Protein AF-A0A522VX39-F1 (afdb_monomer)

Structure (mmCIF, N/CA/C/O backbone):
data_AF-A0A522VX39-F1
#
_entry.id   AF-A0A522VX39-F1
#
loop_
_atom_site.group_PDB
_atom_site.id
_atom_site.type_symbol
_atom_site.label_atom_id
_atom_site.label_alt_id
_atom_site.label_comp_id
_atom_site.label_asym_id
_atom_site.label_entity_id
_atom_site.label_seq_id
_atom_site.pdbx_PDB_ins_code
_atom_site.Cartn_x
_atom_site.Cartn_y
_atom_site.Cartn_z
_atom_site.occupancy
_atom_site.B_iso_or_equiv
_atom_site.auth_seq_id
_atom_site.auth_comp_id
_atom_site.auth_asym_id
_atom_site.auth_atom_id
_atom_site.pdbx_PDB_model_num
ATOM 1 N N . MET A 1 1 ? -16.004 2.708 5.811 1.00 92.12 1 MET A N 1
ATOM 2 C CA . MET A 1 1 ? -15.522 2.449 7.196 1.00 92.12 1 MET A CA 1
ATOM 3 C C . MET A 1 1 ? -16.543 1.817 8.137 1.00 92.12 1 MET A C 1
ATOM 5 O O . MET A 1 1 ? -16.134 1.176 9.100 1.00 92.12 1 MET A O 1
ATOM 9 N N . ARG A 1 2 ? -17.853 1.958 7.889 1.00 90.56 2 ARG A N 1
ATOM 10 C CA . ARG A 1 2 ? -18.913 1.455 8.779 1.00 90.56 2 ARG A CA 1
ATOM 11 C C . ARG A 1 2 ? -18.766 -0.017 9.175 1.00 90.56 2 ARG A C 1
ATOM 13 O O . ARG A 1 2 ? -18.920 -0.336 10.346 1.00 90.56 2 ARG A O 1
ATOM 20 N N . GLU A 1 3 ? -18.444 -0.891 8.226 1.00 92.38 3 GLU A N 1
ATOM 21 C CA . GLU A 1 3 ? -18.302 -2.332 8.478 1.00 92.38 3 GLU A CA 1
ATOM 22 C C . GLU A 1 3 ? -17.108 -2.664 9.374 1.00 92.38 3 GLU A C 1
ATOM 24 O O . GLU A 1 3 ? -17.249 -3.456 10.303 1.00 92.38 3 GLU A O 1
ATOM 29 N N . VAL A 1 4 ? -15.968 -2.002 9.150 1.00 96.56 4 VAL A N 1
ATOM 30 C CA . VAL A 1 4 ? -14.755 -2.131 9.974 1.00 96.56 4 VAL A CA 1
ATOM 31 C C . VAL A 1 4 ? -15.039 -1.687 11.409 1.00 96.56 4 VAL A C 1
ATOM 33 O O . VAL A 1 4 ? -14.725 -2.402 12.354 1.00 96.56 4 VAL A O 1
ATOM 36 N N . LEU A 1 5 ? -15.705 -0.541 11.583 1.00 96.62 5 LEU A N 1
ATOM 37 C CA . LEU A 1 5 ? -16.093 -0.034 12.902 1.00 96.62 5 LEU A CA 1
ATOM 38 C C . LEU A 1 5 ? -17.112 -0.946 13.591 1.00 96.62 5 LEU A C 1
ATOM 40 O O . LEU A 1 5 ? -16.985 -1.238 14.777 1.00 96.62 5 LEU A O 1
ATOM 44 N N . ALA A 1 6 ? -18.106 -1.439 12.852 1.00 95.31 6 ALA A N 1
ATOM 45 C CA . ALA A 1 6 ? -19.067 -2.393 13.386 1.00 95.31 6 ALA A CA 1
ATOM 46 C C . ALA A 1 6 ? -18.379 -3.700 13.812 1.00 95.31 6 ALA A C 1
ATOM 48 O O . ALA A 1 6 ? -18.729 -4.254 14.848 1.00 95.31 6 ALA A O 1
ATOM 49 N N . ALA A 1 7 ? -17.394 -4.184 13.050 1.00 96.88 7 ALA A N 1
ATOM 50 C CA . ALA A 1 7 ? -16.597 -5.348 13.422 1.00 96.88 7 ALA A CA 1
ATOM 51 C C . ALA A 1 7 ? -15.768 -5.094 14.683 1.00 96.88 7 ALA A C 1
ATOM 53 O O . ALA A 1 7 ? -15.836 -5.906 15.598 1.00 96.88 7 ALA A O 1
ATOM 54 N N . LEU A 1 8 ? -15.081 -3.950 14.779 1.00 97.88 8 LEU A N 1
ATOM 55 C CA . LEU A 1 8 ? -14.343 -3.545 15.978 1.00 97.88 8 LEU A CA 1
ATOM 56 C C . LEU A 1 8 ? -15.218 -3.634 17.237 1.00 97.88 8 LEU A C 1
ATOM 58 O O . LEU A 1 8 ? -14.839 -4.304 18.195 1.00 97.88 8 LEU A O 1
ATOM 62 N N . PHE A 1 9 ? -16.401 -3.010 17.227 1.00 97.25 9 PHE A N 1
ATOM 63 C CA . PHE A 1 9 ? -17.292 -3.035 18.391 1.00 97.25 9 PHE A CA 1
ATOM 64 C C . PHE A 1 9 ? -17.878 -4.425 18.663 1.00 97.25 9 PHE A C 1
ATOM 66 O O . PHE A 1 9 ? -17.927 -4.837 19.818 1.00 97.25 9 PHE A O 1
ATOM 73 N N . ARG A 1 10 ? -18.232 -5.204 17.630 1.00 96.94 10 ARG A N 1
ATOM 74 C CA . ARG A 1 10 ? -18.654 -6.605 17.823 1.00 96.94 10 ARG A CA 1
ATOM 75 C C . ARG A 1 10 ? -17.551 -7.459 18.448 1.00 96.94 10 ARG A C 1
ATOM 77 O O . ARG A 1 10 ? -17.833 -8.285 19.312 1.00 96.94 10 ARG A O 1
ATOM 84 N N . HIS A 1 11 ? -16.301 -7.293 18.022 1.00 97.81 11 HIS A N 1
ATOM 85 C CA . HIS A 1 11 ? -15.163 -8.019 18.592 1.00 97.81 11 HIS A CA 1
ATOM 86 C C . HIS A 1 11 ? -14.886 -7.574 20.030 1.00 97.81 11 HIS A C 1
ATOM 88 O O . HIS A 1 11 ? -14.598 -8.421 20.868 1.00 97.81 11 HIS A O 1
ATOM 94 N N . ALA A 1 12 ? -15.066 -6.289 20.345 1.00 97.31 12 ALA A N 1
ATOM 95 C CA . ALA A 1 12 ? -14.986 -5.780 21.714 1.00 97.31 12 ALA A CA 1
ATOM 96 C C . ALA A 1 12 ? -16.068 -6.368 22.635 1.00 97.31 12 ALA A C 1
ATOM 98 O O . ALA A 1 12 ? -15.809 -6.587 23.812 1.00 97.31 12 ALA A O 1
ATOM 99 N N . GLU A 1 13 ? -17.260 -6.666 22.115 1.00 96.62 13 GLU A N 1
ATOM 100 C CA . GLU A 1 13 ? -18.337 -7.309 22.881 1.00 96.62 13 GLU A CA 1
ATOM 101 C C . GLU A 1 13 ? -18.144 -8.828 23.016 1.00 96.62 13 GLU A C 1
ATOM 103 O O . GLU A 1 13 ? -18.369 -9.396 24.081 1.00 96.62 13 GLU A O 1
ATOM 108 N N . THR A 1 14 ? -17.728 -9.502 21.941 1.00 97.56 14 THR A N 1
ATOM 109 C CA . THR A 1 14 ? -17.695 -10.977 21.873 1.00 97.56 14 THR A CA 1
ATOM 110 C C . THR A 1 14 ? -16.359 -11.589 22.289 1.00 97.56 14 THR A C 1
ATOM 112 O O . THR A 1 14 ? -16.322 -12.728 22.752 1.00 97.56 14 THR A O 1
ATOM 115 N N . ARG A 1 15 ? -15.253 -10.856 22.119 1.00 97.06 15 ARG A N 1
ATOM 116 C CA . ARG A 1 15 ? -13.879 -11.277 22.436 1.00 97.06 15 ARG A CA 1
ATOM 117 C C . ARG A 1 15 ? -13.080 -10.109 23.048 1.00 97.06 15 ARG A C 1
ATOM 119 O O . ARG A 1 15 ? -12.005 -9.787 22.545 1.00 97.06 15 ARG A O 1
ATOM 126 N N . PRO A 1 16 ? -13.570 -9.480 24.136 1.00 97.50 16 PRO A N 1
ATOM 127 C CA . PRO A 1 16 ? -13.021 -8.232 24.679 1.00 97.50 16 PRO A CA 1
ATOM 128 C C . PRO A 1 16 ? -11.518 -8.283 24.962 1.00 97.50 16 PRO A C 1
ATOM 130 O O . PRO A 1 16 ? -10.822 -7.323 24.657 1.00 97.50 16 PRO A O 1
ATOM 133 N N . ALA A 1 17 ? -11.038 -9.411 25.500 1.00 98.19 17 ALA A N 1
ATOM 134 C CA . ALA A 1 17 ? -9.654 -9.618 25.925 1.00 98.19 17 ALA A CA 1
ATOM 135 C C . ALA A 1 17 ? -8.730 -10.185 24.828 1.00 98.19 17 ALA A C 1
ATOM 137 O O . ALA A 1 17 ? -7.561 -10.463 25.093 1.00 98.19 17 ALA A O 1
ATOM 138 N N . ALA A 1 18 ? -9.234 -10.414 23.609 1.00 98.19 18 ALA A N 1
ATOM 139 C CA . ALA A 1 18 ? -8.374 -10.817 22.500 1.00 98.19 18 ALA A CA 1
ATOM 140 C C . ALA A 1 18 ? -7.517 -9.625 22.053 1.00 98.19 18 ALA A C 1
ATOM 142 O O . ALA A 1 18 ? -8.028 -8.513 21.919 1.00 98.19 18 ALA A O 1
ATOM 143 N N . GLU A 1 19 ? -6.225 -9.857 21.813 1.00 98.31 19 GLU A N 1
ATOM 144 C CA . GLU A 1 19 ? -5.310 -8.819 21.330 1.00 98.31 19 GLU A CA 1
ATOM 145 C C . GLU A 1 19 ? -5.806 -8.249 19.994 1.00 98.31 19 GLU A C 1
ATOM 147 O O . GLU A 1 19 ? -6.011 -8.997 19.038 1.00 98.31 19 GLU A O 1
ATOM 152 N N . ALA A 1 20 ? -5.976 -6.927 19.928 1.00 98.69 20 ALA A N 1
ATOM 153 C CA . ALA A 1 20 ? -6.382 -6.231 18.712 1.00 98.69 20 ALA A CA 1
ATOM 154 C C . ALA A 1 20 ? -5.187 -5.552 18.048 1.00 98.69 20 ALA A C 1
ATOM 156 O O . ALA A 1 20 ? -4.965 -5.705 16.849 1.00 98.69 20 ALA A O 1
ATOM 157 N N . ILE A 1 21 ? -4.403 -4.803 18.825 1.00 98.69 21 ILE A N 1
ATOM 158 C CA . ILE A 1 21 ? -3.265 -4.054 18.301 1.00 98.69 21 ILE A CA 1
ATOM 159 C C . ILE A 1 21 ? -2.144 -3.938 19.331 1.00 98.69 21 ILE A C 1
ATOM 161 O O . ILE A 1 21 ? -2.387 -3.705 20.514 1.00 98.69 21 ILE A O 1
ATOM 165 N N . SER A 1 22 ? -0.901 -4.057 18.880 1.00 97.44 22 SER A N 1
ATOM 166 C CA . SER A 1 22 ? 0.281 -3.789 19.687 1.00 97.44 22 SER A CA 1
ATOM 167 C C . SER A 1 22 ? 1.337 -2.997 18.927 1.00 97.44 22 SER A C 1
ATOM 169 O O . SER A 1 22 ? 1.375 -2.996 17.701 1.00 97.44 22 SER A O 1
ATOM 171 N N . ALA A 1 23 ? 2.188 -2.295 19.664 1.00 95.00 23 ALA A N 1
ATOM 172 C CA . ALA A 1 23 ? 3.308 -1.523 19.136 1.00 95.00 23 ALA A CA 1
ATOM 173 C C . ALA A 1 23 ? 4.455 -1.513 20.152 1.00 95.00 23 ALA A C 1
ATOM 175 O O . ALA A 1 23 ? 4.237 -1.775 21.337 1.00 95.00 23 ALA A O 1
ATOM 176 N N . VAL A 1 24 ? 5.665 -1.175 19.712 1.00 88.56 24 VAL A N 1
ATOM 177 C CA . VAL A 1 24 ? 6.774 -0.858 20.621 1.00 88.56 24 VAL A CA 1
ATOM 178 C C . VAL A 1 24 ? 6.806 0.653 20.848 1.00 88.56 24 VAL A C 1
ATOM 180 O O . VAL A 1 24 ? 6.953 1.421 19.902 1.00 88.56 24 VAL A O 1
ATOM 183 N N . GLN A 1 25 ? 6.669 1.078 22.103 1.00 84.31 25 GLN A N 1
ATOM 184 C CA . GLN A 1 25 ? 6.746 2.473 22.533 1.00 84.31 25 GLN A CA 1
ATOM 185 C C . GLN A 1 25 ? 7.748 2.580 23.685 1.00 84.31 25 GLN A C 1
ATOM 187 O O . GLN A 1 25 ? 7.646 1.846 24.668 1.00 84.31 25 GLN A O 1
ATOM 192 N N . ASP A 1 26 ? 8.751 3.450 23.542 1.00 82.81 26 ASP A N 1
ATOM 193 C CA . ASP A 1 26 ? 9.830 3.649 24.524 1.00 82.81 26 ASP A CA 1
ATOM 194 C C . ASP A 1 26 ? 10.507 2.334 24.966 1.00 82.81 26 ASP A C 1
ATOM 196 O O . ASP A 1 26 ? 10.763 2.091 26.147 1.00 82.81 26 ASP A O 1
ATOM 200 N N . GLY A 1 27 ? 10.748 1.438 24.001 1.00 81.94 27 GLY A N 1
ATOM 201 C CA . GLY A 1 27 ? 11.369 0.128 24.228 1.00 81.94 27 GLY A CA 1
ATOM 202 C C . GLY A 1 27 ? 10.468 -0.903 24.918 1.00 81.94 27 GLY A C 1
ATOM 203 O O . GLY A 1 27 ? 10.947 -1.967 25.308 1.00 81.94 27 GLY A O 1
ATOM 204 N N . ARG A 1 28 ? 9.171 -0.618 25.090 1.00 87.25 28 ARG A N 1
ATOM 205 C CA . ARG A 1 28 ? 8.197 -1.533 25.697 1.00 87.25 28 ARG A CA 1
ATOM 206 C C . ARG A 1 28 ? 7.076 -1.869 24.728 1.00 87.25 28 ARG A C 1
ATOM 208 O O . ARG A 1 28 ? 6.574 -1.004 24.018 1.00 87.25 28 ARG A O 1
ATOM 215 N N . ARG A 1 29 ? 6.637 -3.128 24.738 1.00 90.62 29 ARG A N 1
ATOM 216 C CA . ARG A 1 29 ? 5.447 -3.547 23.994 1.00 90.62 29 ARG A CA 1
ATOM 217 C C . ARG A 1 29 ? 4.198 -3.022 24.702 1.00 90.62 29 ARG A C 1
ATOM 219 O O . ARG A 1 29 ? 3.911 -3.415 25.830 1.00 90.62 29 ARG A O 1
ATOM 226 N N . VAL A 1 30 ? 3.460 -2.154 24.023 1.00 95.06 30 VAL A N 1
ATOM 227 C CA . VAL A 1 30 ? 2.131 -1.688 24.420 1.00 95.06 30 VAL A CA 1
ATOM 228 C C . VAL A 1 30 ? 1.107 -2.502 23.646 1.00 95.06 30 VAL A C 1
ATOM 230 O O . VAL A 1 30 ? 1.247 -2.680 22.437 1.00 95.06 30 VAL A O 1
ATOM 233 N N . VAL A 1 31 ? 0.095 -3.016 24.340 1.00 97.19 31 VAL A N 1
ATOM 234 C CA . VAL A 1 31 ? -0.947 -3.872 23.764 1.00 97.19 31 VAL A CA 1
ATOM 235 C C . VAL A 1 31 ? -2.308 -3.310 24.146 1.00 97.19 31 VAL A C 1
ATOM 237 O O . VAL A 1 31 ? -2.539 -3.013 25.317 1.00 97.19 31 VAL A O 1
ATOM 240 N N . LEU A 1 32 ? -3.202 -3.193 23.168 1.00 98.31 32 LEU A N 1
ATOM 241 C CA . LEU A 1 32 ? -4.632 -3.032 23.389 1.00 98.31 32 LEU A CA 1
ATOM 242 C C . LEU A 1 32 ? -5.354 -4.283 22.892 1.00 98.31 32 LEU A C 1
ATOM 244 O O . LEU A 1 32 ? -5.168 -4.732 21.756 1.00 98.31 32 LEU A O 1
ATOM 248 N N . ASP A 1 33 ? -6.200 -4.830 23.752 1.00 98.56 33 ASP A N 1
ATOM 249 C CA . ASP A 1 33 ? -7.214 -5.796 23.357 1.00 98.56 33 ASP A CA 1
ATOM 250 C C . ASP A 1 33 ? -8.369 -5.095 22.614 1.00 98.56 33 ASP A C 1
ATOM 252 O O . ASP A 1 33 ? -8.376 -3.870 22.434 1.00 98.56 33 ASP A O 1
ATOM 256 N N . TYR A 1 34 ? -9.341 -5.860 22.121 1.00 98.44 34 TYR A N 1
ATOM 257 C CA . TYR A 1 34 ? -10.470 -5.287 21.384 1.00 98.44 34 TYR A CA 1
ATOM 258 C C . TYR A 1 34 ? -11.306 -4.324 22.231 1.00 98.44 34 TYR A C 1
ATOM 260 O O . TYR A 1 34 ? -11.745 -3.293 21.713 1.00 98.44 34 TYR A O 1
ATOM 268 N N . ALA A 1 35 ? -11.490 -4.610 23.524 1.00 97.50 35 ALA A N 1
ATOM 269 C CA . ALA A 1 35 ? -12.164 -3.697 24.442 1.00 97.50 35 ALA A CA 1
ATOM 270 C C . ALA A 1 35 ? -11.395 -2.372 24.590 1.00 97.50 35 ALA A C 1
ATOM 272 O O . ALA A 1 35 ? -11.983 -1.294 24.472 1.00 97.50 35 ALA A O 1
ATOM 273 N N . GLY A 1 36 ? -10.077 -2.440 24.776 1.00 97.50 36 GLY A N 1
ATOM 274 C CA . GLY A 1 36 ? -9.185 -1.296 24.906 1.00 97.50 36 GLY A CA 1
ATOM 275 C C . GLY A 1 36 ? -9.105 -0.455 23.635 1.00 97.50 36 GLY A C 1
ATOM 276 O O . GLY A 1 36 ? -9.193 0.771 23.710 1.00 97.50 36 GLY A O 1
ATOM 277 N N . LEU A 1 37 ? -9.009 -1.084 22.459 1.00 98.00 37 LEU A N 1
ATOM 278 C CA . LEU A 1 37 ? -9.009 -0.368 21.182 1.00 98.00 37 LEU A CA 1
ATOM 279 C C . LEU A 1 37 ? -10.354 0.329 20.934 1.00 98.00 37 LEU A C 1
ATOM 281 O O . LEU A 1 37 ? -10.373 1.511 20.592 1.00 98.00 37 LEU A O 1
ATOM 285 N N . ALA A 1 38 ? -11.479 -0.354 21.160 1.00 97.69 38 ALA A N 1
ATOM 286 C CA . ALA A 1 38 ? -12.810 0.238 21.012 1.00 97.69 38 ALA A CA 1
ATOM 287 C C . ALA A 1 38 ? -13.046 1.405 21.989 1.00 97.69 38 ALA A C 1
ATOM 289 O O . ALA A 1 38 ? -13.623 2.431 21.607 1.00 97.69 38 ALA A O 1
ATOM 290 N N . ALA A 1 39 ? -12.560 1.289 23.229 1.00 96.94 39 ALA A N 1
ATOM 291 C CA . ALA A 1 39 ? -12.601 2.365 24.216 1.00 96.94 39 ALA A CA 1
ATOM 292 C C . ALA A 1 39 ? -11.726 3.556 23.796 1.00 96.94 39 ALA A C 1
ATOM 294 O O . ALA A 1 39 ? -12.188 4.697 23.840 1.00 96.94 39 ALA A O 1
ATOM 295 N N . ARG A 1 40 ? -10.497 3.310 23.316 1.00 97.50 40 ARG A N 1
ATOM 296 C CA . ARG A 1 40 ? -9.587 4.357 22.818 1.00 97.50 40 ARG A CA 1
ATOM 297 C C . ARG A 1 40 ? -10.199 5.116 21.642 1.00 97.50 40 ARG A C 1
ATOM 299 O O . ARG A 1 40 ? -10.209 6.342 21.648 1.00 97.50 40 ARG A O 1
ATOM 306 N N . VAL A 1 41 ? -10.771 4.392 20.683 1.00 98.19 41 VAL A N 1
ATOM 307 C CA . VAL A 1 41 ? -11.478 4.956 19.525 1.00 98.19 41 VAL A CA 1
ATOM 308 C C . VAL A 1 41 ? -12.684 5.798 19.964 1.00 98.19 41 VAL A C 1
ATOM 310 O O . VAL A 1 41 ? -12.850 6.927 19.506 1.00 98.19 41 VAL A O 1
ATOM 313 N N . SER A 1 42 ? -13.504 5.298 20.892 1.00 97.69 42 SER A N 1
ATOM 314 C CA . SER A 1 42 ? -14.677 6.030 21.401 1.00 97.69 42 SER A CA 1
ATOM 315 C C . SER A 1 42 ? -14.285 7.289 22.176 1.00 97.69 42 SER A C 1
ATOM 317 O O . SER A 1 42 ? -14.933 8.330 22.054 1.00 97.69 42 SER A O 1
ATOM 319 N N . SER A 1 43 ? -13.197 7.208 22.938 1.00 97.12 43 SER A N 1
ATOM 320 C CA . SER A 1 43 ? -12.623 8.333 23.664 1.00 97.12 43 SER A CA 1
ATOM 321 C C . SER A 1 43 ? -12.086 9.404 22.725 1.00 97.12 43 SER A C 1
ATOM 323 O O . SER A 1 43 ? -12.369 10.583 22.924 1.00 97.12 43 SER A O 1
ATOM 325 N N . PHE A 1 44 ? -11.325 9.012 21.705 1.00 98.00 44 PHE A N 1
ATOM 326 C CA . PHE A 1 44 ? -10.826 9.957 20.715 1.00 98.00 44 PHE A CA 1
ATOM 327 C C . PHE A 1 44 ? -11.987 10.606 19.971 1.00 98.00 44 PHE A C 1
ATOM 329 O O . PHE A 1 44 ? -11.995 11.826 19.832 1.00 98.00 44 PHE A O 1
ATOM 336 N N . ALA A 1 45 ? -13.020 9.841 19.609 1.00 97.75 45 ALA A N 1
ATOM 337 C CA . ALA A 1 45 ? -14.220 10.389 18.985 1.00 97.75 45 ALA A CA 1
ATOM 338 C C . ALA A 1 45 ? -14.909 11.433 19.880 1.00 97.75 45 ALA A C 1
ATOM 340 O O . ALA A 1 45 ? -15.312 12.474 19.379 1.00 97.75 45 ALA A O 1
ATOM 341 N N . ALA A 1 46 ? -14.988 11.209 21.197 1.00 96.62 46 ALA A N 1
ATOM 342 C CA . ALA A 1 46 ? -15.514 12.206 22.132 1.00 96.62 46 ALA A CA 1
ATOM 343 C C . ALA A 1 46 ? -14.657 13.488 22.164 1.00 96.62 46 ALA A C 1
ATOM 345 O O . ALA A 1 46 ? -15.195 14.589 22.114 1.00 96.62 46 ALA A O 1
ATOM 346 N N . SER A 1 47 ? -13.325 13.360 22.180 1.00 97.00 47 SER A N 1
ATOM 347 C CA . SER A 1 47 ? -12.422 14.524 22.154 1.00 97.00 47 SER A CA 1
ATOM 348 C C . SER A 1 47 ? -12.426 15.283 20.819 1.00 97.00 47 SER A C 1
ATOM 350 O O . SER A 1 47 ? -12.070 16.457 20.772 1.00 97.00 47 SER A O 1
ATOM 352 N N . LEU A 1 48 ? -12.839 14.619 19.735 1.00 97.00 48 LEU A N 1
ATOM 353 C CA . LEU A 1 48 ? -12.825 15.139 18.369 1.00 97.00 48 LEU A CA 1
ATOM 354 C C . LEU A 1 48 ? -14.221 15.532 17.854 1.00 97.00 48 LEU A C 1
ATOM 356 O O . LEU A 1 48 ? -14.361 15.809 16.666 1.00 97.00 48 LEU A O 1
ATOM 360 N N . GLU A 1 49 ? -15.258 15.592 18.698 1.00 94.56 49 GLU A N 1
ATOM 361 C CA . GLU A 1 49 ? -16.625 15.944 18.264 1.00 94.56 49 GLU A CA 1
ATOM 362 C C . GLU A 1 49 ? -16.676 17.274 17.494 1.00 94.56 49 GLU A C 1
ATOM 364 O O . GLU A 1 49 ? -17.342 17.371 16.460 1.00 94.56 49 GLU A O 1
ATOM 369 N N . GLY A 1 50 ? -15.907 18.267 17.954 1.00 94.25 50 GLY A N 1
ATOM 370 C CA . GLY A 1 50 ? -15.774 19.583 17.323 1.00 94.25 50 GLY A CA 1
ATOM 371 C C . GLY A 1 50 ? -14.846 19.637 16.104 1.00 94.25 50 GLY A C 1
ATOM 372 O O . GLY A 1 50 ? -14.667 20.716 15.544 1.00 94.25 50 GLY A O 1
ATOM 373 N N . ALA A 1 51 ? -14.238 18.520 15.689 1.00 96.44 51 ALA A N 1
ATOM 374 C CA . ALA A 1 51 ? -13.385 18.492 14.506 1.00 96.44 51 ALA A CA 1
ATOM 375 C C . ALA A 1 51 ? -14.195 18.836 13.236 1.00 96.44 51 ALA A C 1
ATOM 377 O O . ALA A 1 51 ? -15.350 18.408 13.113 1.00 96.44 51 ALA A O 1
ATOM 378 N N . PRO A 1 52 ? -13.610 19.584 12.284 1.00 97.25 52 PRO A N 1
ATOM 379 C CA . PRO A 1 52 ? -14.297 19.991 11.062 1.00 97.25 52 PRO A CA 1
ATOM 380 C C . PRO A 1 52 ? -14.610 18.801 10.145 1.00 97.25 52 PRO A C 1
ATOM 382 O O . PRO A 1 52 ? -14.159 17.675 10.360 1.00 97.25 52 PRO A O 1
ATOM 385 N N . ALA A 1 53 ? -15.403 19.048 9.099 1.00 95.88 53 ALA A N 1
ATOM 386 C CA . ALA A 1 53 ? -15.849 18.000 8.182 1.00 95.88 53 ALA A CA 1
ATOM 387 C C . ALA A 1 53 ? -14.683 17.329 7.438 1.00 95.88 53 ALA A C 1
ATOM 389 O O . ALA A 1 53 ? -14.730 16.119 7.222 1.00 95.88 53 ALA A O 1
ATOM 390 N N . ARG A 1 54 ? -13.645 18.099 7.080 1.00 97.56 54 ARG A N 1
ATOM 391 C CA . ARG A 1 54 ? -12.395 17.617 6.479 1.00 97.56 54 ARG A CA 1
ATOM 392 C C . ARG A 1 54 ? -11.211 17.942 7.378 1.00 97.56 54 ARG A C 1
ATOM 394 O O . ARG A 1 54 ? -10.947 19.108 7.672 1.00 97.56 54 ARG A O 1
ATOM 401 N N . VAL A 1 55 ? -10.470 16.912 7.764 1.00 98.25 55 VAL A N 1
ATOM 402 C CA . VAL A 1 55 ? -9.294 17.034 8.630 1.00 98.25 55 VAL A CA 1
ATOM 403 C C . VAL A 1 55 ? -8.094 16.333 8.024 1.00 98.25 55 VAL A C 1
ATOM 405 O O . VAL A 1 55 ? -8.214 15.260 7.430 1.00 98.25 55 VAL A O 1
ATOM 408 N N . GLY A 1 56 ? -6.921 16.930 8.203 1.00 97.81 56 GLY A N 1
ATOM 409 C CA . GLY A 1 56 ? -5.672 16.240 7.930 1.00 97.81 56 GLY A CA 1
ATOM 410 C C . GLY A 1 56 ? -5.270 15.384 9.127 1.00 97.81 56 GLY A C 1
ATOM 411 O O . GLY A 1 56 ? -5.433 15.795 10.275 1.00 97.81 56 GLY A O 1
ATOM 412 N N . LEU A 1 57 ? -4.745 14.194 8.864 1.00 97.12 57 LEU A N 1
ATOM 413 C CA . LEU A 1 57 ? -4.209 13.297 9.880 1.00 97.12 57 LEU A CA 1
ATOM 414 C C . LEU A 1 57 ? -2.686 13.282 9.756 1.00 97.12 57 LEU A C 1
ATOM 416 O O . LEU A 1 57 ? -2.144 12.736 8.796 1.00 97.12 57 LEU A O 1
ATOM 420 N N . TYR A 1 58 ? -2.013 13.909 10.719 1.00 95.38 58 TYR A N 1
ATOM 421 C CA . TYR A 1 58 ? -0.560 14.056 10.763 1.00 95.38 58 TYR A CA 1
ATOM 422 C C . TYR A 1 58 ? -0.042 13.625 12.136 1.00 95.38 58 TYR A C 1
ATOM 424 O O . TYR A 1 58 ? 0.381 14.431 12.969 1.00 95.38 58 TYR A O 1
ATOM 432 N N . LEU A 1 59 ? -0.155 12.324 12.391 1.00 93.56 59 LEU A N 1
ATOM 433 C CA . LEU A 1 59 ? 0.253 11.674 13.632 1.00 93.56 59 LEU A CA 1
ATOM 434 C C . LEU A 1 59 ? 1.466 10.769 13.395 1.00 93.56 59 LEU A C 1
ATOM 436 O O . LEU A 1 59 ? 1.584 10.190 12.312 1.00 93.56 59 LEU A O 1
ATOM 440 N N . PRO A 1 60 ? 2.337 10.592 14.407 1.00 90.12 60 PRO A N 1
ATOM 441 C CA . PRO A 1 60 ? 3.350 9.550 14.366 1.00 90.12 60 PRO A CA 1
ATOM 442 C C . PRO A 1 60 ? 2.700 8.184 14.166 1.00 90.12 60 PRO A C 1
ATOM 444 O O . PRO A 1 60 ? 1.580 7.929 14.619 1.00 90.12 60 PRO A O 1
ATOM 447 N N . ARG A 1 61 ? 3.431 7.275 13.528 1.00 90.19 61 ARG A N 1
ATOM 448 C CA . ARG A 1 61 ? 2.987 5.893 13.382 1.00 90.19 61 ARG A CA 1
ATOM 449 C C . ARG A 1 61 ? 2.848 5.248 14.765 1.00 90.19 61 ARG A C 1
ATOM 451 O O . ARG A 1 61 ? 3.778 5.277 15.566 1.00 90.19 61 ARG A O 1
ATOM 458 N N . GLY A 1 62 ? 1.685 4.672 15.047 1.00 93.06 62 GLY A N 1
ATOM 459 C CA . GLY A 1 62 ? 1.391 4.064 16.341 1.00 93.06 62 GLY A CA 1
ATOM 460 C C . GLY A 1 62 ? -0.098 3.811 16.546 1.00 93.06 62 GLY A C 1
ATOM 461 O O . GLY A 1 62 ? -0.921 4.109 15.679 1.00 93.06 62 GLY A O 1
ATOM 462 N N . ILE A 1 63 ? -0.441 3.275 17.718 1.00 96.12 63 ILE A N 1
ATOM 463 C CA . ILE A 1 63 ? -1.824 2.937 18.092 1.00 96.12 63 ILE A CA 1
ATOM 464 C C . ILE A 1 63 ? -2.732 4.173 18.020 1.00 96.12 63 ILE A C 1
ATOM 466 O O . ILE A 1 63 ? -3.863 4.079 17.549 1.00 96.12 63 ILE A O 1
ATOM 470 N N . ASP A 1 64 ? -2.224 5.340 18.420 1.00 95.50 64 ASP A N 1
ATOM 471 C CA . ASP A 1 64 ? -2.997 6.583 18.420 1.00 95.50 64 ASP A CA 1
ATOM 472 C C . ASP A 1 64 ? -3.332 7.092 17.017 1.00 95.50 64 ASP A C 1
ATOM 474 O O . ASP A 1 64 ? -4.407 7.659 16.833 1.00 95.50 64 ASP A O 1
ATOM 478 N N . PHE A 1 65 ? -2.491 6.831 16.009 1.00 96.00 65 PHE A N 1
ATOM 479 C CA . PHE A 1 65 ? -2.860 7.103 14.618 1.00 96.00 65 PHE A CA 1
ATOM 480 C C . PHE A 1 65 ? -4.087 6.281 14.225 1.00 96.00 65 PHE A C 1
ATOM 482 O O . PHE A 1 65 ? -5.069 6.830 13.727 1.00 96.00 65 PHE A O 1
ATOM 489 N N . VAL A 1 66 ? -4.043 4.966 14.475 1.00 97.75 66 VAL A N 1
ATOM 490 C CA . VAL A 1 66 ? -5.130 4.040 14.120 1.00 97.75 66 VAL A CA 1
ATOM 491 C C . VAL A 1 66 ? -6.407 4.409 14.873 1.00 97.75 66 VAL A C 1
ATOM 493 O O . VAL A 1 66 ? -7.485 4.469 14.285 1.00 97.75 66 VAL A O 1
ATOM 496 N N . ALA A 1 67 ? -6.293 4.723 16.165 1.00 97.94 67 ALA A N 1
ATOM 497 C CA . ALA A 1 67 ? -7.432 5.135 16.968 1.00 97.94 67 ALA A CA 1
ATOM 498 C C . ALA A 1 67 ? -8.044 6.458 16.483 1.00 97.94 67 ALA A C 1
ATOM 500 O O . ALA A 1 67 ? -9.268 6.573 16.437 1.00 97.94 67 ALA A O 1
ATOM 501 N N . ALA A 1 68 ? -7.221 7.441 16.100 1.00 98.12 68 ALA A N 1
ATOM 502 C CA . ALA A 1 68 ? -7.691 8.733 15.603 1.00 98.12 68 ALA A CA 1
ATOM 503 C C . ALA A 1 68 ? -8.372 8.608 14.235 1.00 98.12 68 ALA A C 1
ATOM 505 O O . ALA A 1 68 ? -9.448 9.168 14.042 1.00 98.12 68 ALA A O 1
ATOM 506 N N . ASP A 1 69 ? -7.802 7.829 13.316 1.00 97.94 69 ASP A N 1
ATOM 507 C CA . ASP A 1 69 ? -8.403 7.544 12.009 1.00 97.94 69 ASP A CA 1
ATOM 508 C C . ASP A 1 69 ? -9.795 6.896 12.150 1.00 97.94 69 ASP A C 1
ATOM 510 O O . ASP A 1 69 ? -10.782 7.375 11.585 1.00 97.94 69 ASP A O 1
ATOM 514 N N . LEU A 1 70 ? -9.915 5.865 12.994 1.00 98.00 70 LEU A N 1
ATOM 515 C CA . LEU A 1 70 ? -11.194 5.204 13.271 1.00 98.00 70 LEU A CA 1
ATOM 516 C C . LEU A 1 70 ? -12.182 6.120 14.012 1.00 98.00 70 LEU A C 1
ATOM 518 O O . LEU A 1 70 ? -13.379 6.087 13.726 1.00 98.00 70 LEU A O 1
ATOM 522 N N . ALA A 1 71 ? -11.705 6.958 14.934 1.00 98.19 71 ALA A N 1
ATOM 523 C CA . ALA A 1 71 ? -12.529 7.933 15.647 1.00 98.19 71 ALA A CA 1
ATOM 524 C C . ALA A 1 71 ? -13.120 8.996 14.708 1.00 98.19 71 ALA A C 1
ATOM 526 O O . ALA A 1 71 ? -14.305 9.313 14.791 1.00 98.19 71 ALA A O 1
ATOM 527 N N . LEU A 1 72 ? -12.323 9.516 13.776 1.00 98.12 72 LEU A N 1
ATOM 528 C CA . LEU A 1 72 ? -12.788 10.454 12.754 1.00 98.12 72 LEU A CA 1
ATOM 529 C C . LEU A 1 72 ? -13.809 9.800 11.820 1.00 98.12 72 LEU A C 1
ATOM 531 O O . LEU A 1 72 ? -14.831 10.410 11.498 1.00 98.12 72 LEU A O 1
ATOM 535 N N . ALA A 1 73 ? -13.585 8.537 11.448 1.00 96.62 73 ALA A N 1
ATOM 536 C CA . ALA A 1 73 ? -14.553 7.764 10.682 1.00 96.62 73 ALA A CA 1
ATOM 537 C C . ALA A 1 73 ? -15.864 7.532 11.459 1.00 96.62 73 ALA A C 1
ATOM 539 O O . ALA A 1 73 ? -16.942 7.622 10.869 1.00 96.62 73 ALA A O 1
ATOM 540 N N . LEU A 1 74 ? -15.810 7.306 12.780 1.00 96.94 74 LEU A N 1
ATOM 541 C CA . LEU A 1 74 ? -17.015 7.229 13.618 1.00 96.94 74 LEU A CA 1
ATOM 542 C C . LEU A 1 74 ? -17.830 8.515 13.584 1.00 96.94 74 LEU A C 1
ATOM 544 O O . LEU A 1 74 ? -19.056 8.453 13.559 1.00 96.94 74 LEU A O 1
ATOM 548 N N . LEU A 1 75 ? -17.151 9.658 13.563 1.00 97.00 75 LEU A N 1
ATOM 549 C CA . LEU A 1 75 ? -17.765 10.981 13.508 1.00 97.00 75 LEU A CA 1
ATOM 550 C C . LEU A 1 75 ? -18.225 11.385 12.096 1.00 97.00 75 LEU A C 1
ATOM 552 O O . LEU A 1 75 ? -18.766 12.477 11.931 1.00 97.00 75 LEU A O 1
ATOM 556 N N . GLY A 1 76 ? -18.022 10.538 11.081 1.00 96.94 76 GLY A N 1
ATOM 557 C CA . GLY A 1 76 ? -18.393 10.847 9.698 1.00 96.94 76 GLY A CA 1
ATOM 558 C C . GLY A 1 76 ? -17.490 11.893 9.039 1.00 96.94 76 GLY A C 1
ATOM 559 O O . GLY A 1 76 ? -17.932 12.601 8.138 1.00 96.94 76 GLY A O 1
ATOM 560 N N . ARG A 1 77 ? -16.241 12.047 9.501 1.00 97.81 77 ARG A N 1
ATOM 561 C CA . ARG A 1 77 ? -15.299 13.023 8.934 1.00 97.81 77 ARG A CA 1
ATOM 562 C C . ARG A 1 77 ? -14.598 12.470 7.698 1.00 97.81 77 ARG A C 1
ATOM 564 O O . ARG A 1 77 ? -14.384 11.265 7.558 1.00 97.81 77 ARG A O 1
ATOM 571 N N . TRP A 1 78 ? -14.216 13.383 6.815 1.00 98.06 78 TRP A N 1
ATOM 572 C CA . TRP A 1 78 ? -13.320 13.116 5.704 1.00 98.06 78 TRP A CA 1
ATOM 573 C C . TRP A 1 78 ? -11.875 13.277 6.163 1.00 98.06 78 TRP A C 1
ATOM 575 O O . TRP A 1 78 ? -11.474 14.346 6.626 1.00 98.06 78 TRP A O 1
ATOM 585 N N . VAL A 1 79 ? -11.103 12.203 6.034 1.00 98.19 79 VAL A N 1
ATOM 586 C CA . VAL A 1 79 ? -9.721 12.134 6.505 1.00 98.19 79 VAL A CA 1
ATOM 587 C C . VAL A 1 79 ? -8.762 12.289 5.333 1.00 98.19 79 VAL A C 1
ATOM 589 O O . VAL A 1 79 ? -8.900 11.626 4.301 1.00 98.19 79 VAL A O 1
ATOM 592 N N . VAL A 1 80 ? -7.762 13.148 5.507 1.00 97.88 80 VAL A N 1
ATOM 593 C CA . VAL A 1 80 ? -6.645 13.322 4.575 1.00 97.88 80 VAL A CA 1
ATOM 594 C C . VAL A 1 80 ? -5.366 12.893 5.292 1.00 97.88 80 VAL A C 1
ATOM 596 O O . VAL A 1 80 ? -4.822 13.672 6.071 1.00 97.88 80 VAL A O 1
ATOM 599 N N . PRO A 1 81 ? -4.883 11.653 5.109 1.00 95.62 81 PRO A N 1
ATOM 600 C CA . PRO A 1 81 ? -3.613 11.231 5.688 1.00 95.62 81 PRO A CA 1
ATOM 601 C C . PRO A 1 81 ? -2.460 12.027 5.070 1.00 95.62 81 PRO A C 1
ATOM 603 O O . PRO A 1 81 ? -2.328 12.065 3.845 1.00 95.62 81 PRO A O 1
ATOM 606 N N . LEU A 1 82 ? -1.627 12.659 5.899 1.00 92.50 82 LEU A N 1
ATOM 607 C CA . LEU A 1 82 ? -0.438 13.377 5.439 1.00 92.50 82 LEU A CA 1
ATOM 608 C C . LEU A 1 82 ? 0.777 12.430 5.482 1.00 92.50 82 LEU A C 1
ATOM 610 O O . LEU A 1 82 ? 1.180 12.022 6.571 1.00 92.50 82 LEU A O 1
ATOM 614 N N . PRO A 1 83 ? 1.359 12.060 4.327 1.00 84.06 83 PRO A N 1
ATOM 615 C CA . PRO A 1 83 ? 2.516 11.168 4.267 1.00 84.06 83 PRO A CA 1
ATOM 616 C C . PRO A 1 83 ? 3.803 11.856 4.733 1.00 84.06 83 PRO A C 1
ATOM 618 O O . PRO A 1 83 ? 4.225 12.856 4.162 1.00 84.06 83 PRO A O 1
ATOM 621 N N . ASP A 1 84 ? 4.483 11.273 5.713 1.00 78.69 84 ASP A N 1
ATOM 622 C CA . ASP A 1 84 ? 5.771 11.754 6.237 1.00 78.69 84 ASP A CA 1
ATOM 623 C C . ASP A 1 84 ? 6.930 11.674 5.224 1.00 78.69 84 ASP A C 1
ATOM 625 O O . ASP A 1 84 ? 7.917 12.394 5.347 1.00 78.69 84 ASP A O 1
ATOM 629 N N . PHE A 1 85 ? 6.794 10.848 4.186 1.00 78.00 85 PHE A N 1
ATOM 630 C CA . PHE A 1 85 ? 7.747 10.731 3.079 1.00 78.00 85 PHE A CA 1
ATOM 631 C C . PHE A 1 85 ? 7.568 11.793 1.978 1.00 78.00 85 PHE A C 1
ATOM 633 O O . PHE A 1 85 ? 8.318 11.796 0.999 1.00 78.00 85 PHE A O 1
ATOM 640 N N . PHE A 1 86 ? 6.576 12.684 2.084 1.00 79.81 86 PHE A N 1
ATOM 641 C CA . PHE A 1 86 ? 6.443 13.823 1.172 1.00 79.81 86 PHE A CA 1
ATOM 642 C C . PHE A 1 86 ? 7.287 15.007 1.634 1.00 79.81 86 PHE A C 1
ATOM 644 O O . PHE A 1 86 ? 7.471 15.249 2.823 1.00 79.81 86 PHE A O 1
ATOM 651 N N . SER A 1 87 ? 7.781 15.787 0.669 1.00 79.56 87 SER A N 1
ATOM 652 C CA . SER A 1 87 ? 8.479 17.031 0.986 1.00 79.56 87 SER A CA 1
ATOM 653 C C . SER A 1 87 ? 7.527 18.044 1.619 1.00 79.56 87 SER A C 1
ATOM 655 O O . SER A 1 87 ? 6.319 18.030 1.369 1.00 79.56 87 SER A O 1
ATOM 657 N N . GLU A 1 88 ? 8.074 18.997 2.371 1.00 83.19 88 GLU A N 1
ATOM 658 C CA . GLU A 1 88 ? 7.289 20.079 2.969 1.00 83.19 88 GLU A CA 1
ATOM 659 C C . GLU A 1 88 ? 6.433 20.821 1.926 1.00 83.19 88 GLU A C 1
ATOM 661 O O . GLU A 1 88 ? 5.258 21.102 2.158 1.00 83.19 88 GLU A O 1
ATOM 666 N N . GLY A 1 89 ? 6.982 21.075 0.732 1.00 82.06 89 GLY A N 1
ATOM 667 C CA . GLY A 1 89 ? 6.241 21.704 -0.364 1.00 82.06 89 GLY A CA 1
ATOM 668 C C . GLY A 1 89 ? 5.057 20.863 -0.855 1.00 82.06 89 GLY A C 1
ATOM 669 O O . GLY A 1 89 ? 3.993 21.410 -1.143 1.00 82.06 89 GLY A O 1
ATOM 670 N N . GLN A 1 90 ? 5.208 19.536 -0.913 1.00 84.25 90 GLN A N 1
ATOM 671 C CA . GLN A 1 90 ? 4.112 18.626 -1.259 1.00 84.25 90 GLN A CA 1
ATOM 672 C C . GLN A 1 90 ? 3.053 18.575 -0.156 1.00 84.25 90 GLN A C 1
ATOM 674 O O . GLN A 1 90 ? 1.865 18.602 -0.463 1.00 84.25 90 GLN A O 1
ATOM 679 N N . LEU A 1 91 ? 3.460 18.554 1.114 1.00 88.19 91 LEU A N 1
ATOM 680 C CA . LEU A 1 91 ? 2.535 18.569 2.247 1.00 88.19 91 LEU A CA 1
ATOM 681 C C . LEU A 1 91 ? 1.745 19.882 2.327 1.00 88.19 91 LEU A C 1
ATOM 683 O O . LEU A 1 91 ? 0.534 19.850 2.527 1.00 88.19 91 LEU A O 1
ATOM 687 N N . ARG A 1 92 ? 2.388 21.033 2.088 1.00 88.62 92 ARG A N 1
ATOM 688 C CA . ARG A 1 92 ? 1.696 22.331 1.987 1.00 88.62 92 ARG A CA 1
ATOM 689 C C . ARG A 1 92 ? 0.709 22.361 0.820 1.00 88.62 92 ARG A C 1
ATOM 691 O O . ARG A 1 92 ? -0.394 22.876 0.976 1.00 88.62 92 ARG A O 1
ATOM 698 N N . HIS A 1 93 ? 1.079 21.785 -0.329 1.00 88.31 93 HIS A N 1
ATOM 699 C CA . HIS A 1 93 ? 0.160 21.620 -1.462 1.00 88.31 93 HIS A CA 1
ATOM 700 C C . HIS A 1 93 ? -1.060 20.780 -1.071 1.00 88.31 93 HIS A C 1
ATOM 702 O O . HIS A 1 93 ? -2.176 21.210 -1.328 1.00 88.31 93 HIS A O 1
ATOM 708 N N . ILE A 1 94 ? -0.868 19.640 -0.399 1.00 91.94 94 ILE A N 1
ATOM 709 C CA . ILE A 1 94 ? -1.974 18.803 0.096 1.00 91.94 94 ILE A CA 1
ATOM 710 C C . ILE A 1 94 ? -2.870 19.589 1.048 1.00 91.94 94 ILE A C 1
ATOM 712 O O . ILE A 1 94 ? -4.086 19.584 0.874 1.00 91.94 94 ILE A O 1
ATOM 716 N N . ALA A 1 95 ? -2.291 20.266 2.040 1.00 92.81 95 ALA A N 1
ATOM 717 C CA . ALA A 1 95 ? -3.053 21.027 3.024 1.00 92.81 95 ALA A CA 1
ATOM 718 C C . ALA A 1 95 ? -3.940 22.092 2.356 1.00 92.81 95 ALA A C 1
ATOM 720 O O . ALA A 1 95 ? -5.118 22.206 2.686 1.00 92.81 95 ALA A O 1
ATOM 721 N N . ALA A 1 96 ? -3.403 22.807 1.362 1.00 92.19 96 ALA A N 1
ATOM 722 C CA . ALA A 1 96 ? -4.144 23.820 0.618 1.00 92.19 96 ALA A CA 1
ATOM 723 C C . ALA A 1 96 ? -5.194 23.224 -0.340 1.00 92.19 96 ALA A C 1
ATOM 725 O O . ALA A 1 96 ? -6.343 23.657 -0.340 1.00 92.19 96 ALA A O 1
ATOM 726 N N . ASP A 1 97 ? -4.815 22.237 -1.156 1.00 94.06 97 ASP A N 1
ATOM 727 C CA . ASP A 1 97 ? -5.668 21.662 -2.206 1.00 94.06 97 ASP A CA 1
ATOM 728 C C . ASP A 1 97 ? -6.834 20.851 -1.623 1.00 94.06 97 ASP A C 1
ATOM 730 O O . ASP A 1 97 ? -7.955 20.924 -2.123 1.00 94.06 97 ASP A O 1
ATOM 734 N N . SER A 1 98 ? -6.591 20.127 -0.525 1.00 95.56 98 SER A N 1
ATOM 735 C CA . SER A 1 98 ? -7.578 19.235 0.097 1.00 95.56 98 SER A CA 1
ATOM 736 C C . SER A 1 98 ? -8.724 19.966 0.794 1.00 95.56 98 SER A C 1
ATOM 738 O O . SER A 1 98 ? -9.793 19.381 1.013 1.00 95.56 98 SER A O 1
ATOM 740 N N . GLY A 1 99 ? -8.511 21.240 1.137 1.00 94.81 99 GLY A N 1
ATOM 741 C CA . GLY A 1 99 ? -9.439 22.037 1.927 1.00 94.81 99 GLY A CA 1
ATOM 742 C C . GLY A 1 99 ? -9.630 21.493 3.343 1.00 94.81 99 GLY A C 1
ATOM 743 O O . GLY A 1 99 ? -10.749 21.543 3.852 1.00 94.81 99 GLY A O 1
ATOM 744 N N . ILE A 1 100 ? -8.581 20.917 3.945 1.00 97.25 100 ILE A N 1
ATOM 745 C CA . ILE A 1 100 ? -8.597 20.573 5.371 1.00 97.25 100 ILE A CA 1
ATOM 746 C C . ILE A 1 100 ? -8.633 21.845 6.216 1.00 97.25 100 ILE A C 1
ATOM 748 O O . ILE A 1 100 ? -7.959 22.828 5.922 1.00 97.25 100 ILE A O 1
ATOM 752 N N . GLU A 1 101 ? -9.419 21.810 7.286 1.00 96.50 101 GLU A N 1
ATOM 753 C CA . GLU A 1 101 ? -9.643 22.977 8.150 1.00 96.50 101 GLU A CA 1
ATOM 754 C C . GLU A 1 101 ? -8.901 22.861 9.489 1.00 96.50 101 GLU A C 1
ATOM 756 O O . GLU A 1 101 ? -8.775 23.838 10.220 1.00 96.50 101 GLU A O 1
ATOM 761 N N . ALA A 1 102 ? -8.401 21.667 9.813 1.00 97.50 102 ALA A N 1
ATOM 762 C CA . ALA A 1 102 ? -7.585 21.390 10.988 1.00 97.50 102 ALA A CA 1
ATOM 763 C C . ALA A 1 102 ? -6.685 20.170 10.750 1.00 97.50 102 ALA A C 1
ATOM 765 O O . ALA A 1 102 ? -6.957 19.333 9.880 1.00 97.50 102 ALA A O 1
ATOM 766 N N . LEU A 1 103 ? -5.637 20.055 11.564 1.00 97.31 103 LEU A N 1
ATOM 767 C CA . LEU A 1 103 ? -4.747 18.902 11.625 1.00 97.31 103 LEU A CA 1
ATOM 768 C C . LEU A 1 103 ? -4.929 18.166 12.947 1.00 97.31 103 LEU A C 1
ATOM 770 O O . LEU A 1 103 ? -4.797 18.757 14.017 1.00 97.31 103 LEU A O 1
ATOM 774 N N . ILE A 1 104 ? -5.169 16.861 12.874 1.00 97.69 104 ILE A N 1
ATOM 775 C CA . ILE A 1 104 ? -5.039 15.979 14.028 1.00 97.69 104 ILE A CA 1
ATOM 776 C C . ILE A 1 104 ? -3.570 15.585 14.138 1.00 97.69 104 ILE A C 1
ATOM 778 O O . ILE A 1 104 ? -3.021 14.969 13.222 1.00 97.69 104 ILE A O 1
ATOM 782 N N . SER A 1 105 ? -2.931 15.966 15.242 1.00 96.19 105 SER A N 1
ATOM 783 C CA . SER A 1 105 ? -1.508 15.710 15.478 1.00 96.19 105 SER A CA 1
ATOM 784 C C . SER A 1 105 ? -1.210 15.507 16.963 1.00 96.19 105 SER A C 1
ATOM 786 O O . SER A 1 105 ? -2.056 15.737 17.821 1.00 96.19 105 SER A O 1
ATOM 788 N N . ALA A 1 106 ? -0.007 15.040 17.272 1.00 92.94 106 ALA A N 1
ATOM 789 C CA . ALA A 1 106 ? 0.471 14.777 18.623 1.00 92.94 106 ALA A CA 1
ATOM 790 C C . ALA A 1 106 ? 2.003 14.882 18.642 1.00 92.94 106 ALA A C 1
ATOM 792 O O . ALA A 1 106 ? 2.634 14.777 17.583 1.00 92.94 106 ALA A O 1
ATOM 793 N N . PRO A 1 107 ? 2.629 15.098 19.812 1.00 89.50 107 PRO A N 1
ATOM 794 C CA . PRO A 1 107 ? 4.081 15.068 19.925 1.00 89.50 107 PRO A CA 1
ATOM 795 C C . PRO A 1 107 ? 4.687 13.770 19.350 1.00 89.50 107 PRO A C 1
ATOM 797 O O . PRO A 1 107 ? 4.093 12.703 19.504 1.00 89.50 107 PRO A O 1
ATOM 800 N N . PRO A 1 108 ? 5.861 13.840 18.695 1.00 89.19 108 PRO A N 1
ATOM 801 C CA . PRO A 1 108 ? 6.659 15.048 18.462 1.00 89.19 108 PRO A CA 1
ATOM 802 C C . PRO A 1 108 ? 6.218 15.876 17.237 1.00 89.19 108 PRO A C 1
ATOM 804 O O . PRO A 1 108 ? 6.759 16.952 17.011 1.00 89.19 108 PRO A O 1
ATOM 807 N N . LEU A 1 109 ? 5.242 15.420 16.442 1.00 90.06 109 LEU A N 1
ATOM 808 C CA . LEU A 1 109 ? 4.852 16.087 15.189 1.00 90.06 109 LEU A CA 1
ATOM 809 C C . LEU A 1 109 ? 3.980 17.336 15.377 1.00 90.06 109 LEU A C 1
ATOM 811 O O . LEU A 1 109 ? 3.898 18.148 14.459 1.00 90.06 109 LEU A O 1
ATOM 815 N N . ALA A 1 110 ? 3.360 17.517 16.547 1.00 88.94 110 ALA A N 1
ATOM 816 C CA . ALA A 1 110 ? 2.444 18.631 16.802 1.00 88.94 110 ALA A CA 1
ATOM 817 C C . ALA A 1 110 ? 3.078 20.015 16.576 1.00 88.94 110 ALA A C 1
ATOM 819 O O . ALA A 1 110 ? 2.407 20.910 16.072 1.00 88.94 110 ALA A O 1
ATOM 820 N N . GLU A 1 111 ? 4.364 20.191 16.896 1.00 87.88 111 GLU A N 1
ATOM 821 C CA . GLU A 1 111 ? 5.072 21.452 16.649 1.00 87.88 111 GLU A CA 1
ATOM 822 C C . GLU A 1 111 ? 5.249 21.699 15.147 1.00 87.88 111 GLU A C 1
ATOM 824 O O . GLU A 1 111 ? 4.838 22.742 14.642 1.00 87.88 111 GLU A O 1
ATOM 829 N N . ALA A 1 112 ? 5.752 20.706 14.407 1.00 87.06 112 ALA A N 1
ATOM 830 C CA . ALA A 1 112 ? 5.866 20.780 12.950 1.00 87.06 112 ALA A CA 1
ATOM 831 C C . ALA A 1 112 ? 4.498 20.983 12.270 1.00 87.06 112 ALA A C 1
ATOM 833 O O . ALA A 1 112 ? 4.410 21.656 11.246 1.00 87.06 112 ALA A O 1
ATOM 834 N N . ALA A 1 113 ? 3.415 20.464 12.859 1.00 88.88 113 ALA A N 1
ATOM 835 C CA . ALA A 1 113 ? 2.057 20.653 12.361 1.00 88.88 113 ALA A CA 1
ATOM 836 C C . ALA A 1 113 ? 1.611 22.131 12.388 1.00 88.88 113 ALA A C 1
ATOM 838 O O . ALA A 1 113 ? 0.811 22.554 11.554 1.00 88.88 113 ALA A O 1
ATOM 839 N N . THR A 1 114 ? 2.150 22.947 13.300 1.00 88.44 114 THR A N 1
ATOM 840 C CA . THR A 1 114 ? 1.822 24.383 13.352 1.00 88.44 114 THR A CA 1
ATOM 841 C C . THR A 1 114 ? 2.331 25.147 12.127 1.00 88.44 114 THR A C 1
ATOM 843 O O . THR A 1 114 ? 1.716 26.135 11.722 1.00 88.44 114 THR A O 1
ATOM 846 N N . ALA A 1 115 ? 3.388 24.654 11.468 1.00 87.88 115 ALA A N 1
ATOM 847 C CA . ALA A 1 115 ? 3.963 25.276 10.275 1.00 87.88 115 ALA A CA 1
ATOM 848 C C . ALA A 1 115 ? 3.011 25.269 9.063 1.00 87.88 115 ALA A C 1
ATOM 850 O O . ALA A 1 115 ? 3.217 26.025 8.115 1.00 87.88 115 ALA A O 1
ATOM 851 N N . PHE A 1 116 ? 1.946 24.457 9.095 1.00 88.69 116 PHE A N 1
ATOM 852 C CA . PHE A 1 116 ? 0.899 24.466 8.070 1.00 88.69 116 PHE A CA 1
ATOM 853 C C . PHE A 1 116 ? -0.080 25.642 8.208 1.00 88.69 116 PHE A C 1
ATOM 855 O O . PHE A 1 116 ? -0.889 25.851 7.308 1.00 88.69 116 PHE A O 1
ATOM 862 N N . GLY A 1 117 ? -0.034 26.405 9.309 1.00 91.81 117 GLY A N 1
ATOM 863 C CA . GLY A 1 117 ? -0.955 27.522 9.549 1.00 91.81 117 GLY A CA 1
ATOM 864 C C . GLY A 1 117 ? -2.407 27.092 9.798 1.00 91.81 117 GLY A C 1
ATOM 865 O O . GLY A 1 117 ? -3.314 27.912 9.683 1.00 91.81 117 GLY A O 1
ATOM 866 N N . LEU A 1 118 ? -2.629 25.815 10.125 1.00 94.62 118 LEU A N 1
ATOM 867 C CA . LEU A 1 118 ? -3.933 25.239 10.450 1.00 94.62 118 LEU A CA 1
ATOM 868 C C . LEU A 1 118 ? -4.054 25.000 11.964 1.00 94.62 118 LEU A C 1
ATOM 870 O O . LEU A 1 118 ? -3.046 24.702 12.610 1.00 94.62 118 LEU A O 1
ATOM 874 N N . PRO A 1 119 ? -5.270 25.066 12.541 1.00 96.31 119 PRO A N 1
ATOM 875 C CA . PRO A 1 119 ? -5.516 24.609 13.902 1.00 96.31 119 PRO A CA 1
ATOM 876 C C . PRO A 1 119 ? -5.027 23.171 14.105 1.00 96.31 119 PRO A C 1
ATOM 878 O O . PRO A 1 119 ? -5.396 22.269 13.350 1.00 96.31 119 PRO A O 1
ATOM 881 N N . VAL A 1 120 ? -4.218 22.957 15.143 1.00 96.56 120 VAL A N 1
ATOM 882 C CA . VAL A 1 120 ? -3.748 21.627 15.543 1.00 96.56 120 VAL A CA 1
ATOM 883 C C . VAL A 1 120 ? -4.604 21.133 16.703 1.00 96.56 120 VAL A C 1
ATOM 885 O O . VAL A 1 120 ? -4.666 21.772 17.752 1.00 96.56 120 VAL A O 1
ATOM 888 N N . ILE A 1 121 ? -5.263 19.994 16.514 1.00 96.75 121 ILE A N 1
ATOM 889 C CA . ILE A 1 121 ? -6.093 19.338 17.524 1.00 96.75 121 ILE A CA 1
ATOM 890 C C . ILE A 1 121 ? -5.354 18.087 17.994 1.00 96.75 121 ILE A C 1
ATOM 892 O O . ILE A 1 121 ? -5.078 17.182 17.204 1.00 96.75 121 ILE A O 1
ATOM 896 N N . VAL A 1 122 ? -5.046 18.031 19.288 1.00 96.00 122 VAL A N 1
ATOM 897 C CA . VAL A 1 122 ? -4.444 16.848 19.911 1.00 96.00 122 VAL A CA 1
ATOM 898 C C . VAL A 1 122 ? -5.566 15.972 20.466 1.00 96.00 122 VAL A C 1
ATOM 900 O O . VAL A 1 122 ? -6.313 16.447 21.324 1.00 96.00 122 VAL A O 1
ATOM 903 N N . PRO A 1 123 ? -5.730 14.722 19.995 1.00 94.94 123 PRO A N 1
ATOM 904 C CA . PRO A 1 123 ? -6.761 13.838 20.520 1.00 94.94 123 PRO A CA 1
ATOM 905 C C . PRO A 1 123 ? -6.440 13.472 21.971 1.00 94.94 123 PRO A C 1
ATOM 907 O O . PRO A 1 123 ? -5.299 13.152 22.311 1.00 94.94 123 PRO A O 1
ATOM 910 N N . VAL A 1 124 ? -7.454 13.515 22.835 1.00 93.69 124 VAL A N 1
ATOM 911 C CA . VAL A 1 124 ? -7.291 13.279 24.274 1.00 93.69 124 VAL A CA 1
ATOM 912 C C . VAL A 1 124 ? -8.035 12.021 24.682 1.00 93.69 124 VAL A C 1
ATOM 914 O O . VAL A 1 124 ? -9.184 11.786 24.306 1.00 93.69 124 VAL A O 1
ATOM 917 N N . ALA A 1 125 ? -7.359 11.209 25.486 1.00 90.56 125 ALA A N 1
ATOM 918 C CA . ALA A 1 125 ? -7.933 10.012 26.065 1.00 90.56 125 ALA A CA 1
ATOM 919 C C . ALA A 1 125 ? -8.697 10.316 27.358 1.00 90.56 125 ALA A C 1
ATOM 921 O O . ALA A 1 125 ? -8.230 11.077 28.200 1.00 90.56 125 ALA A O 1
ATOM 922 N N . GLY A 1 126 ? -9.841 9.673 27.538 1.00 89.31 126 GLY A N 1
ATOM 923 C CA . GLY A 1 126 ? -10.748 9.852 28.657 1.00 89.31 126 GLY A CA 1
ATOM 924 C C . GLY A 1 126 ? -11.879 8.819 28.634 1.00 89.31 126 GLY A C 1
ATOM 925 O O . GLY A 1 126 ? -11.966 7.995 27.722 1.00 89.31 126 GLY A O 1
ATOM 926 N N . PRO A 1 127 ? -12.749 8.821 29.653 1.00 84.75 127 PRO A N 1
ATOM 927 C CA . PRO A 1 127 ? -13.875 7.900 29.712 1.00 84.75 127 PRO A CA 1
ATOM 928 C C . PRO A 1 127 ? -14.901 8.222 28.617 1.00 84.75 127 PRO A C 1
ATOM 930 O O . PRO A 1 127 ? -15.417 9.335 28.544 1.00 84.75 127 PRO A O 1
ATOM 933 N N . ALA A 1 128 ? -15.227 7.232 27.788 1.00 87.06 128 ALA A N 1
ATOM 934 C CA . ALA A 1 128 ? -16.291 7.316 26.792 1.00 87.06 128 ALA A CA 1
ATOM 935 C C . ALA A 1 128 ? -16.956 5.946 26.605 1.00 87.06 128 ALA A C 1
ATOM 937 O O . ALA A 1 128 ? -16.284 4.916 26.608 1.00 87.06 128 ALA A O 1
ATOM 938 N N . GLY A 1 129 ? -18.280 5.941 26.442 1.00 81.81 129 GLY A N 1
ATOM 939 C CA . GLY A 1 129 ? -19.034 4.737 26.093 1.00 81.81 129 GLY A CA 1
ATOM 940 C C . GLY A 1 129 ? -18.925 4.391 24.602 1.00 81.81 129 GLY A C 1
ATOM 941 O O . GLY A 1 129 ? -18.496 5.233 23.809 1.00 81.81 129 GLY A O 1
ATOM 942 N N . PRO A 1 130 ? -19.338 3.176 24.199 1.00 79.81 130 PRO A N 1
ATOM 943 C CA . PRO A 1 130 ? -19.357 2.770 22.798 1.00 79.81 130 PRO A CA 1
ATOM 944 C C . PRO A 1 130 ? -20.255 3.694 21.968 1.00 79.81 130 PRO A C 1
ATOM 946 O O . PRO A 1 130 ? -21.321 4.126 22.416 1.00 79.81 130 PRO A O 1
ATOM 949 N N . ARG A 1 131 ? -19.830 3.991 20.735 1.00 86.06 131 ARG A N 1
ATOM 950 C CA . ARG A 1 131 ? -20.534 4.905 19.823 1.00 86.06 131 ARG A CA 1
ATOM 951 C C . ARG A 1 131 ? -20.913 4.193 18.536 1.00 86.06 131 ARG A C 1
ATOM 953 O O . ARG A 1 131 ? -20.183 3.339 18.041 1.00 86.06 131 ARG A O 1
ATOM 960 N N . ARG A 1 132 ? -22.053 4.578 17.963 1.00 85.75 132 ARG A N 1
ATOM 961 C CA . ARG A 1 132 ? -22.441 4.128 16.624 1.00 85.75 132 ARG A CA 1
ATOM 962 C C . ARG A 1 132 ? -21.789 5.028 15.572 1.00 85.75 132 ARG A C 1
ATOM 964 O O . ARG A 1 132 ? -21.729 6.234 15.801 1.00 85.75 132 ARG A O 1
ATOM 971 N N . PRO A 1 133 ? -21.336 4.479 14.431 1.00 88.50 133 PRO A N 1
ATOM 972 C CA . PRO A 1 133 ? -20.866 5.300 13.323 1.00 88.50 133 PRO A CA 1
ATOM 973 C C . PRO A 1 133 ? -21.965 6.243 12.829 1.00 88.50 133 PRO A C 1
ATOM 975 O O . PRO A 1 133 ? -23.073 5.788 12.539 1.00 88.50 133 PRO A O 1
ATOM 978 N N . SER A 1 134 ? -21.644 7.529 12.682 1.00 88.19 134 SER A N 1
ATOM 979 C CA . SER A 1 134 ? -22.542 8.536 12.099 1.00 88.19 134 SER A CA 1
ATOM 980 C C . SER A 1 134 ? -22.820 8.288 10.611 1.00 88.19 134 SER A C 1
ATOM 982 O O . SER A 1 134 ? -23.853 8.708 10.096 1.00 88.19 134 SER A O 1
ATOM 984 N N . GLY A 1 135 ? -21.913 7.580 9.926 1.00 89.06 135 GLY A N 1
ATOM 985 C CA . GLY A 1 135 ? -21.917 7.430 8.471 1.00 89.06 135 GLY A CA 1
ATOM 986 C C . GLY A 1 135 ? -21.368 8.668 7.755 1.00 89.06 135 GLY A C 1
ATOM 987 O O . GLY A 1 135 ? -21.084 9.688 8.380 1.00 89.06 135 GLY A O 1
ATOM 988 N N . GLY A 1 136 ? -21.196 8.570 6.436 1.00 89.69 136 GLY A N 1
ATOM 989 C CA . GLY A 1 136 ? -20.723 9.682 5.600 1.00 89.69 136 GLY A CA 1
ATOM 990 C C . GLY A 1 136 ? -19.221 9.974 5.690 1.00 89.69 136 GLY A C 1
ATOM 991 O O . GLY A 1 136 ? -18.768 10.972 5.130 1.00 89.69 136 GLY A O 1
ATOM 992 N N . SER A 1 137 ? -18.446 9.109 6.356 1.00 95.88 137 SER A N 1
ATOM 993 C CA . SER A 1 137 ? -16.987 9.227 6.377 1.00 95.88 137 SER A CA 1
ATOM 994 C C . SER A 1 137 ? -16.383 9.027 4.984 1.00 95.88 137 SER A C 1
ATOM 996 O O . SER A 1 137 ? -16.941 8.347 4.120 1.00 95.88 137 SER A O 1
ATOM 998 N N . GLY A 1 138 ? -15.216 9.614 4.760 1.00 97.12 138 GLY A N 1
ATOM 999 C CA . GLY A 1 138 ? -14.529 9.515 3.479 1.00 97.12 138 GLY A CA 1
ATOM 1000 C C . GLY A 1 138 ? -13.043 9.770 3.613 1.00 97.12 138 GLY A C 1
ATOM 1001 O O . GLY A 1 138 ? -12.534 10.090 4.689 1.00 97.12 138 GLY A O 1
ATOM 1002 N N . ARG A 1 139 ? -12.325 9.576 2.515 1.00 97.62 139 ARG A N 1
ATOM 1003 C CA . ARG A 1 139 ? -10.872 9.680 2.459 1.00 97.62 139 ARG A CA 1
ATOM 1004 C C . ARG A 1 139 ? -10.462 10.443 1.214 1.00 97.62 139 ARG A C 1
ATOM 1006 O O . ARG A 1 139 ? -10.987 10.183 0.132 1.00 97.62 139 ARG A O 1
ATOM 1013 N N . ILE A 1 140 ? -9.508 11.356 1.375 1.00 97.62 140 ILE A N 1
ATOM 1014 C CA . ILE A 1 140 ? -8.825 12.006 0.254 1.00 97.62 140 ILE A CA 1
ATOM 1015 C C . ILE A 1 140 ? -7.391 11.494 0.245 1.00 97.62 140 ILE A C 1
ATOM 1017 O O . ILE A 1 140 ? -6.586 11.857 1.101 1.00 97.62 140 ILE A O 1
ATOM 1021 N N . ILE A 1 141 ? -7.082 10.619 -0.708 1.00 95.31 141 ILE A N 1
ATOM 1022 C CA . ILE A 1 141 ? -5.757 10.006 -0.821 1.00 95.31 141 ILE A CA 1
ATOM 1023 C C . ILE A 1 141 ? -4.977 10.713 -1.915 1.00 95.31 141 ILE A C 1
ATOM 1025 O O . ILE A 1 141 ? -5.364 10.672 -3.082 1.00 95.31 141 ILE A O 1
ATOM 1029 N N . TYR A 1 142 ? -3.866 11.344 -1.548 1.00 91.31 142 TYR A N 1
ATOM 1030 C CA . TYR A 1 142 ? -2.995 11.996 -2.516 1.00 91.31 142 TYR A CA 1
ATOM 1031 C C . TYR A 1 142 ? -2.026 11.008 -3.155 1.00 91.31 142 TYR A C 1
ATOM 1033 O O . TYR A 1 142 ? -1.305 10.286 -2.471 1.00 91.31 142 TYR A O 1
ATOM 1041 N N . THR A 1 143 ? -1.987 11.010 -4.484 1.00 77.12 143 THR A N 1
ATOM 1042 C CA . THR A 1 143 ? -1.020 10.246 -5.284 1.00 77.12 143 THR A CA 1
ATOM 1043 C C . THR A 1 143 ? -0.004 11.189 -5.903 1.00 77.12 143 THR A C 1
ATOM 1045 O O . THR A 1 143 ? -0.330 12.341 -6.158 1.00 77.12 143 THR A O 1
ATOM 1048 N N . SER A 1 144 ? 1.225 10.734 -6.163 1.00 65.19 144 SER A N 1
ATOM 1049 C CA . SER A 1 144 ? 2.326 11.588 -6.645 1.00 65.19 144 SER A CA 1
ATOM 1050 C C . SER A 1 144 ? 2.053 12.287 -7.987 1.00 65.19 144 SER A C 1
ATOM 1052 O O . SER A 1 144 ? 2.648 13.333 -8.239 1.00 65.19 144 SER A O 1
ATOM 1054 N N . GLY A 1 145 ? 1.108 11.788 -8.796 1.00 57.84 145 GLY A N 1
ATOM 1055 C CA . GLY A 1 145 ? 0.668 12.391 -10.057 1.00 57.84 145 GLY A CA 1
ATOM 1056 C C . GLY A 1 145 ? 1.754 12.415 -11.146 1.00 57.84 145 GLY A C 1
ATOM 1057 O O . GLY A 1 145 ? 2.908 12.764 -10.915 1.00 57.84 145 GLY A O 1
ATOM 1058 N N . THR A 1 146 ? 1.401 12.105 -12.396 1.00 51.22 146 THR A N 1
ATOM 1059 C CA . THR A 1 146 ? 2.357 12.159 -13.528 1.00 51.22 146 THR A CA 1
ATOM 1060 C C . THR A 1 146 ? 2.864 13.577 -13.823 1.00 51.22 146 THR A C 1
ATOM 1062 O O . THR A 1 146 ? 3.944 13.752 -14.380 1.00 51.22 146 THR A O 1
ATOM 1065 N N . THR A 1 147 ? 2.114 14.601 -13.405 1.00 55.94 147 THR A N 1
ATOM 1066 C CA . THR A 1 147 ? 2.444 16.026 -13.556 1.00 55.94 147 THR A CA 1
ATOM 1067 C C . THR A 1 147 ? 3.345 16.567 -12.439 1.00 55.94 147 THR A C 1
ATOM 1069 O O . THR A 1 147 ? 3.675 17.750 -12.442 1.00 55.94 147 THR A O 1
ATOM 1072 N N . GLY A 1 148 ? 3.722 15.734 -11.460 1.00 58.22 148 GLY A N 1
ATOM 1073 C CA . GLY A 1 148 ? 4.579 16.104 -10.329 1.00 58.22 148 GLY A CA 1
ATOM 1074 C C . GLY A 1 148 ? 3.882 16.865 -9.195 1.00 58.22 148 GLY A C 1
ATOM 1075 O O . GLY A 1 148 ? 4.501 17.076 -8.153 1.00 58.22 148 GLY A O 1
ATOM 1076 N N . ARG A 1 149 ? 2.609 17.253 -9.363 1.00 69.56 149 ARG A N 1
ATOM 1077 C CA . ARG A 1 149 ? 1.758 17.763 -8.277 1.00 69.56 149 ARG A CA 1
ATOM 1078 C C . ARG A 1 149 ? 0.784 16.677 -7.830 1.00 69.56 149 ARG A C 1
ATOM 1080 O O . ARG A 1 149 ? 0.050 16.174 -8.688 1.00 69.56 149 ARG A O 1
ATOM 1087 N N . PRO A 1 150 ? 0.748 16.346 -6.529 1.00 80.00 150 PRO A N 1
ATOM 1088 C CA . PRO A 1 150 ? -0.153 15.322 -6.046 1.00 80.00 150 PRO A CA 1
ATOM 1089 C C . PRO A 1 150 ? -1.631 15.640 -6.297 1.00 80.00 150 PRO A C 1
ATOM 1091 O O . PRO A 1 150 ? -2.048 16.789 -6.141 1.00 80.00 150 PRO A O 1
ATOM 1094 N N . LYS A 1 151 ? -2.421 14.622 -6.659 1.00 87.81 151 LYS A N 1
ATOM 1095 C CA . LYS A 1 151 ? -3.875 14.736 -6.879 1.00 87.81 151 LYS A CA 1
ATOM 1096 C C . LYS A 1 151 ? -4.637 13.955 -5.814 1.00 87.81 151 LYS A C 1
ATOM 1098 O O . LYS A 1 151 ? -4.277 12.811 -5.539 1.00 87.81 151 LYS A O 1
ATOM 1103 N N . GLY A 1 152 ? -5.683 14.556 -5.249 1.00 94.31 152 GLY A N 1
ATOM 1104 C CA . GLY A 1 152 ? -6.535 13.916 -4.248 1.00 94.31 152 GLY A CA 1
ATOM 1105 C C . GLY A 1 152 ? -7.569 12.989 -4.884 1.00 94.31 152 GLY A C 1
ATOM 1106 O O . GLY A 1 152 ? -8.387 13.432 -5.684 1.00 94.31 152 GLY A O 1
ATOM 1107 N N . VAL A 1 153 ? -7.551 11.709 -4.523 1.00 97.00 153 VAL A N 1
ATOM 1108 C CA . VAL A 1 153 ? -8.551 10.706 -4.913 1.00 97.00 153 VAL A CA 1
ATOM 1109 C C . VAL A 1 153 ? -9.639 10.631 -3.846 1.00 97.00 153 VAL A C 1
ATOM 1111 O O . VAL A 1 153 ? -9.325 10.395 -2.678 1.00 97.00 153 VAL A O 1
ATOM 1114 N N . LEU A 1 154 ? -10.904 10.816 -4.238 1.00 97.94 154 LEU A N 1
ATOM 1115 C CA . LEU A 1 154 ? -12.052 10.786 -3.328 1.00 97.94 154 LEU A CA 1
ATOM 1116 C C . LEU A 1 154 ? -12.601 9.363 -3.172 1.00 97.94 154 LEU A C 1
ATOM 1118 O O . LEU A 1 154 ? -13.134 8.780 -4.121 1.00 97.94 154 LEU A O 1
ATOM 1122 N N . LEU A 1 155 ? -12.509 8.822 -1.957 1.00 98.12 155 LEU A N 1
ATOM 1123 C CA . LEU A 1 155 ? -12.997 7.490 -1.596 1.00 98.12 155 LEU A CA 1
ATOM 1124 C C . LEU A 1 155 ? -14.030 7.606 -0.474 1.00 98.12 155 LEU A C 1
ATOM 1126 O O . LEU A 1 155 ? -13.698 8.019 0.637 1.00 98.12 155 LEU A O 1
ATOM 1130 N N . GLY A 1 156 ? -15.279 7.243 -0.760 1.00 96.44 156 GLY A N 1
ATOM 1131 C CA . GLY A 1 156 ? -16.351 7.218 0.232 1.00 96.44 156 GLY A CA 1
ATOM 1132 C C . GLY A 1 156 ? -16.386 5.922 1.040 1.00 96.44 156 GLY A C 1
ATOM 1133 O O . GLY A 1 156 ? -15.549 5.028 0.879 1.00 96.44 156 GLY A O 1
ATOM 1134 N N . GLU A 1 157 ? -17.394 5.803 1.908 1.00 94.19 157 GLU A N 1
ATOM 1135 C CA . GLU A 1 157 ? -17.581 4.609 2.740 1.00 94.19 157 GLU A CA 1
ATOM 1136 C C . GLU A 1 157 ? -17.724 3.331 1.917 1.00 94.19 157 GLU A C 1
ATOM 1138 O O . GLU A 1 157 ? -17.173 2.311 2.333 1.00 94.19 157 GLU A O 1
ATOM 1143 N N . ASP A 1 158 ? -18.421 3.415 0.782 1.00 94.62 158 ASP A N 1
ATOM 1144 C CA . ASP A 1 158 ? -18.770 2.276 -0.067 1.00 94.62 158 ASP A CA 1
ATOM 1145 C C . ASP A 1 158 ? -17.541 1.717 -0.788 1.00 94.62 158 ASP A C 1
ATOM 1147 O O . ASP A 1 158 ? -17.316 0.509 -0.746 1.00 94.62 158 ASP A O 1
ATOM 1151 N N . GLN A 1 159 ? -16.686 2.584 -1.355 1.00 97.56 159 GLN A N 1
ATOM 1152 C CA . GLN A 1 159 ? -15.423 2.161 -1.975 1.00 97.56 159 GLN A CA 1
ATOM 1153 C C . GLN A 1 159 ? -14.543 1.407 -0.981 1.00 97.56 159 GLN A C 1
ATOM 1155 O O . GLN A 1 159 ? -14.014 0.336 -1.284 1.00 97.56 159 GLN A O 1
ATOM 1160 N N . VAL A 1 160 ? -14.401 1.968 0.222 1.00 97.56 160 VAL A N 1
ATOM 1161 C CA . VAL A 1 160 ? -13.565 1.381 1.269 1.00 97.56 160 VAL A CA 1
ATOM 1162 C C . VAL A 1 160 ? -14.172 0.077 1.782 1.00 97.56 160 VAL A C 1
ATOM 1164 O O . VAL A 1 160 ? -13.442 -0.890 1.956 1.00 97.56 160 VAL A O 1
ATOM 1167 N N . ALA A 1 161 ? -15.488 0.027 2.013 1.00 96.62 161 ALA A N 1
ATOM 1168 C CA . ALA A 1 161 ? -16.166 -1.186 2.467 1.00 96.62 161 ALA A CA 1
ATOM 1169 C C . ALA A 1 161 ? -16.013 -2.323 1.448 1.00 96.62 161 ALA A C 1
ATOM 1171 O O . ALA A 1 161 ? -15.526 -3.396 1.801 1.00 96.62 161 ALA A O 1
ATOM 1172 N N . ALA A 1 162 ? -16.317 -2.054 0.176 1.00 97.56 162 ALA A N 1
ATOM 1173 C CA . ALA A 1 162 ? -16.191 -3.039 -0.889 1.00 97.56 162 ALA A CA 1
ATOM 1174 C C . ALA A 1 162 ? -14.753 -3.555 -1.038 1.00 97.56 162 ALA A C 1
ATOM 1176 O O . ALA A 1 162 ? -14.546 -4.762 -1.139 1.00 97.56 162 ALA A O 1
ATOM 1177 N N . SER A 1 163 ? -13.758 -2.661 -0.999 1.00 97.94 163 SER A N 1
ATOM 1178 C CA . SER A 1 163 ? -12.351 -3.054 -1.139 1.00 97.94 163 SER A CA 1
ATOM 1179 C C . SER A 1 163 ? -11.871 -3.895 0.047 1.00 97.94 163 SER A C 1
ATOM 1181 O O . SER A 1 163 ? -11.283 -4.957 -0.148 1.00 97.94 163 SER A O 1
ATOM 1183 N N . VAL A 1 164 ? -12.178 -3.485 1.286 1.00 98.31 164 VAL A N 1
ATOM 1184 C CA . VAL A 1 164 ? -11.778 -4.236 2.490 1.00 98.31 164 VAL A CA 1
ATOM 1185 C C . VAL A 1 164 ? -12.448 -5.610 2.534 1.00 98.31 164 VAL A C 1
AT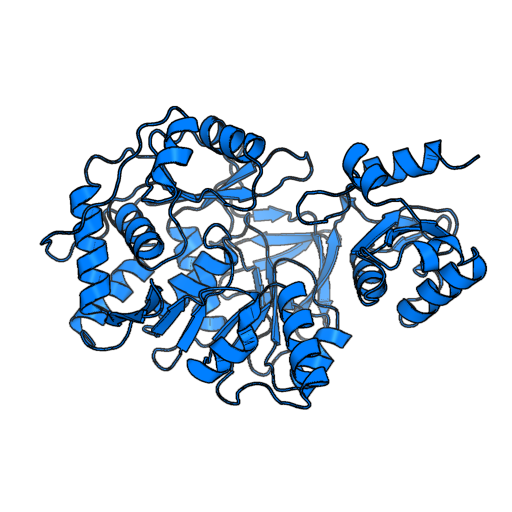OM 1187 O O . VAL A 1 164 ? -11.769 -6.592 2.827 1.00 98.31 164 VAL A O 1
ATOM 1190 N N . ALA A 1 165 ? -13.742 -5.708 2.216 1.00 98.25 165 ALA A N 1
ATOM 1191 C CA . ALA A 1 165 ? -14.456 -6.984 2.185 1.00 98.25 165 ALA A CA 1
ATOM 1192 C C . ALA A 1 165 ? -13.885 -7.932 1.117 1.00 98.25 165 ALA A C 1
ATOM 1194 O O . ALA A 1 165 ? -13.548 -9.077 1.421 1.00 98.25 165 ALA A O 1
ATOM 1195 N N . ALA A 1 166 ? -13.705 -7.440 -0.111 1.00 98.19 166 ALA A N 1
ATOM 1196 C CA . ALA A 1 166 ? -13.191 -8.241 -1.216 1.00 98.19 166 ALA A CA 1
ATOM 1197 C C . ALA A 1 166 ? -11.734 -8.683 -0.988 1.00 98.19 166 ALA A C 1
ATOM 1199 O O . ALA A 1 166 ? -11.359 -9.808 -1.326 1.00 98.19 166 ALA A O 1
ATOM 1200 N N . LEU A 1 167 ? -10.913 -7.827 -0.370 1.00 97.81 167 LEU A N 1
ATOM 1201 C CA . LEU A 1 167 ? -9.540 -8.166 -0.008 1.00 97.81 167 LEU A CA 1
ATOM 1202 C C . LEU A 1 167 ? -9.478 -9.170 1.151 1.00 97.81 167 LEU A C 1
ATOM 1204 O O . LEU A 1 167 ? -8.666 -10.093 1.102 1.00 97.81 167 LEU A O 1
ATOM 1208 N N . ALA A 1 168 ? -10.340 -9.030 2.163 1.00 98.12 168 ALA A N 1
ATOM 1209 C CA . ALA A 1 168 ? -10.444 -9.991 3.259 1.00 98.12 168 ALA A CA 1
ATOM 1210 C C . ALA A 1 168 ? -10.830 -11.388 2.747 1.00 98.12 168 ALA A C 1
ATOM 1212 O O . ALA A 1 168 ? -10.221 -12.375 3.159 1.00 98.12 168 ALA A O 1
ATOM 1213 N N . GLU A 1 169 ? -11.776 -11.469 1.806 1.00 97.88 169 GLU A N 1
ATOM 1214 C CA . GLU A 1 169 ? -12.145 -12.721 1.137 1.00 97.88 169 GLU A CA 1
ATOM 1215 C C . GLU A 1 169 ? -10.965 -13.300 0.342 1.00 97.88 169 GLU A C 1
ATOM 1217 O O . GLU A 1 169 ? -10.589 -14.454 0.545 1.00 97.88 169 GLU A O 1
ATOM 1222 N N . ALA A 1 170 ? -10.326 -12.496 -0.517 1.00 97.38 170 ALA A N 1
ATOM 1223 C CA . ALA A 1 170 ? -9.229 -12.955 -1.371 1.00 97.38 170 ALA A CA 1
ATOM 1224 C C . ALA A 1 170 ? -7.992 -13.425 -0.582 1.00 97.38 170 ALA A C 1
ATOM 1226 O O . ALA A 1 170 ? -7.307 -14.360 -1.004 1.00 97.38 170 ALA A O 1
ATOM 1227 N N . ALA A 1 171 ? -7.711 -12.797 0.563 1.00 96.75 171 ALA A N 1
ATOM 1228 C CA . ALA A 1 171 ? -6.636 -13.193 1.469 1.00 96.75 171 ALA A CA 1
ATOM 1229 C C . ALA A 1 171 ? -7.024 -14.360 2.398 1.00 96.75 171 ALA A C 1
ATOM 1231 O O . ALA A 1 171 ? -6.159 -14.915 3.083 1.00 96.75 171 ALA A O 1
ATOM 1232 N N . GLY A 1 172 ? -8.311 -14.723 2.465 1.00 97.06 172 GLY A N 1
ATOM 1233 C CA . GLY A 1 172 ? -8.841 -15.651 3.464 1.00 97.06 172 GLY A CA 1
ATOM 1234 C C . GLY A 1 172 ? -8.559 -15.165 4.887 1.00 97.06 172 GLY A C 1
ATOM 1235 O O . GLY A 1 172 ? -8.044 -15.928 5.701 1.00 97.06 172 GLY A O 1
ATOM 1236 N N . ALA A 1 173 ? -8.759 -13.873 5.154 1.00 97.88 173 ALA A N 1
ATOM 1237 C CA . ALA A 1 173 ? -8.465 -13.250 6.443 1.00 97.88 173 ALA A CA 1
ATOM 1238 C C . ALA A 1 173 ? -9.369 -13.809 7.553 1.00 97.88 173 ALA A C 1
ATOM 1240 O O . ALA A 1 173 ? -10.573 -13.984 7.358 1.00 97.88 173 ALA A O 1
ATOM 1241 N N . GLY A 1 174 ? -8.801 -14.065 8.731 1.00 97.81 174 GLY A N 1
ATOM 1242 C CA . GLY A 1 174 ? -9.545 -14.614 9.860 1.00 97.81 174 GLY A CA 1
ATOM 1243 C C . GLY A 1 174 ? -8.958 -14.240 11.222 1.00 97.81 174 GLY A C 1
ATOM 1244 O O . GLY A 1 174 ? -7.842 -13.738 11.310 1.00 97.81 174 GLY A O 1
ATOM 1245 N N . PRO A 1 175 ? -9.675 -14.522 12.321 1.00 97.69 175 PRO A N 1
ATOM 1246 C CA . PRO A 1 175 ? -9.292 -14.075 13.663 1.00 97.69 175 PRO A CA 1
ATOM 1247 C C . PRO A 1 175 ? -8.037 -14.759 14.226 1.00 97.69 175 PRO A C 1
ATOM 1249 O O . PRO A 1 175 ? -7.531 -14.342 15.264 1.00 97.69 175 PRO A O 1
ATOM 1252 N N . ALA A 1 176 ? -7.547 -15.818 13.574 1.00 97.44 176 ALA A N 1
ATOM 1253 C CA . ALA A 1 176 ? -6.291 -16.479 13.925 1.00 97.44 176 ALA A CA 1
ATOM 1254 C C . ALA A 1 176 ? -5.056 -15.750 13.366 1.00 97.44 176 ALA A C 1
ATOM 1256 O O . ALA A 1 176 ? -3.927 -16.117 13.703 1.00 97.44 176 ALA A O 1
ATOM 1257 N N . ASP A 1 177 ? -5.259 -14.752 12.502 1.00 98.56 177 ASP A N 1
ATOM 1258 C CA . ASP A 1 177 ? -4.161 -14.008 11.914 1.00 98.56 177 ASP A CA 1
ATOM 1259 C C . ASP A 1 177 ? -3.469 -13.083 12.910 1.00 98.56 177 ASP A C 1
ATOM 1261 O O . ASP A 1 177 ? -4.080 -12.510 13.814 1.00 98.56 177 ASP A O 1
ATOM 1265 N N . ARG A 1 178 ? -2.168 -12.921 12.678 1.00 98.56 178 ARG A N 1
ATOM 1266 C CA . ARG A 1 178 ? -1.292 -11.957 13.337 1.00 98.56 178 ARG A CA 1
ATOM 1267 C C . ARG A 1 178 ? -0.647 -11.127 12.237 1.00 98.56 178 ARG A C 1
ATOM 1269 O O . ARG A 1 178 ? 0.284 -11.589 11.576 1.00 98.56 178 ARG A O 1
ATOM 1276 N N . THR A 1 179 ? -1.196 -9.943 11.999 1.00 98.56 179 THR A N 1
ATOM 1277 C CA . THR A 1 179 ? -0.754 -9.054 10.922 1.00 98.56 179 THR A CA 1
ATOM 1278 C C . THR A 1 179 ? 0.415 -8.210 11.392 1.00 98.56 179 THR A C 1
ATOM 1280 O O . THR A 1 179 ? 0.298 -7.482 12.374 1.00 98.56 179 THR A O 1
ATOM 1283 N N . LEU A 1 180 ? 1.533 -8.265 10.677 1.00 98.00 180 LEU A N 1
ATOM 1284 C CA . LEU A 1 180 ? 2.651 -7.356 10.885 1.00 98.00 180 LEU A CA 1
ATOM 1285 C C . LEU A 1 180 ? 2.495 -6.137 9.969 1.00 98.00 180 LEU A C 1
ATOM 1287 O O . LEU A 1 180 ? 2.573 -6.261 8.747 1.00 98.00 180 LEU A O 1
ATOM 1291 N N . SER A 1 181 ? 2.277 -4.970 10.565 1.00 97.00 181 SER A N 1
ATOM 1292 C CA . SER A 1 181 ? 2.093 -3.687 9.885 1.00 97.00 181 SER A CA 1
ATOM 1293 C C . SER A 1 181 ? 3.415 -2.918 9.841 1.00 97.00 181 SER A C 1
ATOM 1295 O O . SER A 1 181 ? 4.027 -2.655 10.881 1.00 97.00 181 SER A O 1
ATOM 1297 N N . VAL A 1 182 ? 3.876 -2.592 8.630 1.00 93.81 182 VAL A N 1
ATOM 1298 C CA . VAL A 1 182 ? 5.245 -2.096 8.366 1.00 93.81 182 VAL A CA 1
ATOM 1299 C C . VAL A 1 182 ? 5.298 -0.894 7.437 1.00 93.81 182 VAL A C 1
ATOM 1301 O O . VAL A 1 182 ? 6.230 -0.096 7.540 1.00 93.81 182 VAL A O 1
ATOM 1304 N N . LEU A 1 183 ? 4.337 -0.744 6.525 1.00 92.25 183 LEU A N 1
ATOM 1305 C CA . LEU A 1 183 ? 4.354 0.366 5.580 1.00 92.25 183 LEU A CA 1
ATOM 1306 C C . LEU A 1 183 ? 3.840 1.661 6.241 1.00 92.25 183 LEU A C 1
ATOM 1308 O O . LEU A 1 183 ? 3.158 1.621 7.268 1.00 92.25 183 LEU A O 1
ATOM 1312 N N . PRO A 1 184 ? 4.141 2.839 5.668 1.00 91.19 184 PRO A N 1
ATOM 1313 C CA . PRO A 1 184 ? 3.586 4.099 6.149 1.00 91.19 184 PRO A CA 1
ATOM 1314 C C . PRO A 1 184 ? 2.052 4.109 6.133 1.00 91.19 184 PRO A C 1
ATOM 1316 O O . PRO A 1 184 ? 1.429 3.780 5.123 1.00 91.19 184 PRO A O 1
ATOM 1319 N N . PHE A 1 185 ? 1.429 4.585 7.215 1.00 92.38 185 PHE A N 1
ATOM 1320 C CA . PHE A 1 185 ? -0.034 4.595 7.354 1.00 92.38 185 PHE A CA 1
ATOM 1321 C C . PHE A 1 185 ? -0.744 5.591 6.436 1.00 92.38 185 PHE A C 1
ATOM 1323 O O . PHE A 1 185 ? -1.960 5.547 6.320 1.00 92.38 185 PHE A O 1
ATOM 1330 N N . ALA A 1 186 ? -0.021 6.479 5.754 1.00 88.56 186 ALA A N 1
ATOM 1331 C CA . ALA A 1 186 ? -0.610 7.307 4.706 1.00 88.56 186 ALA A CA 1
ATOM 1332 C C . ALA A 1 186 ? -0.831 6.532 3.393 1.00 88.56 186 ALA A C 1
ATOM 1334 O O . ALA A 1 186 ? -1.646 6.947 2.566 1.00 88.56 186 ALA A O 1
ATOM 1335 N N . LEU A 1 187 ? -0.157 5.391 3.193 1.00 90.75 187 LEU A N 1
ATOM 1336 C CA . LEU A 1 187 ? -0.372 4.549 2.020 1.00 90.75 187 LEU A CA 1
ATOM 1337 C C . LEU A 1 187 ? -1.722 3.848 2.123 1.00 90.75 187 LEU A C 1
ATOM 1339 O O . LEU A 1 187 ? -2.060 3.239 3.137 1.00 90.75 187 LEU A O 1
ATOM 1343 N N . LEU A 1 188 ? -2.518 3.934 1.059 1.00 94.38 188 LEU A N 1
ATOM 1344 C CA . LEU A 1 188 ? -3.843 3.320 1.043 1.00 94.38 188 LEU A CA 1
ATOM 1345 C C . LEU A 1 188 ? -3.764 1.794 1.173 1.00 94.38 188 LEU A C 1
ATOM 1347 O O . LEU A 1 188 ? -4.567 1.213 1.895 1.00 94.38 188 LEU A O 1
ATOM 1351 N N . LEU A 1 189 ? -2.760 1.173 0.548 1.00 94.31 189 LEU A N 1
ATOM 1352 C CA . LEU A 1 189 ? -2.514 -0.264 0.649 1.00 94.31 189 LEU A CA 1
ATOM 1353 C C . LEU A 1 189 ? -2.346 -0.714 2.107 1.00 94.31 189 LEU A C 1
ATOM 1355 O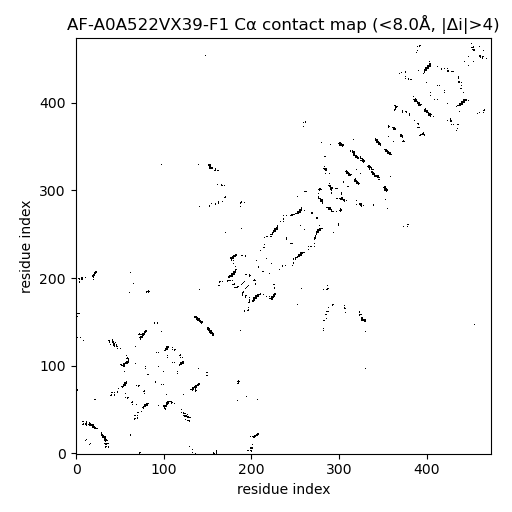 O . LEU A 1 189 ? -2.992 -1.673 2.516 1.00 94.31 189 LEU A O 1
ATOM 1359 N N . GLU A 1 190 ? -1.559 0.012 2.903 1.00 95.94 190 GLU A N 1
ATOM 1360 C CA . GLU A 1 190 ? -1.375 -0.300 4.325 1.00 95.94 190 GLU A CA 1
ATOM 1361 C C . GLU A 1 190 ? -2.663 -0.102 5.124 1.00 95.94 190 GLU A C 1
ATOM 1363 O O . GLU A 1 190 ? -3.035 -0.946 5.934 1.00 95.94 190 GLU A O 1
ATOM 1368 N N . GLN A 1 191 ? -3.387 0.989 4.867 1.00 96.69 191 GLN A N 1
ATOM 1369 C CA . GLN A 1 191 ? -4.628 1.284 5.582 1.00 96.69 191 GLN A CA 1
ATOM 1370 C C . GLN A 1 191 ? -5.672 0.192 5.357 1.00 96.69 191 GLN A C 1
ATOM 1372 O O . GLN A 1 191 ? -6.284 -0.277 6.313 1.00 96.69 191 GLN A O 1
ATOM 1377 N N . LEU A 1 192 ? -5.844 -0.266 4.115 1.00 97.44 192 LEU A N 1
ATOM 1378 C CA . LEU A 1 192 ? -6.798 -1.332 3.827 1.00 97.44 192 LEU A CA 1
ATOM 1379 C C . LEU A 1 192 ? -6.284 -2.691 4.316 1.00 97.44 192 LEU A C 1
ATOM 1381 O O . LEU A 1 192 ? -6.933 -3.328 5.142 1.00 97.44 192 LEU A O 1
ATOM 1385 N N . ALA A 1 193 ? -5.126 -3.133 3.826 1.00 97.44 193 ALA A N 1
ATOM 1386 C CA . ALA A 1 193 ? -4.647 -4.501 4.012 1.00 97.44 193 ALA A CA 1
ATOM 1387 C C . ALA A 1 193 ? -3.991 -4.738 5.382 1.00 97.44 193 ALA A C 1
ATOM 1389 O O . ALA A 1 193 ? -4.189 -5.792 5.980 1.00 97.44 193 ALA A O 1
ATOM 1390 N N . GLY A 1 194 ? -3.224 -3.765 5.878 1.00 97.19 194 GLY A N 1
ATOM 1391 C CA . GLY A 1 194 ? -2.467 -3.866 7.128 1.00 97.19 194 GLY A CA 1
ATOM 1392 C C . GLY A 1 194 ? -3.262 -3.476 8.375 1.00 97.19 194 GLY A C 1
ATOM 1393 O O . GLY A 1 194 ? -2.940 -3.947 9.464 1.00 97.19 194 GLY A O 1
ATOM 1394 N N . LEU A 1 195 ? -4.312 -2.653 8.232 1.00 98.12 195 LEU A N 1
ATOM 1395 C CA . LEU A 1 195 ? -5.099 -2.148 9.366 1.00 98.12 195 LEU A CA 1
ATOM 1396 C C . LEU A 1 195 ? -6.574 -2.574 9.316 1.00 98.12 195 LEU A C 1
ATOM 1398 O O . LEU A 1 195 ? -7.092 -3.135 10.280 1.00 98.12 195 LEU A O 1
ATOM 1402 N N . TYR A 1 196 ? -7.285 -2.331 8.215 1.00 98.56 196 TYR A N 1
ATOM 1403 C CA . TYR A 1 196 ? -8.741 -2.523 8.192 1.00 98.56 196 TYR A CA 1
ATOM 1404 C C . TYR A 1 196 ? -9.182 -3.968 7.998 1.00 98.56 196 TYR A C 1
ATOM 1406 O O . TYR A 1 196 ? -10.105 -4.406 8.683 1.00 98.56 196 TYR A O 1
ATOM 1414 N N . VAL A 1 197 ? -8.531 -4.711 7.102 1.00 98.69 197 VAL A N 1
ATOM 1415 C CA . VAL A 1 197 ? -8.771 -6.149 6.916 1.00 98.69 197 VAL A CA 1
ATOM 1416 C C . VAL A 1 197 ? -8.581 -6.921 8.230 1.00 98.69 197 VAL A C 1
ATOM 1418 O O . VAL A 1 197 ? -9.509 -7.642 8.601 1.00 98.69 197 VAL A O 1
ATOM 1421 N N . PRO A 1 198 ? -7.476 -6.766 8.990 1.00 98.69 198 PRO A N 1
ATOM 1422 C CA . PRO A 1 198 ? -7.336 -7.474 10.262 1.00 98.69 198 PRO A CA 1
ATOM 1423 C C . PRO A 1 198 ? -8.368 -7.059 11.318 1.00 98.69 198 PRO A C 1
ATOM 1425 O O . PRO A 1 198 ? -8.909 -7.930 11.998 1.00 98.69 198 PRO A O 1
ATOM 1428 N N . ILE A 1 199 ? -8.733 -5.772 11.419 1.00 98.62 199 ILE A N 1
ATOM 1429 C CA . ILE A 1 199 ? -9.817 -5.338 12.323 1.00 98.62 199 ILE A CA 1
ATOM 1430 C C . ILE A 1 199 ? -11.151 -5.979 11.926 1.00 98.62 199 ILE A C 1
ATOM 1432 O O . ILE A 1 199 ? -11.871 -6.479 12.793 1.00 98.62 199 ILE A O 1
ATOM 1436 N N . LEU A 1 200 ? -11.477 -5.996 10.629 1.00 98.50 200 LEU A N 1
ATOM 1437 C CA . LEU A 1 200 ? -12.686 -6.635 10.110 1.00 98.50 200 LEU A CA 1
ATOM 1438 C C . LEU A 1 200 ? -12.703 -8.130 10.464 1.00 98.50 200 LEU A C 1
ATOM 1440 O O . LEU A 1 200 ? -13.684 -8.623 11.028 1.00 98.50 200 LEU A O 1
ATOM 1444 N N . ALA A 1 201 ? -11.596 -8.824 10.191 1.00 98.31 201 ALA A N 1
ATOM 1445 C CA . ALA A 1 201 ? -11.424 -10.257 10.412 1.00 98.31 201 ALA A CA 1
ATOM 1446 C C . ALA A 1 201 ? -11.358 -10.651 11.895 1.00 98.31 201 ALA A C 1
ATOM 1448 O O . ALA A 1 201 ? -11.575 -11.814 12.236 1.00 98.31 201 ALA A O 1
ATOM 1449 N N . GLY A 1 202 ? -11.083 -9.699 12.788 1.00 98.44 202 GLY A N 1
ATOM 1450 C CA . GLY A 1 202 ? -10.927 -9.993 14.204 1.00 98.44 202 GLY A CA 1
ATOM 1451 C C . GLY A 1 202 ? -9.538 -10.519 14.586 1.00 98.44 202 GLY A C 1
ATOM 1452 O O . GLY A 1 202 ? -9.437 -11.218 15.600 1.00 98.44 202 GLY A O 1
ATOM 1453 N N . ALA A 1 203 ? -8.536 -10.219 13.757 1.00 98.69 203 ALA A N 1
ATOM 1454 C CA . ALA A 1 203 ? -7.128 -10.580 13.878 1.00 98.69 203 ALA A CA 1
ATOM 1455 C C . ALA A 1 203 ? -6.323 -9.543 14.677 1.00 98.69 203 ALA A C 1
ATOM 1457 O O . ALA A 1 203 ? -6.702 -8.372 14.742 1.00 98.69 203 ALA A O 1
ATOM 1458 N N . SER A 1 204 ? -5.165 -9.941 15.208 1.00 98.62 204 SER A N 1
ATOM 1459 C CA . SER A 1 204 ? -4.266 -8.994 15.871 1.00 98.62 204 SER A CA 1
ATOM 1460 C C . SER A 1 204 ? -3.360 -8.271 14.874 1.00 98.62 204 SER A C 1
ATOM 1462 O O . SER A 1 204 ? -3.004 -8.806 13.820 1.00 98.62 204 SER A O 1
ATOM 1464 N N . ILE A 1 205 ? -2.967 -7.045 15.220 1.00 98.69 205 ILE A N 1
ATOM 1465 C CA . ILE A 1 205 ? -2.039 -6.221 14.443 1.00 98.69 205 ILE A CA 1
ATOM 1466 C C . ILE A 1 205 ? -0.827 -5.885 15.311 1.00 98.69 205 ILE A C 1
ATOM 1468 O O . ILE A 1 205 ? -0.975 -5.321 16.391 1.00 98.69 205 ILE A O 1
ATOM 1472 N N . HIS A 1 206 ? 0.379 -6.159 14.829 1.00 97.69 206 HIS A N 1
ATOM 1473 C CA . HIS A 1 206 ? 1.606 -5.639 15.416 1.00 97.69 206 HIS A CA 1
ATOM 1474 C C . HIS A 1 206 ? 2.181 -4.529 14.536 1.00 97.69 206 HIS A C 1
ATOM 1476 O O . HIS A 1 206 ? 2.516 -4.759 13.376 1.00 97.69 206 HIS A O 1
ATOM 1482 N N . LEU A 1 207 ? 2.307 -3.324 15.086 1.00 96.06 207 LEU A N 1
ATOM 1483 C CA . LEU A 1 207 ? 2.916 -2.179 14.421 1.00 96.06 207 LEU A CA 1
ATOM 1484 C C . LEU A 1 207 ? 4.437 -2.260 14.594 1.00 96.06 207 LEU A C 1
ATOM 1486 O O . LEU A 1 207 ? 4.965 -1.850 15.628 1.00 96.06 207 LEU A O 1
ATOM 1490 N N . ALA A 1 208 ? 5.142 -2.767 13.581 1.00 90.56 208 ALA A N 1
ATOM 1491 C CA . ALA A 1 208 ? 6.600 -2.919 13.606 1.00 90.56 208 ALA A CA 1
ATOM 1492 C C . ALA A 1 208 ? 7.260 -1.555 13.747 1.00 90.56 208 ALA A C 1
ATOM 1494 O O . ALA A 1 208 ? 6.914 -0.682 12.973 1.00 90.56 208 ALA A O 1
ATOM 1495 N N . ASP A 1 209 ? 8.182 -1.333 14.676 1.00 80.25 209 ASP A N 1
ATOM 1496 C CA . ASP A 1 209 ? 8.833 -0.036 14.921 1.00 80.25 209 ASP A CA 1
ATOM 1497 C C . ASP A 1 209 ? 9.554 0.537 13.688 1.00 80.25 209 ASP A C 1
ATOM 1499 O O . ASP A 1 209 ? 9.423 1.732 13.397 1.00 80.25 209 ASP A O 1
ATOM 1503 N N . ARG A 1 210 ? 10.252 -0.322 12.940 1.00 77.06 210 ARG A N 1
ATOM 1504 C CA . ARG A 1 210 ? 11.061 0.044 11.783 1.00 77.06 210 ARG A CA 1
ATOM 1505 C C . ARG A 1 210 ? 10.945 -0.989 10.648 1.00 77.06 210 ARG A C 1
ATOM 1507 O O . ARG A 1 210 ? 11.001 -2.191 10.909 1.00 77.06 210 ARG A O 1
ATOM 1514 N N . PRO A 1 211 ? 10.856 -0.559 9.373 1.00 74.31 211 PRO A N 1
ATOM 1515 C CA . PRO A 1 211 ? 10.780 -1.487 8.240 1.00 74.31 211 PRO A CA 1
ATOM 1516 C C . PRO A 1 211 ? 12.022 -2.373 8.051 1.00 74.31 211 PRO A C 1
ATOM 1518 O O . PRO A 1 211 ? 11.910 -3.482 7.537 1.00 74.31 211 PRO A O 1
ATOM 1521 N N . ASP A 1 212 ? 13.208 -1.912 8.458 1.00 76.88 212 ASP A N 1
ATOM 1522 C CA . ASP A 1 212 ? 14.474 -2.651 8.329 1.00 76.88 212 ASP A CA 1
ATOM 1523 C C . ASP A 1 212 ? 14.580 -3.849 9.287 1.00 76.88 212 ASP A C 1
ATOM 1525 O O . ASP A 1 212 ? 15.375 -4.757 9.049 1.00 76.88 212 ASP A O 1
ATOM 1529 N N . HIS A 1 213 ? 13.738 -3.908 10.321 1.00 83.31 213 HIS A N 1
ATOM 1530 C CA . HIS A 1 213 ? 13.653 -5.030 11.259 1.00 83.31 213 HIS A CA 1
ATOM 1531 C C . HIS A 1 213 ? 12.590 -6.073 10.875 1.00 83.31 213 HIS A C 1
ATOM 1533 O O . HIS A 1 213 ? 12.363 -7.023 11.625 1.00 83.31 213 HIS A O 1
ATOM 1539 N N . LEU A 1 214 ? 11.966 -5.940 9.698 1.00 90.69 214 LEU A N 1
ATOM 1540 C CA . LEU A 1 214 ? 10.885 -6.804 9.210 1.00 90.69 214 LEU A CA 1
ATOM 1541 C C . LEU A 1 214 ? 11.117 -8.317 9.433 1.00 90.69 214 LEU A C 1
ATOM 1543 O O . LEU A 1 214 ? 10.215 -8.954 9.980 1.00 90.69 214 LEU A O 1
ATOM 1547 N N . PRO A 1 215 ? 12.277 -8.917 9.080 1.00 92.56 215 PRO A N 1
ATOM 1548 C CA . PRO A 1 215 ? 12.487 -10.355 9.269 1.00 92.56 215 PRO A CA 1
ATOM 1549 C C . PRO A 1 215 ? 12.419 -10.787 10.739 1.00 92.56 215 PRO A C 1
ATOM 1551 O O . PRO A 1 215 ? 11.803 -11.803 11.057 1.00 92.56 215 PRO A O 1
ATOM 1554 N N . MET A 1 216 ? 13.031 -10.002 11.630 1.00 91.25 216 MET A N 1
ATOM 1555 C CA . MET A 1 216 ? 13.064 -10.285 13.066 1.00 91.25 216 MET A CA 1
ATOM 1556 C C . MET A 1 216 ? 11.699 -10.048 13.699 1.00 91.25 216 MET A C 1
ATOM 1558 O O . MET A 1 216 ? 11.197 -10.919 14.403 1.00 91.25 216 MET A O 1
ATOM 1562 N N . ALA A 1 217 ? 11.047 -8.935 13.359 1.00 92.06 217 ALA A N 1
ATOM 1563 C CA . ALA A 1 217 ? 9.706 -8.632 13.836 1.00 92.06 217 ALA A CA 1
ATOM 1564 C C . ALA A 1 217 ? 8.699 -9.718 13.418 1.00 92.06 217 ALA A C 1
ATOM 1566 O O . ALA A 1 217 ? 7.855 -10.117 14.219 1.00 92.06 217 ALA A O 1
ATOM 1567 N N . ALA A 1 218 ? 8.804 -10.258 12.198 1.00 95.00 218 ALA A N 1
ATOM 1568 C CA . ALA A 1 218 ? 7.955 -11.359 11.742 1.00 95.00 218 ALA A CA 1
ATOM 1569 C C . ALA A 1 218 ? 8.161 -12.645 12.559 1.00 95.00 218 ALA A C 1
ATOM 1571 O O . ALA A 1 218 ? 7.183 -13.325 12.869 1.00 95.00 218 ALA A O 1
ATOM 1572 N N . LEU A 1 219 ? 9.404 -12.962 12.941 1.00 93.94 219 LEU A N 1
ATOM 1573 C CA . LEU A 1 219 ? 9.719 -14.108 13.800 1.00 93.94 219 LEU A CA 1
ATOM 1574 C C . LEU A 1 219 ? 9.210 -13.901 15.233 1.00 93.94 219 LEU A C 1
ATOM 1576 O O . LEU A 1 219 ? 8.503 -14.754 15.763 1.00 93.94 219 LEU A O 1
ATOM 1580 N N . GLU A 1 220 ? 9.528 -12.761 15.846 1.00 92.12 220 GLU A N 1
ATOM 1581 C CA . GLU A 1 220 ? 9.199 -12.444 17.243 1.00 92.12 220 GLU A CA 1
ATOM 1582 C C . GLU A 1 220 ? 7.691 -12.369 17.497 1.00 92.12 220 GLU A C 1
ATOM 1584 O O . GLU A 1 220 ? 7.201 -12.778 18.549 1.00 92.12 220 GLU A O 1
ATOM 1589 N N . THR A 1 221 ? 6.942 -11.866 16.516 1.00 93.06 221 THR A N 1
ATOM 1590 C CA . THR A 1 221 ? 5.479 -11.747 16.590 1.00 93.06 221 THR A CA 1
ATOM 1591 C C . THR A 1 221 ? 4.758 -12.991 16.072 1.00 93.06 221 THR A C 1
ATOM 1593 O O . THR A 1 221 ? 3.533 -13.098 16.190 1.00 93.06 221 THR A O 1
ATOM 1596 N N . GLY A 1 222 ? 5.499 -13.936 15.482 1.00 95.88 222 GLY A N 1
ATOM 1597 C CA . GLY A 1 222 ? 4.946 -15.082 14.771 1.00 95.88 222 GLY A CA 1
ATOM 1598 C C . GLY A 1 222 ? 3.972 -14.656 13.675 1.00 95.88 222 GLY A C 1
ATOM 1599 O O . GLY A 1 222 ? 2.894 -15.240 13.575 1.00 95.88 222 GLY A O 1
ATOM 1600 N N . ALA A 1 223 ? 4.287 -13.606 12.916 1.00 97.75 223 ALA A N 1
ATOM 1601 C CA . ALA A 1 223 ? 3.383 -13.019 11.932 1.00 97.75 223 ALA A CA 1
ATOM 1602 C C . ALA A 1 223 ? 2.821 -14.079 10.969 1.00 97.75 223 ALA A C 1
ATOM 1604 O O . ALA A 1 223 ? 3.536 -14.983 10.526 1.00 97.75 223 ALA A O 1
ATOM 1605 N N . THR A 1 224 ? 1.532 -13.971 10.647 1.00 98.62 224 THR A N 1
ATOM 1606 C CA . THR A 1 224 ? 0.870 -14.812 9.635 1.00 98.62 224 THR A CA 1
ATOM 1607 C C . THR A 1 224 ? 0.666 -14.058 8.330 1.00 98.62 224 THR A C 1
ATOM 1609 O O . THR A 1 224 ? 0.712 -14.658 7.251 1.00 98.62 224 THR A O 1
ATOM 1612 N N . THR A 1 225 ? 0.485 -12.741 8.422 1.00 98.56 225 THR A N 1
ATOM 1613 C CA . THR A 1 225 ? 0.267 -11.859 7.281 1.00 98.56 225 THR A CA 1
ATOM 1614 C C . THR A 1 225 ? 1.100 -10.585 7.398 1.00 98.56 225 THR A C 1
ATOM 1616 O O . THR A 1 225 ? 1.419 -10.124 8.494 1.00 98.56 225 THR A O 1
ATOM 1619 N N . THR A 1 226 ? 1.479 -10.005 6.262 1.00 98.12 226 THR A N 1
ATOM 1620 C CA . THR A 1 226 ? 2.076 -8.662 6.190 1.00 98.12 226 THR A CA 1
ATOM 1621 C C . THR A 1 226 ? 1.911 -8.093 4.783 1.00 98.12 226 THR A C 1
ATOM 1623 O O . THR A 1 226 ? 1.513 -8.805 3.856 1.00 98.12 226 THR A O 1
ATOM 1626 N N . VAL A 1 227 ? 2.197 -6.805 4.630 1.00 96.88 227 VAL A N 1
ATOM 1627 C CA . VAL A 1 227 ? 2.025 -6.048 3.393 1.00 96.88 227 VAL A CA 1
ATOM 1628 C C . VAL A 1 227 ? 3.331 -5.337 3.085 1.00 96.88 227 VAL A C 1
ATOM 1630 O O . VAL A 1 227 ? 3.867 -4.639 3.938 1.00 96.88 227 VAL A O 1
ATO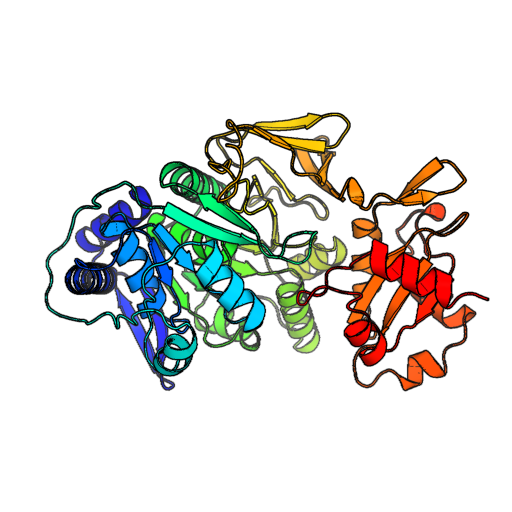M 1633 N N . LEU A 1 228 ? 3.860 -5.521 1.878 1.00 96.00 228 LEU A N 1
ATOM 1634 C CA . LEU A 1 228 ? 5.166 -5.015 1.475 1.00 96.00 228 LEU A CA 1
ATOM 1635 C C . LEU A 1 228 ? 5.109 -4.311 0.120 1.00 96.00 228 LEU A C 1
ATOM 1637 O O . LEU A 1 228 ? 4.201 -4.496 -0.690 1.00 96.00 228 LEU A O 1
ATOM 1641 N N . VAL A 1 229 ? 6.166 -3.553 -0.140 1.00 92.12 229 VAL A N 1
ATOM 1642 C CA . VAL A 1 229 ? 6.567 -3.146 -1.489 1.00 92.12 229 VAL A CA 1
ATOM 1643 C C . VAL A 1 229 ? 7.693 -4.067 -1.984 1.00 92.12 229 VAL A C 1
ATOM 1645 O O . VAL A 1 229 ? 8.396 -4.653 -1.149 1.00 92.12 229 VAL A O 1
ATOM 1648 N N . PRO A 1 230 ? 7.931 -4.186 -3.307 1.00 90.12 230 PRO A N 1
ATOM 1649 C CA . PRO A 1 230 ? 8.955 -5.089 -3.847 1.00 90.12 230 PRO A CA 1
ATOM 1650 C C . PRO A 1 230 ? 10.360 -4.865 -3.269 1.00 90.12 230 PRO A C 1
ATOM 1652 O O . PRO A 1 230 ? 11.124 -5.812 -3.102 1.00 90.12 230 PRO A O 1
ATOM 1655 N N . GLU A 1 231 ? 10.701 -3.626 -2.907 1.00 87.06 231 GLU A N 1
ATOM 1656 C CA . GLU A 1 231 ? 12.001 -3.295 -2.316 1.00 87.06 231 GLU A CA 1
ATOM 1657 C C . GLU A 1 231 ? 12.204 -3.915 -0.924 1.00 87.06 231 GLU A C 1
ATOM 1659 O O . GLU A 1 231 ? 13.273 -4.464 -0.648 1.00 87.06 231 GLU A O 1
ATOM 1664 N N . LEU A 1 232 ? 11.172 -3.900 -0.071 1.00 92.06 232 LEU A N 1
ATOM 1665 C CA . LEU A 1 232 ? 11.225 -4.552 1.242 1.00 92.06 232 LEU A CA 1
ATOM 1666 C C . LEU A 1 232 ? 11.274 -6.076 1.099 1.00 92.06 232 LEU A C 1
ATOM 1668 O O . LEU A 1 232 ? 12.027 -6.729 1.820 1.00 92.06 232 LEU A O 1
ATOM 1672 N N . LEU A 1 233 ? 10.542 -6.638 0.128 1.00 95.50 233 LEU A N 1
ATOM 1673 C CA . LEU A 1 233 ? 10.630 -8.062 -0.197 1.00 95.50 233 LEU A CA 1
ATOM 1674 C C . LEU A 1 233 ? 12.059 -8.450 -0.607 1.00 95.50 233 LEU A C 1
ATOM 1676 O O . LEU A 1 233 ? 12.614 -9.404 -0.067 1.00 95.50 233 LEU A O 1
ATOM 1680 N N . ALA A 1 234 ? 12.678 -7.692 -1.516 1.00 91.94 234 ALA A N 1
ATOM 1681 C CA . ALA A 1 234 ? 14.056 -7.928 -1.944 1.00 91.94 234 ALA A CA 1
ATOM 1682 C C . ALA A 1 234 ? 15.046 -7.831 -0.774 1.00 91.94 234 ALA A C 1
ATOM 1684 O O . ALA A 1 234 ? 15.960 -8.650 -0.665 1.00 91.94 234 ALA A O 1
ATOM 1685 N N . GLY A 1 235 ? 14.852 -6.863 0.129 1.00 92.06 235 GLY A N 1
ATOM 1686 C CA . GLY A 1 235 ? 15.617 -6.758 1.372 1.00 92.06 235 GLY A CA 1
ATOM 1687 C C . GLY A 1 235 ? 15.501 -8.008 2.245 1.00 92.06 235 GLY A C 1
ATOM 1688 O O . GLY A 1 235 ? 16.521 -8.545 2.681 1.00 92.06 235 GLY A O 1
ATOM 1689 N N . TRP A 1 236 ? 14.282 -8.518 2.437 1.00 95.50 236 TRP A N 1
ATOM 1690 C CA . TRP A 1 236 ? 14.031 -9.727 3.224 1.00 95.50 236 TRP A CA 1
ATOM 1691 C C . TRP A 1 236 ? 14.651 -10.975 2.580 1.00 95.50 236 TRP A C 1
ATOM 1693 O O . TRP A 1 236 ? 15.339 -11.741 3.255 1.00 95.50 236 TRP A O 1
ATOM 1703 N N . VAL A 1 237 ? 14.499 -11.148 1.265 1.00 96.06 237 VAL A N 1
ATOM 1704 C CA . VAL A 1 237 ? 15.126 -12.245 0.509 1.00 96.06 237 VAL A CA 1
ATOM 1705 C C . VAL A 1 237 ? 16.649 -12.217 0.661 1.00 96.06 237 VAL A C 1
ATOM 1707 O O . VAL A 1 237 ? 17.252 -13.239 0.994 1.00 96.06 237 VAL A O 1
ATOM 1710 N N . ARG A 1 238 ? 17.286 -11.045 0.504 1.00 94.19 238 ARG A N 1
ATOM 1711 C CA . ARG A 1 238 ? 18.737 -10.894 0.720 1.00 94.19 238 ARG A CA 1
ATOM 1712 C C . ARG A 1 238 ? 19.148 -11.270 2.141 1.00 94.19 238 ARG A C 1
ATOM 1714 O O . ARG A 1 238 ? 20.133 -11.984 2.306 1.00 94.19 238 ARG A O 1
ATOM 1721 N N . PHE A 1 239 ? 18.396 -10.822 3.146 1.00 94.19 239 PHE A N 1
ATOM 1722 C CA . PHE A 1 239 ? 18.657 -11.157 4.545 1.00 94.19 239 PHE A CA 1
ATOM 1723 C C . PHE A 1 239 ? 18.612 -12.672 4.785 1.00 94.19 239 PHE A C 1
ATOM 1725 O O . PHE A 1 239 ? 19.541 -13.224 5.373 1.00 94.19 239 PHE A O 1
ATOM 1732 N N . LEU A 1 240 ? 17.577 -13.363 4.296 1.00 95.75 240 LEU A N 1
ATOM 1733 C CA . LEU A 1 240 ? 17.436 -14.813 4.473 1.00 95.75 240 LEU A CA 1
ATOM 1734 C C . LEU A 1 240 ? 18.547 -15.593 3.758 1.00 95.75 240 LEU A C 1
ATOM 1736 O O . LEU A 1 240 ? 19.095 -16.532 4.332 1.00 95.75 240 LEU A O 1
ATOM 1740 N N . LYS A 1 241 ? 18.939 -15.175 2.546 1.00 95.56 241 LYS A N 1
ATOM 1741 C CA . LYS A 1 241 ? 20.074 -15.774 1.819 1.00 95.56 241 LYS A CA 1
ATOM 1742 C C . LYS A 1 241 ? 21.387 -15.582 2.580 1.00 95.56 241 LYS A C 1
ATOM 1744 O O . LYS A 1 241 ? 22.121 -16.546 2.773 1.00 95.56 241 LYS A O 1
ATOM 1749 N N . ALA A 1 242 ? 21.667 -14.364 3.047 1.00 94.88 242 ALA A N 1
ATOM 1750 C CA . ALA A 1 242 ? 22.902 -14.045 3.765 1.00 94.88 242 ALA A CA 1
ATOM 1751 C C . ALA A 1 242 ? 23.005 -14.756 5.125 1.00 94.88 242 ALA A C 1
ATOM 1753 O O . ALA A 1 242 ? 24.091 -15.157 5.532 1.00 94.88 242 ALA A O 1
ATOM 1754 N N . SER A 1 243 ? 21.876 -14.940 5.811 1.00 95.31 243 SER A N 1
ATOM 1755 C CA . SER A 1 243 ? 21.795 -15.644 7.098 1.00 95.31 243 SER A CA 1
ATOM 1756 C C . SER A 1 243 ? 21.591 -17.158 6.964 1.00 95.31 243 SER A C 1
ATOM 1758 O O . SER A 1 243 ? 21.442 -17.837 7.979 1.00 95.31 243 SER A O 1
ATOM 1760 N N . ASN A 1 244 ? 21.548 -17.691 5.735 1.00 95.69 244 ASN A N 1
ATOM 1761 C CA . ASN A 1 244 ? 21.213 -19.087 5.437 1.00 95.69 244 ASN A CA 1
ATOM 1762 C C . ASN A 1 244 ? 19.965 -19.583 6.201 1.00 95.69 244 ASN A C 1
ATOM 1764 O O . ASN A 1 244 ? 19.934 -20.692 6.736 1.00 95.69 244 ASN A O 1
ATOM 1768 N N . SER A 1 245 ? 18.950 -18.723 6.290 1.00 95.38 245 SER A N 1
ATOM 1769 C CA . SER A 1 245 ? 17.731 -18.941 7.069 1.00 95.38 245 SER A CA 1
ATOM 1770 C C . SER A 1 245 ? 16.503 -19.068 6.165 1.00 95.38 245 SER A C 1
ATOM 1772 O O . SER A 1 245 ? 16.537 -18.781 4.965 1.00 95.38 245 SER A O 1
ATOM 1774 N N . ARG A 1 246 ? 15.393 -19.526 6.746 1.00 96.56 246 ARG A N 1
ATOM 1775 C CA . ARG A 1 246 ? 14.072 -19.583 6.108 1.00 96.56 246 ARG A CA 1
ATOM 1776 C C . ARG A 1 246 ? 13.140 -18.568 6.759 1.00 96.56 246 ARG A C 1
ATOM 1778 O O . ARG A 1 246 ? 13.369 -18.146 7.892 1.00 96.56 246 ARG A O 1
ATOM 1785 N N . ALA A 1 247 ? 12.105 -18.169 6.032 1.00 96.69 247 ALA A N 1
ATOM 1786 C CA . ALA A 1 247 ? 11.040 -17.351 6.589 1.00 96.69 247 ALA A CA 1
ATOM 1787 C C . ALA A 1 247 ? 10.262 -18.128 7.676 1.00 96.69 247 ALA A C 1
ATOM 1789 O O . ALA A 1 247 ? 10.232 -19.361 7.627 1.00 96.69 247 ALA A O 1
ATOM 1790 N N . PRO A 1 248 ? 9.626 -17.439 8.644 1.00 95.88 248 PRO A N 1
ATOM 1791 C CA . PRO A 1 248 ? 8.772 -18.095 9.629 1.00 95.88 248 PRO A CA 1
ATOM 1792 C C . PRO A 1 248 ? 7.669 -18.936 8.970 1.00 95.88 248 PRO A C 1
ATOM 1794 O O . PRO A 1 248 ? 6.918 -18.428 8.140 1.00 95.88 248 PRO A O 1
ATOM 1797 N N . GLU A 1 249 ? 7.506 -20.187 9.408 1.00 96.75 249 GLU A N 1
ATOM 1798 C CA . GLU A 1 249 ? 6.461 -21.102 8.907 1.00 96.75 249 GLU A CA 1
ATOM 1799 C C . GLU A 1 249 ? 5.034 -20.619 9.211 1.00 96.75 249 GLU A C 1
ATOM 1801 O O . GLU A 1 249 ? 4.069 -21.083 8.610 1.00 96.75 249 GLU A O 1
ATOM 1806 N N . THR A 1 250 ? 4.885 -19.671 10.141 1.00 98.00 250 THR A N 1
ATOM 1807 C CA . THR A 1 250 ? 3.595 -19.050 10.458 1.00 98.00 250 THR A CA 1
ATOM 1808 C C . THR A 1 250 ? 3.065 -18.182 9.324 1.00 98.00 250 THR A C 1
ATOM 1810 O O . THR A 1 250 ? 1.854 -17.961 9.258 1.00 98.00 250 THR A O 1
ATOM 1813 N N . LEU A 1 251 ? 3.941 -17.676 8.448 1.00 98.25 251 LEU A N 1
ATOM 1814 C CA . LEU A 1 251 ? 3.542 -16.831 7.333 1.00 98.25 251 LEU A CA 1
ATOM 1815 C C . LEU A 1 251 ? 2.707 -17.637 6.344 1.00 98.25 251 LEU A C 1
ATOM 1817 O O . LEU A 1 251 ? 3.143 -18.649 5.802 1.00 98.25 251 LEU A O 1
ATOM 1821 N N . ARG A 1 252 ? 1.514 -17.124 6.049 1.00 97.62 252 ARG A N 1
ATOM 1822 C CA . ARG A 1 252 ? 0.611 -17.697 5.046 1.00 97.62 252 ARG A CA 1
ATOM 1823 C C . ARG A 1 252 ? 0.273 -16.734 3.914 1.00 97.62 252 ARG A C 1
ATOM 1825 O O . ARG A 1 252 ? -0.166 -17.192 2.862 1.00 97.62 252 ARG A O 1
ATOM 1832 N N . PHE A 1 253 ? 0.443 -15.425 4.121 1.00 98.38 253 PHE A N 1
ATOM 1833 C CA . PHE A 1 253 ? 0.073 -14.419 3.127 1.00 98.38 253 PHE A CA 1
ATOM 1834 C C . PHE A 1 253 ? 0.905 -13.132 3.247 1.00 98.38 253 PHE A C 1
ATOM 1836 O O . PHE A 1 253 ? 0.684 -12.320 4.142 1.00 98.38 253 PHE A O 1
ATOM 1843 N N . VAL A 1 254 ? 1.846 -12.917 2.327 1.00 98.44 254 VAL A N 1
ATOM 1844 C CA . VAL A 1 254 ? 2.623 -11.672 2.223 1.00 98.44 254 VAL A CA 1
ATOM 1845 C C . VAL A 1 254 ? 2.165 -10.913 0.984 1.00 98.44 254 VAL A C 1
ATOM 1847 O O . VAL A 1 254 ? 2.572 -11.244 -0.129 1.00 98.44 254 VAL A O 1
ATOM 1850 N N . ALA A 1 255 ? 1.296 -9.919 1.161 1.00 97.94 255 ALA A N 1
ATOM 1851 C CA . ALA A 1 255 ? 0.824 -9.087 0.058 1.00 97.94 255 ALA A CA 1
ATOM 1852 C C . ALA A 1 255 ? 1.959 -8.190 -0.437 1.00 97.94 255 ALA A C 1
ATOM 1854 O O . ALA A 1 255 ? 2.604 -7.524 0.371 1.00 97.94 255 ALA A O 1
ATOM 1855 N N . VAL A 1 256 ? 2.190 -8.137 -1.748 1.00 97.38 256 VAL A N 1
ATOM 1856 C CA . VAL A 1 256 ? 3.209 -7.254 -2.330 1.00 97.38 256 VAL A CA 1
ATOM 1857 C C . VAL A 1 256 ? 2.596 -6.444 -3.458 1.00 97.38 256 VAL A C 1
ATOM 1859 O O . VAL A 1 256 ? 1.993 -7.006 -4.368 1.00 97.38 256 VAL A O 1
ATOM 1862 N N . GLY A 1 257 ? 2.721 -5.121 -3.389 1.00 91.75 257 GLY A N 1
ATOM 1863 C CA . GLY A 1 257 ? 2.119 -4.229 -4.375 1.00 91.75 257 GLY A CA 1
ATOM 1864 C C . GLY A 1 257 ? 2.766 -2.849 -4.418 1.00 91.75 257 GLY A C 1
ATOM 1865 O O . GLY A 1 257 ? 3.795 -2.596 -3.794 1.00 91.75 257 GLY A O 1
ATOM 1866 N N . GLY A 1 258 ? 2.160 -1.949 -5.192 1.00 84.00 258 GLY A N 1
ATOM 1867 C CA . GLY A 1 258 ? 2.662 -0.587 -5.424 1.00 84.00 258 GLY A CA 1
ATOM 1868 C C . GLY A 1 258 ? 3.717 -0.477 -6.532 1.00 84.00 258 GLY A C 1
ATOM 1869 O O . GLY A 1 258 ? 3.945 0.616 -7.041 1.00 84.00 258 GLY A O 1
ATOM 1870 N N . ALA A 1 259 ? 4.315 -1.594 -6.943 1.00 84.00 259 ALA A N 1
ATOM 1871 C CA . ALA A 1 259 ? 5.146 -1.734 -8.135 1.00 84.00 259 ALA A CA 1
ATOM 1872 C C . ALA A 1 259 ? 5.213 -3.216 -8.542 1.00 84.00 259 ALA A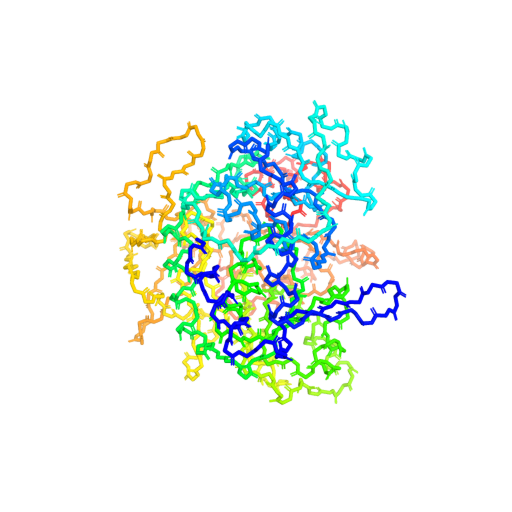 C 1
ATOM 1874 O O . ALA A 1 259 ? 4.891 -4.087 -7.733 1.00 84.00 259 ALA A O 1
ATOM 1875 N N . THR A 1 260 ? 5.654 -3.485 -9.771 1.00 85.44 260 THR A N 1
ATOM 1876 C CA . THR A 1 260 ? 5.848 -4.843 -10.298 1.00 85.44 260 THR A CA 1
ATOM 1877 C C . THR A 1 260 ? 6.865 -5.623 -9.465 1.00 85.44 260 THR A C 1
ATOM 1879 O O . THR A 1 260 ? 7.941 -5.106 -9.145 1.00 85.44 260 THR A O 1
ATOM 1882 N N . VAL A 1 261 ? 6.554 -6.879 -9.150 1.00 89.25 261 VAL A N 1
ATOM 1883 C CA . VAL A 1 261 ? 7.501 -7.827 -8.557 1.00 89.25 261 VAL A CA 1
ATOM 1884 C C . VAL A 1 261 ? 8.197 -8.591 -9.689 1.00 89.25 261 VAL A C 1
ATOM 1886 O O . VAL A 1 261 ? 7.529 -9.242 -10.490 1.00 89.25 261 VAL A O 1
ATOM 1889 N N . PRO A 1 262 ? 9.539 -8.554 -9.788 1.00 86.75 262 PRO A N 1
ATOM 1890 C CA . PRO A 1 262 ? 10.249 -9.385 -10.755 1.00 86.75 262 PRO A CA 1
ATOM 1891 C C . PRO A 1 262 ? 9.931 -10.874 -10.532 1.00 86.75 262 PRO A C 1
ATOM 1893 O O . PRO A 1 262 ? 10.020 -11.322 -9.385 1.00 86.75 262 PRO A O 1
ATOM 1896 N N . PRO A 1 263 ? 9.629 -11.664 -11.582 1.00 90.50 263 PRO A N 1
ATOM 1897 C CA . PRO A 1 263 ? 9.324 -13.089 -11.434 1.00 90.50 263 PRO A CA 1
ATOM 1898 C C . PRO A 1 263 ? 10.386 -13.858 -10.637 1.00 90.50 263 PRO A C 1
ATOM 1900 O O . PRO A 1 263 ? 10.053 -14.543 -9.675 1.00 90.50 263 PRO A O 1
ATOM 1903 N N . ALA A 1 264 ? 11.668 -13.616 -10.929 1.00 88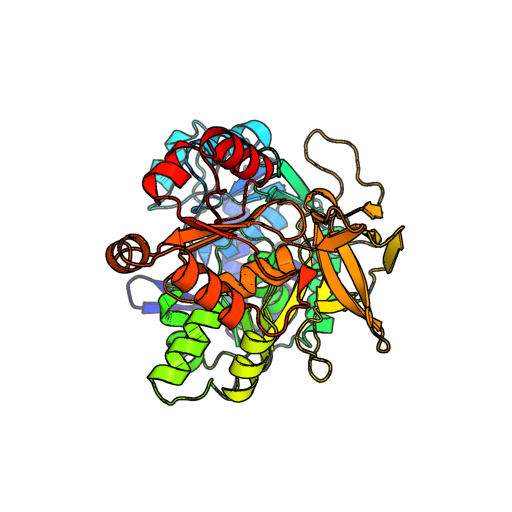.38 264 ALA A N 1
ATOM 1904 C CA . ALA A 1 264 ? 12.783 -14.215 -10.198 1.00 88.38 264 ALA A CA 1
ATOM 1905 C C . ALA A 1 264 ? 12.775 -13.880 -8.693 1.00 88.38 264 ALA A C 1
ATOM 1907 O O . ALA A 1 264 ? 13.096 -14.732 -7.870 1.00 88.38 264 ALA A O 1
ATOM 1908 N N . LEU A 1 265 ? 12.372 -12.662 -8.305 1.00 91.81 265 LEU A N 1
ATOM 1909 C CA . LEU A 1 265 ? 12.263 -12.294 -6.891 1.00 91.81 265 LEU A CA 1
ATOM 1910 C C . LEU A 1 265 ? 11.115 -13.047 -6.203 1.00 91.81 265 LEU A C 1
ATOM 1912 O O . LEU A 1 265 ? 11.266 -13.456 -5.053 1.00 91.81 265 LEU A O 1
ATOM 1916 N N . ALA A 1 266 ? 9.982 -13.228 -6.888 1.00 95.62 266 ALA A N 1
ATOM 1917 C CA . ALA A 1 266 ? 8.868 -14.017 -6.367 1.00 95.62 266 ALA A CA 1
ATOM 1918 C C . ALA A 1 266 ? 9.272 -15.489 -6.174 1.00 95.62 266 ALA A C 1
ATOM 1920 O O . ALA A 1 266 ? 9.043 -16.043 -5.097 1.00 95.62 266 ALA A O 1
ATOM 1921 N N . ASP A 1 267 ? 9.943 -16.082 -7.164 1.00 95.62 267 ASP A N 1
ATOM 1922 C CA . ASP A 1 267 ? 10.429 -17.464 -7.102 1.00 95.62 267 ASP A CA 1
ATOM 1923 C C . ASP A 1 267 ? 11.458 -17.663 -5.978 1.00 95.62 267 ASP A C 1
ATOM 1925 O O . ASP A 1 267 ? 11.349 -18.606 -5.187 1.00 95.62 267 ASP A O 1
ATOM 1929 N N . GLU A 1 268 ? 12.424 -16.747 -5.838 1.00 96.38 268 GLU A N 1
ATOM 1930 C CA . GLU A 1 268 ? 13.387 -16.771 -4.732 1.00 96.38 268 GLU A CA 1
ATOM 1931 C C . GLU A 1 268 ? 12.698 -16.661 -3.366 1.00 96.38 268 GLU A C 1
ATOM 1933 O O . GLU A 1 268 ? 13.039 -17.389 -2.430 1.00 96.38 268 GLU A O 1
ATOM 1938 N N . ALA A 1 269 ? 11.711 -15.771 -3.243 1.00 97.75 269 ALA A N 1
ATOM 1939 C CA . ALA A 1 269 ? 10.950 -15.601 -2.014 1.00 97.75 269 ALA A CA 1
ATOM 1940 C C . ALA A 1 269 ? 10.182 -16.880 -1.642 1.00 97.75 269 ALA A C 1
ATOM 1942 O O . ALA A 1 269 ? 10.241 -17.310 -0.486 1.00 97.75 269 ALA A O 1
ATOM 1943 N N . TRP A 1 270 ? 9.534 -17.535 -2.611 1.00 97.75 270 TRP A N 1
ATOM 1944 C CA . TRP A 1 270 ? 8.845 -18.810 -2.393 1.00 97.75 270 TRP A CA 1
ATOM 1945 C C . TRP A 1 270 ? 9.807 -19.925 -1.979 1.00 97.75 270 TRP A C 1
ATOM 1947 O O . TRP A 1 270 ? 9.507 -20.661 -1.039 1.00 97.75 270 TRP A O 1
ATOM 1957 N N . ALA A 1 271 ? 10.986 -20.017 -2.602 1.00 97.56 271 ALA A N 1
ATOM 1958 C CA . ALA A 1 271 ? 12.012 -20.996 -2.234 1.00 97.56 271 ALA A CA 1
ATOM 1959 C C . ALA A 1 271 ? 12.545 -20.803 -0.798 1.00 97.56 271 ALA A C 1
ATOM 1961 O O . ALA A 1 271 ? 12.977 -21.760 -0.149 1.00 97.56 271 ALA A O 1
ATOM 1962 N N . LEU A 1 272 ? 12.497 -19.571 -0.285 1.00 98.06 272 LEU A N 1
ATOM 1963 C CA . LEU A 1 272 ? 12.874 -19.218 1.087 1.00 98.06 272 LEU A CA 1
ATOM 1964 C C . LEU A 1 272 ? 11.715 -19.330 2.090 1.00 98.06 272 LEU A C 1
ATOM 1966 O O . LEU A 1 272 ? 11.933 -19.128 3.286 1.00 98.06 272 LEU A O 1
ATOM 1970 N N . GLY A 1 273 ? 10.511 -19.679 1.628 1.00 97.56 273 GLY A N 1
ATOM 1971 C CA . GLY A 1 273 ? 9.321 -19.863 2.457 1.00 97.56 273 GLY A CA 1
ATOM 1972 C C . GLY A 1 273 ? 8.479 -18.603 2.668 1.00 97.56 273 GLY A C 1
ATOM 1973 O O . GLY A 1 273 ? 7.549 -18.642 3.463 1.00 97.56 273 GLY A O 1
ATOM 1974 N N . ILE A 1 274 ? 8.762 -17.489 1.982 1.00 98.19 274 ILE A N 1
ATOM 1975 C CA . ILE A 1 274 ? 7.912 -16.291 2.035 1.00 98.19 274 ILE A CA 1
ATOM 1976 C C . ILE A 1 274 ? 6.743 -16.495 1.059 1.00 98.19 274 ILE A C 1
ATOM 1978 O O . ILE A 1 274 ? 6.972 -16.523 -0.151 1.00 98.19 274 ILE A O 1
ATOM 1982 N N . PRO A 1 275 ? 5.481 -16.597 1.513 1.00 97.38 275 PRO A N 1
ATOM 1983 C CA . PRO A 1 275 ? 4.338 -16.754 0.619 1.00 97.38 275 PRO A CA 1
ATOM 1984 C C . PRO A 1 275 ? 3.975 -15.406 -0.016 1.00 97.38 275 PRO A C 1
ATOM 1986 O O . PRO A 1 275 ? 3.055 -14.730 0.431 1.00 97.38 275 PRO A O 1
ATOM 1989 N N . VAL A 1 276 ? 4.716 -14.988 -1.044 1.00 98.00 276 VAL A N 1
ATOM 1990 C CA . VAL A 1 276 ? 4.472 -13.725 -1.761 1.00 98.00 276 VAL A CA 1
ATOM 1991 C C . VAL A 1 276 ? 3.198 -13.808 -2.590 1.00 98.00 276 VAL A C 1
ATOM 1993 O O . VAL A 1 276 ? 3.062 -14.690 -3.432 1.00 98.00 276 VAL A O 1
ATOM 1996 N N . HIS A 1 277 ? 2.300 -12.853 -2.383 1.00 97.94 277 HIS A N 1
ATOM 1997 C CA . HIS A 1 277 ? 1.054 -12.655 -3.110 1.00 97.94 277 HIS A CA 1
ATOM 1998 C C . HIS A 1 277 ? 1.095 -11.289 -3.795 1.00 97.94 277 HIS A C 1
ATOM 2000 O O . HIS A 1 277 ? 0.681 -10.281 -3.221 1.00 97.94 277 HIS A O 1
ATOM 2006 N N . GLU A 1 278 ? 1.642 -11.249 -5.013 1.00 97.62 278 GLU A N 1
ATOM 2007 C CA . GLU A 1 278 ? 1.663 -10.019 -5.807 1.00 97.62 278 GLU A CA 1
ATOM 2008 C C . GLU A 1 278 ? 0.234 -9.588 -6.162 1.00 97.62 278 GLU A C 1
ATOM 2010 O O . GLU A 1 278 ? -0.594 -10.419 -6.555 1.00 97.62 278 GLU A O 1
ATOM 2015 N N . GLY A 1 279 ? -0.042 -8.295 -6.012 1.00 97.12 279 GLY A N 1
ATOM 2016 C CA . GLY A 1 279 ? -1.308 -7.680 -6.373 1.00 97.12 279 GLY A CA 1
ATOM 2017 C C . GLY A 1 279 ? -1.126 -6.389 -7.157 1.00 97.12 279 GLY A C 1
ATOM 2018 O O . GLY A 1 279 ? -0.127 -5.680 -7.036 1.00 97.12 279 GLY A O 1
ATOM 2019 N N . TYR A 1 280 ? -2.142 -6.077 -7.949 1.00 97.56 280 TYR A N 1
ATOM 2020 C CA . TYR A 1 280 ? -2.232 -4.865 -8.746 1.00 97.56 280 TYR A CA 1
ATOM 2021 C C . TYR A 1 280 ? -3.356 -3.984 -8.241 1.00 97.56 280 TYR A C 1
ATOM 2023 O O . TYR A 1 280 ? -4.452 -4.455 -7.932 1.00 97.56 280 TYR A O 1
ATOM 2031 N N . GLY A 1 281 ? -3.101 -2.687 -8.256 1.00 95.88 281 GLY A N 1
ATOM 2032 C CA . GLY A 1 281 ? -4.141 -1.688 -8.214 1.00 95.88 281 GLY A CA 1
ATOM 2033 C C . GLY A 1 281 ? -3.562 -0.292 -8.065 1.00 95.88 281 GLY A C 1
ATOM 2034 O O . GLY A 1 281 ? -2.368 -0.054 -8.246 1.00 95.88 281 GLY A O 1
ATOM 2035 N N . LEU A 1 282 ? -4.460 0.639 -7.790 1.00 95.19 282 LEU A N 1
ATOM 2036 C CA . LEU A 1 282 ? -4.242 2.070 -7.849 1.00 95.19 282 LEU A CA 1
ATOM 2037 C C . LEU A 1 282 ? -5.241 2.759 -6.921 1.00 95.19 282 LEU A C 1
ATOM 2039 O O . LEU A 1 282 ? -6.295 2.201 -6.592 1.00 95.19 282 LEU A O 1
ATOM 2043 N N . SER A 1 283 ? -4.925 3.976 -6.489 1.00 94.69 283 SER A N 1
ATOM 2044 C CA . SER A 1 283 ? -5.786 4.720 -5.565 1.00 94.69 283 SER A CA 1
ATOM 2045 C C . SER A 1 283 ? -7.184 4.944 -6.141 1.00 94.69 283 SER A C 1
ATOM 2047 O O . SER A 1 283 ? -8.166 4.851 -5.410 1.00 94.69 283 SER A O 1
ATOM 2049 N N . GLU A 1 284 ? -7.282 5.160 -7.453 1.00 96.75 284 GLU A N 1
ATOM 2050 C CA . GLU A 1 284 ? -8.517 5.403 -8.202 1.00 96.75 284 GLU A CA 1
ATOM 2051 C C . GLU A 1 284 ? -9.487 4.212 -8.188 1.00 96.75 284 GLU A C 1
ATOM 2053 O O . GLU A 1 284 ? -10.668 4.386 -8.468 1.00 96.75 284 GLU A O 1
ATOM 2058 N N . CYS A 1 285 ? -9.016 3.014 -7.832 1.00 97.69 285 CYS A N 1
ATOM 2059 C CA . CYS A 1 285 ? -9.841 1.814 -7.652 1.00 97.69 285 CYS A CA 1
ATOM 2060 C C . CYS A 1 285 ? -9.769 1.279 -6.212 1.00 97.69 285 CYS A C 1
ATOM 2062 O O . CYS A 1 285 ? -9.895 0.078 -5.985 1.00 97.69 285 CYS A O 1
ATOM 2064 N N . CYS A 1 286 ? -9.530 2.168 -5.242 1.00 97.38 286 CYS A N 1
ATOM 2065 C CA . CYS A 1 286 ? -9.432 1.849 -3.819 1.00 97.38 286 CYS A CA 1
ATOM 2066 C C . CYS A 1 286 ? -8.377 0.767 -3.510 1.00 97.38 286 CYS A C 1
ATOM 2068 O O . CYS A 1 286 ? -8.648 -0.233 -2.846 1.00 97.38 286 CYS A O 1
ATOM 2070 N N . SER A 1 287 ? -7.143 1.014 -3.958 1.00 95.94 287 SER A N 1
ATOM 2071 C CA . SER A 1 287 ? -5.924 0.236 -3.696 1.00 95.94 287 SER A CA 1
ATOM 2072 C C . SER A 1 287 ? -5.725 -1.033 -4.509 1.00 95.94 287 SER A C 1
ATOM 2074 O O . SER A 1 287 ? -4.748 -1.094 -5.242 1.00 95.94 287 SER A O 1
ATOM 2076 N N . VAL A 1 288 ? -6.549 -2.066 -4.331 1.00 97.62 288 VAL A N 1
ATOM 2077 C CA . VAL A 1 288 ? -6.303 -3.395 -4.916 1.00 97.62 288 VAL A CA 1
ATOM 2078 C C . VAL A 1 288 ? -7.433 -3.730 -5.879 1.00 97.62 288 VAL A C 1
ATOM 2080 O O . VAL A 1 288 ? -8.605 -3.645 -5.534 1.00 97.62 288 VAL A O 1
ATOM 2083 N N . VAL A 1 289 ? -7.062 -4.104 -7.098 1.00 98.44 289 VAL A N 1
ATOM 2084 C CA . VAL A 1 289 ? -7.963 -4.525 -8.175 1.00 98.44 289 VAL A CA 1
ATOM 2085 C C . VAL A 1 289 ? -7.856 -6.027 -8.393 1.00 98.44 289 VAL A C 1
ATOM 2087 O O . VAL A 1 289 ? -8.874 -6.686 -8.571 1.00 98.44 289 VAL A O 1
ATOM 2090 N N . ALA A 1 290 ? -6.640 -6.574 -8.365 1.00 98.38 290 ALA A N 1
ATOM 2091 C CA . ALA A 1 290 ? -6.369 -7.998 -8.525 1.00 98.38 290 ALA A CA 1
ATOM 2092 C C . ALA A 1 290 ? -5.272 -8.444 -7.555 1.00 98.38 290 ALA A C 1
ATOM 2094 O O . ALA A 1 290 ? -4.391 -7.654 -7.211 1.00 98.38 290 ALA A O 1
ATOM 2095 N N . VAL A 1 291 ? -5.329 -9.698 -7.106 1.00 97.94 291 VAL A N 1
ATOM 2096 C CA . VAL A 1 291 ? -4.282 -10.277 -6.254 1.00 97.94 291 VAL A CA 1
ATOM 2097 C C . VAL A 1 291 ? -4.112 -11.767 -6.516 1.00 97.94 291 VAL A C 1
ATOM 2099 O O . VAL A 1 291 ? -5.086 -12.494 -6.747 1.00 97.94 291 VAL A O 1
ATOM 2102 N N . ASN A 1 292 ? -2.870 -12.245 -6.459 1.00 97.31 292 ASN A N 1
ATOM 2103 C CA . ASN A 1 292 ? -2.586 -13.672 -6.392 1.00 97.31 292 ASN A CA 1
ATOM 2104 C C . ASN A 1 292 ? -3.145 -14.251 -5.092 1.00 97.31 292 ASN A C 1
ATOM 2106 O O . ASN A 1 292 ? -2.806 -13.791 -4.006 1.00 97.31 292 ASN A O 1
ATOM 2110 N N . ARG A 1 293 ? -3.962 -15.298 -5.178 1.00 95.44 293 ARG A N 1
ATOM 2111 C CA . ARG A 1 293 ? -4.620 -15.907 -4.011 1.00 95.44 293 ARG A CA 1
ATOM 2112 C C . ARG A 1 293 ? -3.829 -17.111 -3.482 1.00 95.44 293 ARG A C 1
ATOM 2114 O O . ARG A 1 293 ? -2.994 -17.661 -4.211 1.00 95.44 293 ARG A O 1
ATOM 2121 N N . PRO A 1 294 ? -4.040 -17.539 -2.222 1.00 93.69 294 PRO A N 1
ATOM 2122 C CA . PRO A 1 294 ? -3.523 -18.816 -1.721 1.00 93.69 294 PRO A CA 1
ATOM 2123 C C . PRO A 1 294 ? -3.833 -19.965 -2.688 1.00 93.69 294 PRO A C 1
ATOM 2125 O O . PRO A 1 294 ? -4.977 -20.152 -3.082 1.00 93.69 294 PRO A O 1
ATOM 2128 N N . GLY A 1 295 ? -2.800 -20.705 -3.101 1.00 92.38 295 GLY A N 1
ATOM 2129 C CA . GLY A 1 295 ? -2.925 -21.830 -4.039 1.00 92.38 295 GLY A CA 1
ATOM 2130 C C . GLY A 1 295 ? -2.968 -21.471 -5.532 1.00 92.38 295 GLY A C 1
ATOM 2131 O O . GLY A 1 295 ? -2.855 -22.372 -6.353 1.00 92.38 295 GLY A O 1
ATOM 2132 N N . GLU A 1 296 ? -3.065 -20.189 -5.904 1.00 91.75 296 GLU A N 1
ATOM 2133 C CA . GLU A 1 296 ? -3.224 -19.757 -7.310 1.00 91.75 296 GLU A CA 1
ATOM 2134 C C . GLU A 1 296 ? -2.058 -18.903 -7.844 1.00 91.75 296 GLU A C 1
ATOM 2136 O O . GLU A 1 296 ? -2.104 -18.427 -8.982 1.00 91.75 296 GLU A O 1
ATOM 2141 N N . ARG A 1 297 ? -1.019 -18.691 -7.025 1.00 94.00 297 ARG A N 1
ATOM 2142 C CA . ARG A 1 297 ? 0.112 -17.803 -7.326 1.00 94.00 297 ARG A CA 1
ATOM 2143 C C . ARG A 1 297 ? 0.888 -18.255 -8.565 1.00 94.00 297 ARG A C 1
ATOM 2145 O O . ARG A 1 297 ? 1.322 -19.403 -8.625 1.00 94.00 297 ARG A O 1
ATOM 2152 N N . VAL A 1 298 ? 1.137 -17.330 -9.491 1.00 95.50 298 VAL A N 1
ATOM 2153 C CA . VAL A 1 298 ? 2.069 -17.519 -10.615 1.00 95.50 298 VAL A CA 1
ATOM 2154 C C . VAL A 1 298 ? 2.905 -16.264 -10.808 1.00 95.50 298 VAL A C 1
ATOM 2156 O O . VAL A 1 298 ? 2.361 -15.157 -10.845 1.00 95.50 298 VAL A O 1
ATOM 2159 N N . ALA A 1 299 ? 4.221 -16.450 -10.919 1.00 94.06 299 ALA A N 1
ATOM 2160 C CA . ALA A 1 299 ? 5.184 -15.367 -11.032 1.00 94.06 299 ALA A CA 1
ATOM 2161 C C . ALA A 1 299 ? 4.931 -14.573 -12.323 1.00 94.06 299 ALA A C 1
ATOM 2163 O O . ALA A 1 299 ? 4.636 -15.151 -13.370 1.00 94.06 299 ALA A O 1
ATOM 2164 N N . GLY A 1 300 ? 4.990 -13.243 -12.237 1.00 90.94 300 GLY A N 1
ATOM 2165 C CA . GLY A 1 300 ? 4.668 -12.354 -13.358 1.00 90.94 300 GLY A CA 1
ATOM 2166 C C . GLY A 1 300 ? 3.170 -12.182 -13.642 1.00 90.94 300 GLY A C 1
ATOM 2167 O O . GLY A 1 300 ? 2.811 -11.506 -14.604 1.00 90.94 300 GLY A O 1
ATOM 2168 N N . THR A 1 301 ? 2.284 -12.759 -12.825 1.00 96.19 301 THR A N 1
ATOM 2169 C CA . THR A 1 301 ? 0.856 -12.407 -12.808 1.00 96.19 301 THR A CA 1
ATOM 2170 C C . THR A 1 301 ? 0.527 -11.662 -11.523 1.00 96.19 301 THR A C 1
ATOM 2172 O O . THR A 1 301 ? 1.158 -11.889 -10.497 1.00 96.19 301 THR A O 1
ATOM 2175 N N . VAL A 1 302 ? -0.511 -10.831 -11.546 1.00 97.19 302 VAL A N 1
ATOM 2176 C CA . VAL A 1 302 ? -1.038 -10.133 -10.357 1.00 97.19 302 VAL A CA 1
ATOM 2177 C C . VAL A 1 302 ? -2.302 -10.814 -9.822 1.00 97.19 302 VAL A C 1
ATOM 2179 O O . VAL A 1 302 ? -3.060 -10.235 -9.050 1.00 97.19 302 VAL A O 1
ATOM 2182 N N . GLY A 1 303 ? -2.545 -12.052 -10.259 1.00 96.94 303 GLY A N 1
ATOM 2183 C CA . GLY A 1 303 ? -3.698 -12.867 -9.907 1.00 96.94 303 GLY A CA 1
ATOM 2184 C C . GLY A 1 303 ? -5.015 -12.404 -10.522 1.00 96.94 303 GLY A C 1
ATOM 2185 O O . GLY A 1 303 ? -5.057 -11.796 -11.590 1.00 96.94 303 GLY A O 1
ATOM 2186 N N . ARG A 1 304 ? -6.125 -12.768 -9.881 1.00 97.75 304 ARG A N 1
ATOM 2187 C CA . ARG A 1 304 ? -7.478 -12.543 -10.409 1.00 97.75 304 ARG A CA 1
ATOM 2188 C C . ARG A 1 304 ? -8.079 -11.254 -9.853 1.00 97.75 304 ARG A C 1
ATOM 2190 O O . ARG A 1 304 ? -7.758 -10.909 -8.711 1.00 97.75 304 ARG A O 1
ATOM 2197 N N . PRO A 1 305 ? -8.984 -10.588 -10.597 1.00 98.19 305 PRO A N 1
ATOM 2198 C CA . PRO A 1 305 ? -9.773 -9.485 -10.063 1.00 98.19 305 PRO A CA 1
ATOM 2199 C C . PRO A 1 305 ? -10.416 -9.829 -8.715 1.00 98.19 305 PRO A C 1
ATOM 2201 O O . PRO A 1 305 ? -10.806 -10.979 -8.468 1.00 98.19 305 PRO A O 1
ATOM 2204 N N . LEU A 1 306 ? -10.498 -8.845 -7.823 1.00 98.06 306 LEU A N 1
ATOM 2205 C CA . LEU A 1 306 ? -11.171 -9.000 -6.541 1.00 98.06 306 LEU A CA 1
ATOM 2206 C C . LEU A 1 306 ? -12.677 -9.260 -6.740 1.00 98.06 306 LEU A C 1
ATOM 2208 O O . LEU A 1 306 ? -13.259 -8.780 -7.719 1.00 98.06 306 LEU A O 1
ATOM 2212 N N . PRO A 1 307 ? -13.321 -10.006 -5.821 1.00 96.44 307 PRO A N 1
ATOM 2213 C CA . PRO A 1 307 ? -14.769 -10.193 -5.830 1.00 96.44 307 PRO A CA 1
ATOM 2214 C C . PRO A 1 307 ? -15.527 -8.866 -5.984 1.00 96.44 307 PRO A C 1
ATOM 2216 O O . PRO A 1 307 ? -15.196 -7.866 -5.352 1.00 96.44 307 PRO A O 1
ATOM 2219 N N . GLY A 1 308 ? -16.545 -8.855 -6.847 1.00 95.25 308 GLY A N 1
ATOM 2220 C CA . GLY A 1 308 ? -17.366 -7.669 -7.115 1.00 95.25 308 GLY A CA 1
ATOM 2221 C C . GLY A 1 308 ? -16.781 -6.669 -8.121 1.00 95.25 308 GLY A C 1
ATOM 2222 O O . GLY A 1 308 ? -17.479 -5.719 -8.474 1.00 95.25 308 GLY A O 1
ATOM 2223 N N . LEU A 1 309 ? -15.555 -6.874 -8.618 1.00 97.44 309 LEU A N 1
ATOM 2224 C CA . LEU A 1 309 ? -14.968 -6.056 -9.684 1.00 97.44 309 LEU A CA 1
ATOM 2225 C C . LEU A 1 309 ? -15.099 -6.725 -11.050 1.00 97.44 309 LEU A C 1
ATOM 2227 O O . LEU A 1 309 ? -14.887 -7.928 -11.196 1.00 97.44 309 LEU A O 1
ATOM 2231 N N . SER A 1 310 ? -15.383 -5.916 -12.067 1.00 97.81 310 SER A N 1
ATOM 2232 C CA . SER A 1 310 ? -15.271 -6.298 -13.471 1.00 97.81 310 SER A CA 1
ATOM 2233 C C . SER A 1 310 ? -14.058 -5.601 -14.074 1.00 97.81 310 SER A C 1
ATOM 2235 O O . SER A 1 310 ? -13.955 -4.371 -14.051 1.00 97.81 310 SER A O 1
ATOM 2237 N N . VAL A 1 311 ? -13.128 -6.402 -14.590 1.00 98.50 311 VAL A N 1
ATOM 2238 C CA . VAL A 1 311 ? -11.901 -5.935 -15.235 1.00 98.50 311 VAL A CA 1
ATOM 2239 C C . VAL A 1 311 ? -11.920 -6.402 -16.680 1.00 98.50 311 VAL A C 1
ATOM 2241 O O . VAL A 1 311 ? -11.976 -7.600 -16.953 1.00 98.50 311 VAL A O 1
ATOM 2244 N N . THR A 1 312 ? -11.877 -5.447 -17.600 1.00 98.31 312 THR A N 1
ATOM 2245 C CA . THR A 1 312 ? -11.880 -5.684 -19.048 1.00 98.31 312 THR A CA 1
ATOM 2246 C C . THR A 1 312 ? -10.643 -5.064 -19.686 1.00 98.31 312 THR A C 1
ATOM 2248 O O . THR A 1 312 ? -9.902 -4.330 -19.030 1.00 98.31 312 THR A O 1
ATOM 2251 N N . LEU A 1 313 ? -10.397 -5.399 -20.953 1.00 98.19 313 LEU A N 1
ATOM 2252 C CA . LEU A 1 313 ? -9.300 -4.844 -21.737 1.00 98.19 313 LEU A CA 1
ATOM 2253 C C . LEU A 1 313 ? -9.882 -4.072 -22.923 1.00 98.19 313 LEU A C 1
ATOM 2255 O O . LEU A 1 313 ? -10.472 -4.685 -23.811 1.00 98.19 313 LEU A O 1
ATOM 2259 N N . ASP A 1 314 ? -9.702 -2.755 -22.946 1.00 97.31 314 ASP A N 1
ATOM 2260 C CA . ASP A 1 314 ? -10.092 -1.890 -24.063 1.00 97.31 314 ASP A CA 1
ATOM 2261 C C . ASP A 1 314 ? -8.844 -1.496 -24.856 1.00 97.31 314 ASP A C 1
ATOM 2263 O O . ASP A 1 314 ? -7.972 -0.798 -24.347 1.00 97.31 314 ASP A O 1
ATOM 2267 N N . ALA A 1 315 ? -8.690 -2.036 -26.068 1.00 94.19 315 ALA A N 1
ATOM 2268 C CA . ALA A 1 315 ? -7.455 -1.924 -26.854 1.00 94.19 315 ALA A CA 1
ATOM 2269 C C . ALA A 1 315 ? -6.171 -2.275 -26.055 1.00 94.19 315 ALA A C 1
ATOM 2271 O O . ALA A 1 315 ? -5.098 -1.720 -26.289 1.00 94.19 315 ALA A O 1
ATOM 2272 N N . GLY A 1 316 ? -6.285 -3.208 -25.101 1.00 94.62 316 GLY A N 1
ATOM 2273 C CA . GLY A 1 316 ? -5.207 -3.622 -24.198 1.00 94.62 316 GLY A CA 1
ATOM 2274 C C . GLY A 1 316 ? -5.087 -2.801 -22.908 1.00 94.62 316 GLY A C 1
ATOM 2275 O O . GLY A 1 316 ? -4.373 -3.232 -22.007 1.00 94.62 316 GLY A O 1
ATOM 2276 N N . GLU A 1 317 ? -5.780 -1.667 -22.777 1.00 97.44 317 GLU A N 1
ATOM 2277 C CA . GLU A 1 317 ? -5.870 -0.901 -21.529 1.00 97.44 317 GLU A CA 1
ATOM 2278 C C . GLU A 1 317 ? -6.762 -1.619 -20.516 1.00 97.44 317 GLU A C 1
ATOM 2280 O O . GLU A 1 317 ? -7.869 -2.046 -20.834 1.00 97.44 317 GLU A O 1
ATOM 2285 N N . ILE A 1 318 ? -6.285 -1.731 -19.279 1.00 98.56 318 ILE A N 1
ATOM 2286 C CA . ILE A 1 318 ? -7.039 -2.279 -18.159 1.00 98.56 318 ILE A CA 1
ATOM 2287 C C . ILE A 1 318 ? -8.140 -1.277 -17.797 1.00 98.56 318 ILE A C 1
ATOM 2289 O O . ILE A 1 318 ? -7.871 -0.142 -17.399 1.00 98.56 318 ILE A O 1
ATOM 2293 N N . VAL A 1 319 ? -9.392 -1.713 -17.912 1.00 98.56 319 VAL A N 1
ATOM 2294 C CA . VAL A 1 319 ? -10.570 -0.925 -17.541 1.00 98.56 319 VAL A CA 1
ATOM 2295 C C . VAL A 1 319 ? -11.270 -1.608 -16.379 1.00 98.56 319 VAL A C 1
ATOM 2297 O O . VAL A 1 319 ? -11.673 -2.769 -16.474 1.00 98.56 319 VAL A O 1
ATOM 2300 N N . VAL A 1 320 ? -11.409 -0.880 -15.274 1.00 98.62 320 VAL A N 1
ATOM 2301 C CA . VAL A 1 320 ? -11.992 -1.378 -14.026 1.00 98.62 320 VAL A CA 1
ATOM 2302 C C . VAL A 1 320 ? -13.371 -0.772 -13.836 1.00 98.62 320 VAL A C 1
ATOM 2304 O O . VAL A 1 320 ? -13.553 0.434 -13.961 1.00 98.62 320 VAL A O 1
ATOM 2307 N N . SER A 1 321 ? -14.347 -1.598 -13.487 1.00 98.19 321 SER A N 1
ATOM 2308 C CA . SER A 1 321 ? -15.675 -1.152 -13.075 1.00 98.19 321 SER A CA 1
ATOM 2309 C C . SER A 1 321 ? -16.124 -1.918 -11.839 1.00 98.19 321 SER A C 1
ATOM 2311 O O . SER A 1 321 ? -15.795 -3.094 -11.666 1.00 98.19 321 SER A O 1
ATOM 2313 N N . GLY A 1 322 ? -16.848 -1.241 -10.954 1.00 96.56 322 GLY A N 1
ATOM 2314 C CA . GLY A 1 322 ? -17.309 -1.831 -9.704 1.00 96.56 322 GLY A CA 1
ATOM 2315 C C . GLY A 1 322 ? -17.298 -0.850 -8.535 1.00 96.56 322 GLY A C 1
ATOM 2316 O O . GLY A 1 322 ? -16.919 0.314 -8.688 1.00 96.56 322 GLY A O 1
ATOM 2317 N N . PRO A 1 323 ? -17.704 -1.316 -7.345 1.00 96.69 323 PRO A N 1
ATOM 2318 C CA . PRO A 1 323 ? -17.926 -0.460 -6.183 1.00 96.69 323 PRO A CA 1
ATOM 2319 C C . PRO A 1 323 ? -16.650 0.176 -5.618 1.00 96.69 323 PRO A C 1
ATOM 2321 O O . PRO A 1 323 ? -16.753 1.117 -4.840 1.00 96.69 323 PRO A O 1
ATOM 2324 N N . THR A 1 324 ? -15.456 -0.296 -5.996 1.00 97.44 324 THR A N 1
ATOM 2325 C CA . THR A 1 324 ? -14.181 0.270 -5.522 1.00 97.44 324 THR A CA 1
ATOM 2326 C C . THR A 1 324 ? -13.688 1.453 -6.353 1.00 97.44 324 THR A C 1
ATOM 2328 O O . THR A 1 324 ? -12.760 2.141 -5.926 1.00 97.44 324 THR A O 1
ATOM 2331 N N . VAL A 1 325 ? -14.292 1.723 -7.517 1.00 98.31 325 VAL A N 1
ATOM 2332 C CA . VAL A 1 325 ? -13.937 2.889 -8.335 1.00 98.31 325 VAL A CA 1
ATOM 2333 C C . VAL A 1 325 ? -14.214 4.165 -7.538 1.00 98.31 325 VAL A C 1
ATOM 2335 O O . VAL A 1 325 ? -15.282 4.329 -6.939 1.00 98.31 325 VAL A O 1
ATOM 2338 N N . MET A 1 326 ? -13.228 5.064 -7.508 1.00 97.69 326 MET A N 1
ATOM 2339 C CA . MET A 1 326 ? -13.294 6.338 -6.796 1.00 97.69 326 MET A CA 1
ATOM 2340 C C . MET A 1 326 ? -14.520 7.161 -7.198 1.00 97.69 326 MET A C 1
ATOM 2342 O O . MET A 1 326 ? -15.057 7.023 -8.294 1.00 97.69 326 MET A O 1
ATOM 2346 N N . GLN A 1 327 ? -14.925 8.098 -6.344 1.00 97.19 327 GLN A N 1
ATOM 2347 C CA . GLN A 1 327 ? -15.987 9.040 -6.709 1.00 97.19 327 GLN A CA 1
ATOM 2348 C C . GLN A 1 327 ? -15.531 9.987 -7.829 1.00 97.19 327 GLN A C 1
ATOM 2350 O O . GLN A 1 327 ? -16.313 10.342 -8.712 1.00 97.19 327 GLN A O 1
ATOM 2355 N N . GLY A 1 328 ? -14.251 10.356 -7.804 1.00 96.50 328 GLY A N 1
ATOM 2356 C CA . GLY A 1 328 ? -13.573 11.238 -8.745 1.00 96.50 328 GLY A CA 1
ATOM 2357 C C . GLY A 1 328 ? -12.295 11.793 -8.116 1.00 96.50 328 GLY A C 1
ATOM 2358 O O . GLY A 1 328 ? -12.008 11.548 -6.939 1.00 96.50 328 GLY A O 1
ATOM 2359 N N . TYR A 1 329 ? -11.533 12.565 -8.885 1.00 95.38 329 TYR A N 1
ATOM 2360 C CA . TYR A 1 329 ? -10.488 13.397 -8.292 1.00 95.38 329 TYR A CA 1
ATOM 2361 C C . TYR A 1 329 ? -11.114 14.612 -7.606 1.00 95.38 329 TYR A C 1
ATOM 2363 O O . TYR A 1 329 ? -12.127 15.145 -8.062 1.00 95.38 329 TYR A O 1
ATOM 2371 N N . LEU A 1 330 ? -10.481 15.086 -6.537 1.00 94.50 330 LEU A N 1
ATOM 2372 C CA . LEU A 1 330 ? -10.832 16.346 -5.903 1.00 94.50 330 LEU A CA 1
ATOM 2373 C C . LEU A 1 330 ? -10.754 17.482 -6.933 1.00 94.50 330 LEU A C 1
ATOM 2375 O O . LEU A 1 330 ? -9.786 17.577 -7.687 1.00 94.50 330 LEU A O 1
ATOM 2379 N N . ASN A 1 331 ? -11.793 18.320 -6.978 1.00 89.75 331 ASN A N 1
ATOM 2380 C CA . ASN A 1 331 ? -11.963 19.396 -7.965 1.00 89.75 331 ASN A CA 1
ATOM 2381 C C . ASN A 1 331 ? -12.010 18.915 -9.434 1.00 89.75 331 ASN A C 1
ATOM 2383 O O . ASN A 1 331 ? -11.884 19.721 -10.355 1.00 89.75 331 ASN A O 1
ATOM 2387 N N . GLY A 1 332 ? -12.181 17.609 -9.663 1.00 89.81 332 GLY A N 1
ATOM 2388 C CA . GLY A 1 332 ? -12.312 16.993 -10.978 1.00 89.81 332 GLY A CA 1
ATOM 2389 C C . GLY A 1 332 ? -13.733 16.517 -11.274 1.00 89.81 332 GLY A C 1
ATOM 2390 O O . GLY A 1 332 ? -14.651 16.657 -10.467 1.00 89.81 332 GLY A O 1
ATOM 2391 N N . ALA A 1 333 ? -13.906 15.926 -12.455 1.00 88.94 333 ALA A N 1
ATOM 2392 C CA . ALA A 1 333 ? -15.141 15.239 -12.804 1.00 88.94 333 ALA A CA 1
ATOM 2393 C C . ALA A 1 333 ? -15.287 13.930 -12.011 1.00 88.94 333 ALA A C 1
ATOM 2395 O O . ALA A 1 333 ? -14.297 13.313 -11.600 1.00 88.94 333 ALA A O 1
ATOM 2396 N N . SER A 1 334 ? -16.534 13.492 -11.832 1.00 92.44 334 SER A N 1
ATOM 2397 C CA . SER A 1 334 ? -16.808 12.163 -11.292 1.00 92.44 334 SER A CA 1
ATOM 2398 C C . SER A 1 334 ? -16.274 11.074 -12.228 1.00 92.44 334 SER A C 1
ATOM 2400 O O . SER A 1 334 ? -16.320 11.231 -13.447 1.00 92.44 334 SER A O 1
ATOM 2402 N N . ALA A 1 335 ? -15.804 9.962 -11.657 1.00 92.12 335 ALA A N 1
ATOM 2403 C CA . ALA A 1 335 ? -15.343 8.807 -12.428 1.00 92.12 335 ALA A CA 1
ATOM 2404 C C . ALA A 1 335 ? -16.493 7.991 -13.052 1.00 92.12 335 ALA A C 1
ATOM 2406 O O . ALA A 1 335 ? -16.255 7.189 -13.945 1.00 92.12 335 ALA A O 1
ATOM 2407 N N . GLY A 1 336 ? -17.740 8.151 -12.593 1.00 89.75 336 GLY A N 1
ATOM 2408 C CA . GLY A 1 336 ? -18.895 7.472 -13.200 1.00 89.75 336 GLY A CA 1
ATOM 2409 C C . GLY A 1 336 ? -18.908 5.939 -13.066 1.00 89.75 336 GLY A C 1
ATOM 2410 O O . GLY A 1 336 ? -19.639 5.278 -13.795 1.00 89.75 336 GLY A O 1
ATOM 2411 N N . GLY A 1 337 ? -18.118 5.364 -12.151 1.00 90.88 337 GLY A N 1
ATOM 2412 C CA . GLY A 1 337 ? -18.115 3.924 -11.851 1.00 90.88 337 GLY A CA 1
ATOM 2413 C C . GLY A 1 337 ? -17.319 3.039 -12.819 1.00 90.88 337 GLY A C 1
ATOM 2414 O O . GLY A 1 337 ? -17.266 1.826 -12.617 1.00 90.88 337 GLY A O 1
ATOM 2415 N N . ILE A 1 338 ? -16.677 3.628 -13.833 1.00 96.19 338 ILE A N 1
ATOM 2416 C CA . ILE A 1 338 ? -15.762 2.955 -14.763 1.00 96.19 338 ILE A CA 1
ATOM 2417 C C . ILE A 1 338 ? -14.462 3.757 -14.814 1.00 96.19 338 ILE A C 1
ATOM 2419 O O . ILE A 1 338 ? -14.481 4.980 -14.920 1.00 96.19 338 ILE A O 1
ATOM 2423 N N . TRP A 1 339 ? -13.323 3.077 -14.746 1.00 97.56 339 TRP A N 1
ATOM 2424 C CA . TRP A 1 339 ? -12.016 3.711 -14.724 1.00 97.56 339 TRP A CA 1
ATOM 2425 C C . TRP A 1 339 ? -11.061 3.095 -15.744 1.00 97.56 339 TRP A C 1
ATOM 2427 O O . TRP A 1 339 ? -10.729 1.913 -15.667 1.00 97.56 339 TRP A O 1
ATOM 2437 N N . HIS A 1 340 ? -10.592 3.928 -16.671 1.00 96.88 340 HIS A N 1
ATOM 2438 C CA . HIS A 1 340 ? -9.497 3.620 -17.589 1.00 96.88 340 HIS A CA 1
ATOM 2439 C C . HIS A 1 340 ? -8.174 3.914 -16.874 1.00 96.88 340 HIS A C 1
ATOM 2441 O O . HIS A 1 340 ? -7.879 5.068 -16.554 1.00 96.88 340 HIS A O 1
ATOM 2447 N N . THR A 1 341 ? -7.395 2.879 -16.556 1.00 95.50 341 THR A N 1
ATOM 2448 C CA . THR A 1 341 ? -6.263 3.004 -15.617 1.00 95.50 341 THR A CA 1
ATOM 2449 C C . THR A 1 341 ? -5.035 3.690 -16.227 1.00 95.50 341 THR A C 1
ATOM 2451 O O . THR A 1 341 ? -4.171 4.206 -15.509 1.00 95.50 341 THR A O 1
ATOM 2454 N N . GLY A 1 342 ? -4.937 3.719 -17.557 1.00 93.94 342 GLY A N 1
ATOM 2455 C CA . GLY A 1 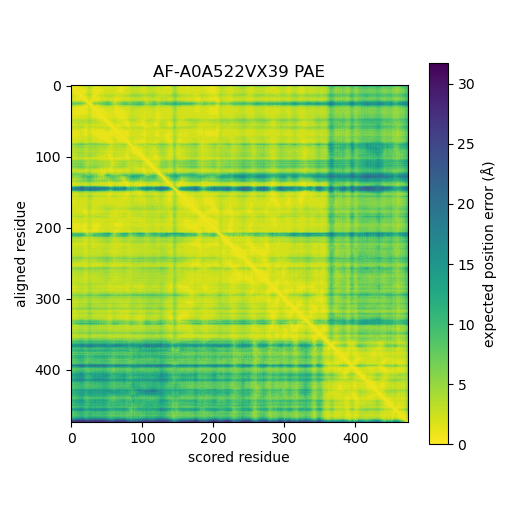342 ? -3.717 4.045 -18.287 1.00 93.94 342 GLY A CA 1
ATOM 2456 C C . GLY A 1 342 ? -2.683 2.916 -18.296 1.00 93.94 342 GLY A C 1
ATOM 2457 O O . GLY A 1 342 ? -1.580 3.120 -18.807 1.00 93.94 342 GLY A O 1
ATOM 2458 N N . ASP A 1 343 ? -3.011 1.752 -17.737 1.00 94.81 343 ASP A N 1
ATOM 2459 C CA . ASP A 1 343 ? -2.123 0.596 -17.650 1.00 94.81 343 ASP A CA 1
ATOM 2460 C C . ASP A 1 343 ? -2.542 -0.444 -18.685 1.00 94.81 343 ASP A C 1
ATOM 2462 O O . ASP A 1 343 ? -3.724 -0.726 -18.854 1.00 94.81 343 ASP A O 1
ATOM 2466 N N . LEU A 1 344 ? -1.571 -1.015 -19.386 1.00 95.75 344 LEU A N 1
ATOM 2467 C CA . LEU A 1 344 ? -1.784 -2.075 -20.359 1.00 95.75 344 LEU A CA 1
ATOM 2468 C C . LEU A 1 344 ? -1.715 -3.434 -19.669 1.00 95.75 344 LEU A C 1
ATOM 2470 O O . LEU A 1 344 ? -0.893 -3.649 -18.774 1.00 95.75 344 LEU A O 1
ATOM 2474 N N . GLY A 1 345 ? -2.548 -4.369 -20.110 1.00 96.56 345 GLY A N 1
ATOM 2475 C CA . GLY A 1 345 ? -2.616 -5.699 -19.528 1.00 96.56 345 GLY A CA 1
ATOM 2476 C C . GLY A 1 345 ? -3.094 -6.769 -20.495 1.00 96.56 345 GLY A C 1
ATOM 2477 O O . GLY A 1 345 ? -3.539 -6.503 -21.610 1.00 96.56 345 GLY A O 1
ATOM 2478 N N . ARG A 1 346 ? -3.000 -8.013 -20.036 1.00 97.19 346 ARG A N 1
ATOM 2479 C CA . ARG A 1 346 ? -3.613 -9.181 -20.673 1.00 97.19 346 ARG A CA 1
ATOM 2480 C C . ARG A 1 346 ? -4.066 -10.175 -19.614 1.00 97.19 346 ARG A C 1
ATOM 2482 O O . ARG A 1 346 ? -3.513 -10.192 -18.518 1.00 97.19 346 ARG A O 1
ATOM 2489 N N . PHE A 1 347 ? -5.015 -11.034 -19.956 1.00 97.88 347 PHE A N 1
ATOM 2490 C CA . PHE A 1 347 ? -5.309 -12.216 -19.152 1.00 97.88 347 PHE A CA 1
ATOM 2491 C C . PHE A 1 347 ? -4.495 -13.408 -19.658 1.00 97.88 347 PHE A C 1
ATOM 2493 O O . PHE A 1 347 ? -4.216 -13.516 -20.854 1.00 97.88 347 PHE A O 1
ATOM 2500 N N . ASP A 1 348 ? -4.069 -14.277 -18.749 1.00 96.25 348 ASP A N 1
ATOM 2501 C CA . ASP A 1 348 ? -3.575 -15.602 -19.111 1.00 96.25 348 ASP A CA 1
ATOM 2502 C C . ASP A 1 348 ? -4.732 -16.597 -19.322 1.00 96.25 348 ASP A C 1
ATOM 2504 O O . ASP A 1 348 ? -5.905 -16.272 -19.124 1.00 96.25 348 ASP A O 1
ATOM 2508 N N . GLU A 1 349 ? -4.403 -17.827 -19.720 1.00 95.12 349 GLU A N 1
ATOM 2509 C CA . GLU A 1 349 ? -5.390 -18.886 -19.981 1.00 95.12 349 GLU A CA 1
ATOM 2510 C C . GLU A 1 349 ? -6.220 -19.263 -18.741 1.00 95.12 349 GLU A C 1
ATOM 2512 O O . GLU A 1 349 ? -7.339 -19.755 -18.865 1.00 95.12 349 GLU A O 1
ATOM 2517 N N . ALA A 1 350 ? -5.700 -19.000 -17.537 1.00 95.19 350 ALA A N 1
ATOM 2518 C CA . ALA A 1 350 ? -6.378 -19.245 -16.268 1.00 95.19 350 ALA A CA 1
ATOM 2519 C C . ALA A 1 350 ? -7.172 -18.022 -15.764 1.00 95.19 350 ALA A C 1
ATOM 2521 O O . ALA A 1 350 ? -7.701 -18.050 -14.645 1.00 95.19 350 ALA A O 1
ATOM 2522 N N . GLY A 1 351 ? -7.260 -16.948 -16.555 1.00 95.50 351 GLY A N 1
ATOM 2523 C CA . GLY A 1 351 ? -7.966 -15.716 -16.207 1.00 95.50 351 GLY A CA 1
ATOM 2524 C C . GLY A 1 351 ? -7.251 -14.852 -15.164 1.00 95.50 351 GLY A C 1
ATOM 2525 O O . GLY A 1 351 ? -7.892 -14.025 -14.516 1.00 95.50 351 GLY A O 1
ATOM 2526 N N . ARG A 1 352 ? -5.942 -15.037 -14.958 1.00 97.50 352 ARG A N 1
ATOM 2527 C CA . ARG A 1 352 ? -5.119 -14.145 -14.128 1.00 97.50 352 ARG A CA 1
ATOM 2528 C C . ARG A 1 352 ? -4.656 -12.960 -14.959 1.00 97.50 352 ARG A C 1
ATOM 2530 O O . ARG A 1 352 ? -4.281 -13.107 -16.121 1.00 97.50 352 ARG A O 1
ATOM 2537 N N . LEU A 1 353 ? -4.684 -11.783 -14.355 1.00 98.25 353 LEU A N 1
ATOM 2538 C CA . LEU A 1 353 ? -4.232 -10.548 -14.966 1.00 98.25 353 LEU A CA 1
ATOM 2539 C C . LEU A 1 353 ? -2.698 -10.497 -14.971 1.00 98.25 353 LEU A C 1
ATOM 2541 O O . LEU A 1 353 ? -2.038 -10.835 -13.988 1.00 98.25 353 LEU A O 1
ATOM 2545 N N . VAL A 1 354 ? -2.142 -10.040 -16.085 1.00 96.56 354 VAL A N 1
ATOM 2546 C CA . VAL A 1 354 ? -0.735 -9.678 -16.262 1.00 96.56 354 VAL A CA 1
ATOM 2547 C C . VAL A 1 354 ? -0.695 -8.199 -16.612 1.00 96.56 354 VAL A C 1
ATOM 2549 O O . VAL A 1 354 ? -1.320 -7.783 -17.590 1.00 96.56 354 VAL A O 1
ATOM 2552 N N . VAL A 1 355 ? 0.030 -7.414 -15.819 1.00 94.88 355 VAL A N 1
ATOM 2553 C CA . VAL A 1 355 ? 0.238 -5.982 -16.063 1.00 94.88 355 VAL A CA 1
ATOM 2554 C C . VAL A 1 355 ? 1.494 -5.821 -16.907 1.00 94.88 355 VAL A C 1
ATOM 2556 O O . VAL A 1 355 ? 2.551 -6.331 -16.548 1.00 94.88 355 VAL A O 1
ATOM 2559 N N . LEU A 1 356 ? 1.373 -5.140 -18.042 1.00 91.06 356 LEU A N 1
ATOM 2560 C CA . LEU A 1 356 ? 2.456 -4.997 -19.015 1.00 91.06 356 LEU A CA 1
ATOM 2561 C C . LEU A 1 356 ? 3.247 -3.702 -18.813 1.00 91.06 356 LEU A C 1
ATOM 2563 O O . LEU A 1 356 ? 4.459 -3.706 -18.982 1.00 91.06 356 LEU A O 1
ATOM 2567 N N . GLY A 1 357 ? 2.582 -2.605 -18.445 1.00 88.69 357 GLY A N 1
ATOM 2568 C CA . GLY A 1 357 ? 3.211 -1.293 -18.253 1.00 88.69 357 GLY A CA 1
ATOM 2569 C C . GLY A 1 357 ? 2.242 -0.145 -18.523 1.00 88.69 357 GLY A C 1
ATOM 2570 O O . GLY A 1 357 ? 1.053 -0.379 -18.736 1.00 88.69 357 GLY A O 1
ATOM 2571 N N . ARG A 1 358 ? 2.718 1.104 -18.533 1.00 89.31 358 ARG A N 1
ATOM 2572 C CA . ARG A 1 358 ? 1.863 2.269 -18.833 1.00 89.31 358 ARG A CA 1
ATOM 2573 C C . ARG A 1 358 ? 1.710 2.478 -20.337 1.00 89.31 358 ARG A C 1
ATOM 2575 O O . ARG A 1 358 ? 2.691 2.429 -21.076 1.00 89.31 358 ARG A O 1
ATOM 2582 N N . LYS A 1 359 ? 0.501 2.825 -20.791 1.00 89.44 359 LYS A N 1
ATOM 2583 C CA . LYS A 1 359 ? 0.258 3.182 -22.202 1.00 89.44 359 LYS A CA 1
ATOM 2584 C C . LYS A 1 359 ? 1.073 4.401 -22.646 1.00 89.44 359 LYS A C 1
ATOM 2586 O O . LYS A 1 359 ? 1.596 4.421 -23.753 1.00 89.44 359 LYS A O 1
ATOM 2591 N N . ASP A 1 360 ? 1.237 5.373 -21.748 1.00 86.75 360 ASP A N 1
ATOM 2592 C CA . ASP A 1 360 ? 1.967 6.620 -22.012 1.00 86.75 360 ASP A CA 1
ATOM 2593 C C . ASP A 1 360 ? 3.496 6.443 -22.032 1.00 86.75 360 ASP A C 1
ATOM 2595 O O . ASP A 1 360 ? 4.202 7.343 -22.491 1.00 86.75 360 ASP A O 1
ATOM 2599 N N . ASP A 1 361 ? 4.007 5.316 -21.521 1.00 85.81 361 ASP A N 1
ATOM 2600 C CA . ASP A 1 361 ? 5.441 5.005 -21.453 1.00 85.81 361 ASP A CA 1
ATOM 2601 C C . ASP A 1 361 ? 5.875 3.973 -22.518 1.00 85.81 361 ASP A C 1
ATOM 2603 O O . ASP A 1 361 ? 7.053 3.626 -22.587 1.00 85.81 361 ASP A O 1
ATOM 2607 N N . LEU A 1 362 ? 4.955 3.495 -23.367 1.00 87.56 362 LEU A N 1
ATOM 2608 C CA . LEU A 1 362 ? 5.239 2.499 -24.402 1.00 87.56 362 LEU A CA 1
ATOM 2609 C C . LEU A 1 362 ? 6.309 2.997 -25.387 1.00 87.56 362 LEU A C 1
ATOM 2611 O O . LEU A 1 362 ? 6.121 4.005 -26.070 1.00 87.56 362 LEU A O 1
ATOM 2615 N N . ILE A 1 363 ? 7.411 2.254 -25.511 1.00 89.06 363 ILE A N 1
ATOM 2616 C CA . ILE A 1 363 ? 8.453 2.524 -26.504 1.00 89.06 363 ILE A CA 1
ATOM 2617 C C . ILE A 1 363 ? 8.158 1.689 -27.747 1.00 89.06 363 ILE A C 1
ATOM 2619 O O . ILE A 1 363 ? 8.039 0.467 -27.674 1.00 89.06 363 ILE A O 1
ATOM 2623 N N . VAL A 1 364 ? 8.081 2.347 -28.902 1.00 87.06 364 VAL A N 1
ATOM 2624 C CA . VAL A 1 364 ? 7.951 1.685 -30.202 1.00 87.06 364 VAL A CA 1
ATOM 2625 C C . VAL A 1 364 ? 9.267 1.857 -30.947 1.00 87.06 364 VAL A C 1
ATOM 2627 O O . VAL A 1 364 ? 9.673 2.978 -31.245 1.00 87.06 364 VAL A O 1
ATOM 2630 N N . THR A 1 365 ? 9.955 0.748 -31.210 1.00 84.94 365 THR A N 1
ATOM 2631 C CA . THR A 1 365 ? 11.207 0.759 -31.986 1.00 84.94 365 THR A CA 1
ATOM 2632 C C . THR A 1 365 ? 10.950 1.149 -33.441 1.00 84.94 365 THR A C 1
ATOM 2634 O O . THR A 1 365 ? 9.832 1.016 -33.944 1.00 84.94 365 THR A O 1
ATOM 2637 N N . SER A 1 366 ? 12.003 1.526 -34.171 1.00 85.00 366 SER A N 1
ATOM 2638 C CA . SER A 1 366 ? 11.928 1.791 -35.619 1.00 85.00 366 SER A CA 1
ATOM 2639 C C . SER A 1 366 ? 11.403 0.605 -36.450 1.00 85.00 366 SER A C 1
ATOM 2641 O O . SER A 1 366 ? 10.893 0.797 -37.551 1.00 85.00 366 SER A O 1
ATOM 2643 N N . THR A 1 367 ? 11.470 -0.618 -35.910 1.00 81.56 367 THR A N 1
ATOM 2644 C CA . THR A 1 367 ? 10.931 -1.845 -36.528 1.00 81.56 367 THR A CA 1
ATOM 2645 C C . THR A 1 367 ? 9.477 -2.148 -36.140 1.00 81.56 367 THR A C 1
ATOM 2647 O O . THR A 1 367 ? 8.948 -3.204 -36.488 1.00 81.56 367 THR A O 1
ATOM 2650 N N . GLY A 1 368 ? 8.819 -1.248 -35.403 1.00 82.81 368 GLY A N 1
ATOM 2651 C CA . GLY A 1 368 ? 7.428 -1.394 -34.972 1.00 82.81 368 GLY A CA 1
ATOM 2652 C C . GLY A 1 368 ? 7.225 -2.362 -33.804 1.00 82.81 368 GLY A C 1
ATOM 2653 O O . GLY A 1 368 ? 6.100 -2.789 -33.551 1.00 82.81 368 GLY A O 1
ATOM 2654 N N . ARG A 1 369 ? 8.294 -2.749 -33.091 1.00 85.69 369 ARG A N 1
ATOM 2655 C CA . ARG A 1 369 ? 8.187 -3.584 -31.883 1.00 85.69 369 ARG A CA 1
ATOM 2656 C C . ARG A 1 369 ? 7.897 -2.735 -30.653 1.00 85.69 369 ARG A C 1
ATOM 2658 O O . ARG A 1 369 ? 8.607 -1.762 -30.400 1.00 85.69 369 ARG A O 1
ATOM 2665 N N . ASN A 1 370 ? 6.900 -3.170 -29.891 1.00 88.00 370 ASN A N 1
ATOM 2666 C CA . ASN A 1 370 ? 6.485 -2.585 -28.623 1.00 88.00 370 ASN A CA 1
ATOM 2667 C C . ASN A 1 370 ? 7.375 -3.082 -27.481 1.00 88.00 370 ASN A C 1
ATOM 2669 O O . ASN A 1 370 ? 7.541 -4.289 -27.294 1.00 88.00 370 ASN A O 1
ATOM 2673 N N . ILE A 1 371 ? 7.907 -2.148 -26.703 1.00 87.56 371 ILE A N 1
ATOM 2674 C CA . ILE A 1 371 ? 8.696 -2.400 -25.503 1.00 87.56 371 ILE A CA 1
ATOM 2675 C C . ILE A 1 371 ? 8.015 -1.671 -24.355 1.00 87.56 371 ILE A C 1
ATOM 2677 O O . ILE A 1 371 ? 7.864 -0.449 -24.383 1.00 87.56 371 ILE A O 1
ATOM 2681 N N . HIS A 1 372 ? 7.632 -2.431 -23.338 1.00 89.75 372 HIS A N 1
ATOM 2682 C CA . HIS A 1 372 ? 7.172 -1.878 -22.074 1.00 89.75 372 HIS A CA 1
ATOM 2683 C C . HIS A 1 372 ? 8.391 -1.678 -21.168 1.00 89.75 372 HIS A C 1
ATOM 2685 O O . HIS A 1 372 ? 9.025 -2.674 -20.804 1.00 89.75 372 HIS A O 1
ATOM 2691 N N . PRO A 1 373 ? 8.764 -0.434 -20.814 1.00 89.94 373 PRO A N 1
ATOM 2692 C CA . PRO A 1 373 ? 9.904 -0.180 -19.935 1.00 89.94 373 PRO A CA 1
ATOM 2693 C C . PRO A 1 373 ? 9.831 -0.961 -18.620 1.00 89.94 373 PRO A C 1
ATOM 2695 O O . PRO A 1 373 ? 10.843 -1.472 -18.150 1.00 89.94 373 PRO A O 1
ATOM 2698 N N . GLU A 1 374 ? 8.627 -1.129 -18.075 1.00 86.81 374 GLU A N 1
ATOM 2699 C CA . GLU A 1 374 ? 8.351 -1.834 -16.823 1.00 86.81 374 GLU A CA 1
ATOM 2700 C C . GLU A 1 374 ? 8.696 -3.329 -16.861 1.00 86.81 374 GLU A C 1
ATOM 2702 O O . GLU A 1 374 ? 8.796 -3.952 -15.808 1.00 86.81 374 GLU A O 1
ATOM 2707 N N . TRP A 1 375 ? 8.926 -3.906 -18.043 1.00 83.75 375 TRP A N 1
ATOM 2708 C CA . TRP A 1 375 ? 9.471 -5.256 -18.174 1.00 83.75 375 TRP A CA 1
ATOM 2709 C C . TRP A 1 375 ? 10.987 -5.290 -17.943 1.00 83.75 375 TRP A C 1
ATOM 2711 O O . TRP A 1 375 ? 11.506 -6.199 -17.300 1.00 83.75 375 TRP A O 1
ATOM 2721 N N . VAL A 1 376 ? 11.708 -4.292 -18.453 1.00 88.62 376 VAL A N 1
ATOM 2722 C CA . VAL A 1 376 ? 13.176 -4.315 -18.541 1.00 88.62 376 VAL A CA 1
ATOM 2723 C C . VAL A 1 376 ? 13.827 -3.582 -17.366 1.00 88.62 376 VAL A C 1
ATOM 2725 O O . VAL A 1 376 ? 14.827 -4.043 -16.819 1.00 88.62 376 VAL A O 1
ATOM 2728 N N . GLU A 1 377 ? 13.253 -2.456 -16.937 1.00 91.38 377 GLU A N 1
ATOM 2729 C CA . GLU A 1 377 ? 13.781 -1.630 -15.844 1.00 91.38 377 GLU A CA 1
ATOM 2730 C C . GLU A 1 377 ? 13.953 -2.414 -14.523 1.00 91.38 377 GLU A C 1
ATOM 2732 O O . GLU A 1 377 ? 15.006 -2.265 -13.894 1.00 91.38 377 GLU A O 1
ATOM 2737 N N . PRO A 1 378 ? 13.013 -3.285 -14.087 1.00 86.00 378 PRO A N 1
ATOM 2738 C CA . PRO A 1 378 ? 13.198 -4.058 -12.858 1.00 86.00 378 PRO A CA 1
ATOM 2739 C C . PRO A 1 378 ? 14.337 -5.078 -12.939 1.00 86.00 378 PRO A C 1
ATOM 2741 O O . PRO A 1 378 ? 14.994 -5.320 -11.929 1.00 86.00 378 PRO A O 1
ATOM 2744 N N . LEU A 1 379 ? 14.596 -5.644 -14.124 1.00 87.69 379 LEU A N 1
ATOM 2745 C CA . LEU A 1 379 ? 15.705 -6.577 -14.343 1.00 87.69 379 LEU A CA 1
ATOM 2746 C C . LEU A 1 379 ? 17.052 -5.864 -14.207 1.00 87.69 379 LEU A C 1
ATOM 2748 O O . LEU A 1 379 ? 17.951 -6.349 -13.529 1.00 87.69 379 LEU A O 1
ATOM 2752 N N . LEU A 1 380 ? 17.167 -4.659 -14.772 1.00 91.56 380 LEU A N 1
ATOM 2753 C CA . LEU A 1 380 ? 18.349 -3.815 -14.587 1.00 91.56 380 LEU A CA 1
ATOM 2754 C C . LEU A 1 380 ? 18.535 -3.430 -13.111 1.00 91.56 380 LEU A C 1
ATOM 2756 O O . LEU A 1 380 ? 19.640 -3.501 -12.581 1.00 91.56 380 LEU A O 1
ATOM 2760 N N . LYS A 1 381 ? 17.446 -3.077 -12.417 1.00 88.88 381 LYS A N 1
ATOM 2761 C CA . LYS A 1 381 ? 17.467 -2.714 -10.989 1.00 88.88 381 LYS A CA 1
ATOM 2762 C C . LYS A 1 381 ? 17.784 -3.898 -10.059 1.00 88.88 381 LYS A C 1
ATOM 2764 O O . LYS A 1 381 ? 18.027 -3.684 -8.873 1.00 88.88 381 LYS A O 1
ATOM 2769 N N . ALA A 1 382 ? 17.786 -5.137 -10.557 1.00 84.06 382 ALA A N 1
ATOM 2770 C CA . ALA A 1 382 ? 18.189 -6.297 -9.764 1.00 84.06 382 ALA A CA 1
ATOM 2771 C C . ALA A 1 382 ? 19.682 -6.257 -9.386 1.00 84.06 382 ALA A C 1
ATOM 2773 O O . ALA A 1 382 ? 20.075 -6.860 -8.385 1.00 84.06 382 ALA A O 1
ATOM 2774 N N . ASP A 1 383 ? 20.509 -5.527 -10.143 1.00 88.31 383 ASP A N 1
ATOM 2775 C CA . ASP A 1 383 ? 21.913 -5.333 -9.801 1.00 88.31 383 ASP A CA 1
ATOM 2776 C C . ASP A 1 383 ? 22.076 -4.276 -8.691 1.00 88.31 383 ASP A C 1
ATOM 2778 O O . ASP A 1 383 ? 21.655 -3.129 -8.867 1.00 88.31 383 ASP A O 1
ATOM 2782 N N . PRO A 1 384 ? 22.733 -4.600 -7.560 1.00 86.56 384 PRO A N 1
ATOM 2783 C CA . PRO A 1 384 ? 22.881 -3.672 -6.437 1.00 86.56 384 PRO A CA 1
ATOM 2784 C C . PRO A 1 384 ? 23.707 -2.423 -6.773 1.00 86.56 384 PRO A C 1
ATOM 2786 O O . PRO A 1 384 ? 23.652 -1.433 -6.038 1.00 86.56 384 PRO A O 1
ATOM 2789 N N . ARG A 1 385 ? 24.470 -2.439 -7.873 1.00 92.62 385 ARG A N 1
ATOM 2790 C CA . ARG A 1 385 ? 25.215 -1.276 -8.356 1.00 92.62 385 ARG A CA 1
ATOM 2791 C C . ARG A 1 385 ? 24.303 -0.218 -8.982 1.00 92.62 385 ARG A C 1
ATOM 2793 O O . ARG A 1 385 ? 24.736 0.922 -9.111 1.00 92.62 385 ARG A O 1
ATOM 2800 N N . ILE A 1 386 ? 23.070 -0.551 -9.368 1.00 93.62 386 ILE A N 1
ATOM 2801 C CA . ILE A 1 386 ? 22.140 0.366 -10.039 1.00 93.62 386 ILE A CA 1
ATOM 2802 C C . ILE A 1 386 ? 21.100 0.874 -9.031 1.00 93.62 386 ILE A C 1
ATOM 2804 O O . ILE A 1 386 ? 20.186 0.153 -8.638 1.00 93.62 386 ILE A O 1
ATOM 2808 N N . ALA A 1 387 ? 21.187 2.149 -8.646 1.00 90.19 387 ALA A N 1
ATOM 2809 C CA . ALA A 1 387 ? 20.220 2.759 -7.731 1.00 90.19 387 ALA A CA 1
ATOM 2810 C C . ALA A 1 387 ? 18.902 3.115 -8.421 1.00 90.19 387 ALA A C 1
ATOM 2812 O O . ALA A 1 387 ? 17.821 2.929 -7.850 1.00 90.19 387 ALA A O 1
ATOM 2813 N N . ARG A 1 388 ? 18.975 3.681 -9.628 1.00 93.00 388 ARG A N 1
ATOM 2814 C CA . ARG A 1 388 ? 17.810 4.040 -10.450 1.00 93.00 388 ARG A CA 1
ATOM 2815 C C . ARG A 1 388 ? 18.098 3.711 -11.902 1.00 93.00 388 ARG A C 1
ATOM 2817 O O . ARG A 1 388 ? 19.239 3.785 -12.348 1.00 93.00 388 ARG A O 1
ATOM 2824 N N . THR A 1 389 ? 17.052 3.391 -12.648 1.00 95.19 389 THR A N 1
ATOM 2825 C CA . THR A 1 389 ? 17.164 3.172 -14.084 1.00 95.19 389 THR A CA 1
ATOM 2826 C C . THR A 1 389 ? 15.893 3.593 -14.800 1.00 95.19 389 THR A C 1
ATOM 2828 O O . THR A 1 389 ? 14.822 3.628 -14.194 1.00 95.19 389 THR A O 1
ATOM 2831 N N . ALA A 1 390 ? 16.030 3.951 -16.070 1.00 95.62 390 ALA A N 1
ATOM 2832 C CA . ALA A 1 390 ? 14.924 4.202 -16.972 1.00 95.62 390 ALA A CA 1
ATOM 2833 C C . ALA A 1 390 ? 15.275 3.680 -18.362 1.00 95.62 390 ALA A C 1
ATOM 2835 O O . ALA A 1 390 ? 16.389 3.907 -18.838 1.00 95.62 390 ALA A O 1
ATOM 2836 N N . LEU A 1 391 ? 14.317 3.053 -19.034 1.00 95.19 391 LEU A N 1
ATOM 2837 C CA . LEU A 1 391 ? 14.401 2.854 -20.474 1.00 95.19 391 LEU A CA 1
ATOM 2838 C C . LEU A 1 391 ? 13.832 4.085 -21.178 1.00 95.19 391 LEU A C 1
ATOM 2840 O O . LEU A 1 391 ? 12.752 4.574 -20.840 1.00 95.19 391 LEU A O 1
ATOM 2844 N N . VAL A 1 392 ? 14.561 4.578 -22.175 1.00 94.62 392 VAL A N 1
ATOM 2845 C CA . VAL A 1 392 ? 14.095 5.632 -23.082 1.00 94.62 392 VAL A CA 1
ATOM 2846 C C . VAL A 1 392 ? 14.200 5.172 -24.536 1.00 94.62 392 VAL A C 1
ATOM 2848 O O . VAL A 1 392 ? 14.974 4.251 -24.828 1.00 94.62 392 VAL A O 1
ATOM 2851 N N . PRO A 1 393 ? 13.424 5.778 -25.455 1.00 92.56 393 PRO A N 1
ATOM 2852 C CA . PRO A 1 393 ? 13.516 5.453 -26.870 1.00 92.56 393 PRO A CA 1
ATOM 2853 C C . PRO A 1 393 ? 14.948 5.599 -27.400 1.00 92.56 393 PRO A C 1
ATOM 2855 O O . PRO A 1 393 ? 15.622 6.593 -27.131 1.00 92.56 393 PRO A O 1
ATOM 2858 N N . GLY A 1 394 ? 15.382 4.598 -28.158 1.00 88.56 394 GLY A N 1
ATOM 2859 C CA . GLY A 1 394 ? 16.521 4.662 -29.071 1.00 88.56 394 GLY A CA 1
ATOM 2860 C C . GLY A 1 394 ? 16.058 4.264 -30.475 1.00 88.56 394 GLY A C 1
ATOM 2861 O O . GLY A 1 394 ? 14.854 4.239 -30.732 1.00 88.56 394 GLY A O 1
ATOM 2862 N N . ASP A 1 395 ? 16.989 3.932 -31.370 1.00 82.31 395 ASP A N 1
ATOM 2863 C CA . ASP A 1 395 ? 16.653 3.580 -32.756 1.00 82.31 395 ASP A CA 1
ATOM 2864 C C . ASP A 1 395 ? 16.036 2.170 -32.866 1.00 82.31 395 ASP A C 1
ATOM 2866 O O . ASP A 1 395 ? 14.817 1.983 -32.820 1.00 82.31 395 ASP A O 1
ATOM 2870 N N . SER A 1 396 ? 16.874 1.147 -33.050 1.00 86.56 396 SER A N 1
ATOM 2871 C CA . SER A 1 396 ? 16.460 -0.262 -33.122 1.00 86.56 396 SER A CA 1
ATOM 2872 C C . SER A 1 396 ? 16.305 -0.905 -31.744 1.00 86.56 396 SER A C 1
ATOM 2874 O O . SER A 1 396 ? 15.532 -1.848 -31.596 1.00 86.56 396 SER A O 1
ATOM 2876 N N . HIS A 1 397 ? 17.005 -0.369 -30.744 1.00 92.38 397 HIS A N 1
ATOM 2877 C CA . HIS A 1 397 ? 17.006 -0.829 -29.361 1.00 92.38 397 HIS A CA 1
ATOM 2878 C C . HIS A 1 397 ? 16.817 0.359 -28.409 1.00 92.38 397 HIS A C 1
ATOM 2880 O O . HIS A 1 397 ? 17.222 1.478 -28.737 1.00 92.38 397 HIS A O 1
ATOM 2886 N N . PRO A 1 398 ? 16.237 0.143 -27.217 1.00 94.81 398 PRO A N 1
ATOM 2887 C CA . PRO A 1 398 ? 16.107 1.189 -26.214 1.00 94.81 398 PRO A CA 1
ATOM 2888 C C . PRO A 1 398 ? 17.471 1.580 -25.630 1.00 94.81 398 PRO A C 1
ATOM 2890 O O . PRO A 1 398 ? 18.440 0.816 -25.676 1.00 94.81 398 PRO A O 1
ATOM 2893 N N . ILE A 1 399 ? 17.529 2.764 -25.024 1.00 96.06 399 ILE A N 1
ATOM 2894 C CA . ILE A 1 399 ? 18.679 3.217 -24.238 1.00 96.06 399 ILE A CA 1
ATOM 2895 C C . ILE A 1 399 ? 18.349 3.008 -22.761 1.00 96.06 399 ILE A C 1
ATOM 2897 O O . ILE A 1 399 ? 17.327 3.498 -22.276 1.00 96.06 399 ILE A O 1
ATOM 2901 N N . ALA A 1 400 ? 19.220 2.305 -22.037 1.00 96.94 400 ALA A N 1
ATOM 2902 C CA . ALA A 1 400 ? 19.137 2.210 -20.586 1.00 96.94 400 ALA A CA 1
ATOM 2903 C C . ALA A 1 400 ? 19.881 3.386 -19.953 1.00 96.94 400 ALA A C 1
ATOM 2905 O O . ALA A 1 400 ? 21.094 3.520 -20.088 1.00 96.94 400 ALA A O 1
ATOM 2906 N N . VAL A 1 401 ? 19.160 4.236 -19.237 1.00 96.81 401 VAL A N 1
ATOM 2907 C CA . VAL A 1 401 ? 19.750 5.268 -18.388 1.00 96.81 401 VAL A CA 1
ATOM 2908 C C . VAL A 1 401 ? 19.916 4.685 -16.994 1.00 96.81 401 VAL A C 1
ATOM 2910 O O . VAL A 1 401 ? 18.955 4.149 -16.443 1.00 96.81 401 VAL A O 1
ATOM 2913 N N . VAL A 1 402 ? 21.114 4.768 -16.421 1.00 96.25 402 VAL A N 1
ATOM 2914 C CA . VAL A 1 402 ? 21.435 4.209 -15.101 1.00 96.25 402 VAL A CA 1
ATOM 2915 C C . VAL A 1 402 ? 22.013 5.280 -14.187 1.00 96.25 402 VAL A C 1
ATOM 2917 O O . VAL A 1 402 ? 22.865 6.068 -14.588 1.00 96.25 402 VAL A O 1
ATOM 2920 N N . VAL A 1 403 ? 21.544 5.296 -12.943 1.00 95.50 403 VAL A N 1
ATOM 2921 C CA . VAL A 1 403 ? 22.123 6.082 -11.853 1.00 95.50 403 VAL A CA 1
ATOM 2922 C C . VAL A 1 403 ? 22.810 5.100 -10.904 1.00 95.50 403 VAL A C 1
ATOM 2924 O O . VAL A 1 403 ? 22.118 4.226 -10.364 1.00 95.50 403 VAL A O 1
ATOM 2927 N N . PRO A 1 404 ? 24.134 5.204 -10.706 1.00 95.38 404 PRO A N 1
ATOM 2928 C CA . PRO A 1 404 ? 24.871 4.329 -9.802 1.00 95.38 404 PRO A CA 1
ATOM 2929 C C . PRO A 1 404 ? 24.385 4.416 -8.354 1.00 95.38 404 PRO A C 1
ATOM 2931 O O . PRO A 1 404 ? 23.942 5.468 -7.888 1.00 95.38 404 PRO A O 1
ATOM 2934 N N . SER A 1 405 ? 24.511 3.310 -7.627 1.00 93.00 405 SER A N 1
ATOM 2935 C CA . SER A 1 405 ? 24.413 3.303 -6.168 1.00 93.00 405 SER A CA 1
ATOM 2936 C C . SER A 1 405 ? 25.604 4.031 -5.528 1.00 93.00 405 SER A C 1
ATOM 2938 O O . SER A 1 405 ? 26.697 4.028 -6.099 1.00 93.00 405 SER A O 1
ATOM 2940 N N . PRO A 1 406 ? 25.429 4.617 -4.329 1.00 90.69 406 PRO A N 1
ATOM 2941 C CA . PRO A 1 406 ? 26.537 5.210 -3.590 1.00 90.69 406 PRO A CA 1
ATOM 2942 C C . PRO A 1 406 ? 27.671 4.209 -3.344 1.00 90.69 406 PRO A C 1
ATOM 2944 O O . PRO A 1 406 ? 27.425 3.081 -2.910 1.00 90.69 406 PRO A O 1
ATOM 2947 N N . GLY A 1 407 ? 28.912 4.625 -3.587 1.00 90.81 407 GLY A N 1
ATOM 2948 C CA . GLY A 1 407 ? 30.121 3.832 -3.343 1.00 90.81 407 GLY A CA 1
ATOM 2949 C C . GLY A 1 407 ? 30.548 2.911 -4.490 1.00 90.81 407 GLY A C 1
ATOM 2950 O O . GLY A 1 407 ? 31.569 2.232 -4.366 1.00 90.81 407 GLY A O 1
ATOM 2951 N N . VAL A 1 408 ? 29.812 2.875 -5.606 1.00 93.25 408 VAL A N 1
ATOM 2952 C CA . VAL A 1 408 ? 30.191 2.115 -6.816 1.00 93.25 408 VAL A CA 1
ATOM 2953 C C . VAL A 1 408 ? 30.454 3.009 -8.031 1.00 93.25 408 VAL A C 1
ATOM 2955 O O . VAL A 1 408 ? 30.622 2.517 -9.146 1.00 93.25 408 VAL A O 1
ATOM 2958 N N . GLU A 1 409 ? 30.539 4.324 -7.838 1.00 90.19 409 GLU A N 1
ATOM 2959 C CA . GLU A 1 409 ? 30.736 5.315 -8.900 1.00 90.19 409 GLU A CA 1
ATOM 2960 C C . GLU A 1 409 ? 32.048 5.073 -9.653 1.00 90.19 409 GLU A C 1
ATOM 2962 O O . GLU A 1 409 ? 32.083 5.135 -10.880 1.00 90.19 409 GLU A O 1
ATOM 2967 N N . ALA A 1 410 ? 33.114 4.711 -8.932 1.00 90.06 410 ALA A N 1
ATOM 2968 C CA . ALA A 1 410 ? 34.408 4.385 -9.528 1.00 90.06 410 ALA A CA 1
ATOM 2969 C C . ALA A 1 410 ? 34.331 3.180 -10.480 1.00 90.06 410 ALA A C 1
ATOM 2971 O O . ALA A 1 410 ? 35.027 3.156 -11.493 1.00 90.06 410 ALA A O 1
ATOM 2972 N N . TRP A 1 411 ? 33.466 2.199 -10.187 1.00 92.75 411 TRP A N 1
ATOM 2973 C CA . TRP A 1 411 ? 33.257 1.053 -11.070 1.00 92.75 411 TRP A CA 1
ATOM 2974 C C . TRP A 1 411 ? 32.601 1.490 -12.383 1.00 92.75 411 TRP A C 1
ATOM 2976 O O . TRP A 1 411 ? 33.098 1.140 -13.449 1.00 92.75 411 TRP A O 1
ATOM 2986 N N . PHE A 1 412 ? 31.544 2.308 -12.320 1.00 92.88 412 PHE A N 1
ATOM 2987 C CA . PHE A 1 412 ? 30.888 2.833 -13.525 1.00 92.88 412 PHE A CA 1
ATOM 2988 C C . PHE A 1 412 ? 31.785 3.777 -14.327 1.00 92.88 412 PHE A C 1
ATOM 2990 O O . PHE A 1 412 ? 31.737 3.749 -15.550 1.00 92.88 412 PHE A O 1
ATOM 2997 N N . ALA A 1 413 ? 32.615 4.585 -13.663 1.00 89.38 413 ALA A N 1
ATOM 2998 C CA . ALA A 1 413 ? 33.559 5.478 -14.332 1.00 89.38 413 ALA A CA 1
ATOM 2999 C C . ALA A 1 413 ? 34.686 4.717 -15.054 1.00 89.38 413 ALA A C 1
ATOM 3001 O O . ALA A 1 413 ? 35.175 5.174 -16.085 1.00 89.38 413 ALA A O 1
ATOM 3002 N N . ALA A 1 414 ? 35.102 3.564 -14.519 1.00 92.56 414 ALA A N 1
ATOM 3003 C CA . ALA A 1 414 ? 36.098 2.694 -15.143 1.00 92.56 414 ALA A CA 1
ATOM 3004 C C . ALA A 1 414 ? 35.499 1.760 -16.211 1.00 92.56 414 ALA A C 1
ATOM 3006 O O . ALA A 1 414 ? 36.221 1.288 -17.091 1.00 92.56 414 ALA A O 1
ATOM 3007 N N . ALA A 1 415 ? 34.198 1.468 -16.134 1.00 91.69 415 ALA A N 1
ATOM 3008 C CA . ALA A 1 415 ? 33.508 0.616 -17.089 1.00 91.69 415 ALA A CA 1
ATOM 3009 C C . ALA A 1 415 ? 33.350 1.330 -18.441 1.00 91.69 415 ALA A C 1
ATOM 3011 O O . ALA A 1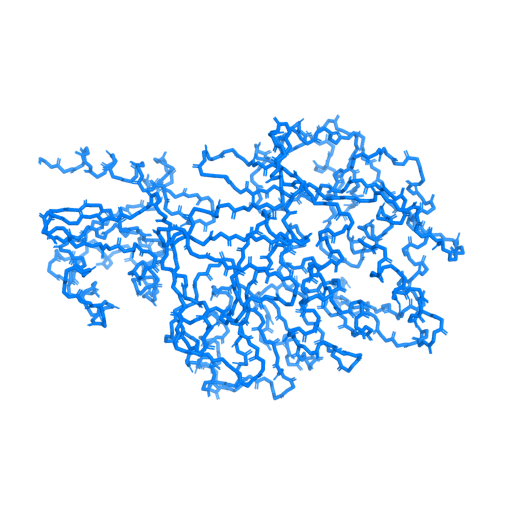 415 ? 32.653 2.335 -18.563 1.00 91.69 415 ALA A O 1
ATOM 3012 N N . GLY A 1 416 ? 33.984 0.786 -19.482 1.00 91.81 416 GLY A N 1
ATOM 3013 C CA . GLY A 1 416 ? 33.740 1.216 -20.858 1.00 91.81 416 GLY A CA 1
ATOM 3014 C C . GLY A 1 416 ? 32.345 0.815 -21.353 1.00 91.81 416 GLY A C 1
ATOM 3015 O O . GLY A 1 416 ? 31.674 -0.025 -20.753 1.00 91.81 416 GLY A O 1
ATOM 3016 N N . GLU A 1 417 ? 31.933 1.371 -22.494 1.00 91.44 417 GLU A N 1
ATOM 3017 C CA . GLU A 1 417 ? 30.607 1.140 -23.090 1.00 91.44 417 GLU A CA 1
ATOM 3018 C C . GLU A 1 417 ? 30.278 -0.351 -23.270 1.00 91.44 417 GLU A C 1
ATOM 3020 O O . GLU A 1 417 ? 29.184 -0.781 -22.913 1.00 91.44 417 GLU A O 1
ATOM 3025 N N . ALA A 1 418 ? 31.246 -1.155 -23.725 1.00 94.31 418 ALA A N 1
ATOM 3026 C CA . ALA A 1 418 ? 31.075 -2.599 -23.883 1.00 94.31 418 ALA A CA 1
ATOM 3027 C C . ALA A 1 418 ? 30.759 -3.307 -22.553 1.00 94.31 418 ALA A C 1
ATOM 3029 O O . ALA A 1 418 ? 29.811 -4.076 -22.485 1.00 94.31 418 ALA A O 1
ATOM 3030 N N . ALA A 1 419 ? 31.481 -2.991 -21.472 1.00 94.69 419 ALA A N 1
ATOM 3031 C CA . ALA A 1 419 ? 31.264 -3.624 -20.168 1.00 94.69 419 ALA A CA 1
ATOM 3032 C C . ALA A 1 419 ? 29.903 -3.253 -19.553 1.00 94.69 419 ALA A C 1
ATOM 3034 O O . ALA A 1 419 ? 29.271 -4.070 -18.883 1.00 94.69 419 ALA A O 1
ATOM 3035 N N . LEU A 1 420 ? 29.442 -2.019 -19.780 1.00 95.81 420 LEU A N 1
ATOM 3036 C CA . LEU A 1 420 ? 28.109 -1.584 -19.360 1.00 95.81 420 LEU A CA 1
ATOM 3037 C C . LEU A 1 420 ? 27.013 -2.296 -20.157 1.00 95.81 420 LEU A C 1
ATOM 3039 O O . LEU A 1 420 ? 26.003 -2.703 -19.581 1.00 95.81 420 LEU A O 1
ATOM 3043 N N . LEU A 1 421 ? 27.216 -2.457 -21.465 1.00 96.00 421 LEU A N 1
ATOM 3044 C CA . LEU A 1 421 ? 26.283 -3.165 -22.331 1.00 96.00 421 LEU A CA 1
ATOM 3045 C C . LEU A 1 421 ? 26.221 -4.658 -21.990 1.00 96.00 421 LEU A C 1
ATOM 3047 O O . LEU A 1 421 ? 25.123 -5.187 -21.849 1.00 96.00 421 LEU A O 1
ATOM 3051 N N . ASP A 1 422 ? 27.367 -5.299 -21.750 1.00 95.81 422 ASP A N 1
ATOM 3052 C CA . ASP A 1 422 ? 27.456 -6.693 -21.305 1.00 95.81 422 ASP A CA 1
ATOM 3053 C C . ASP A 1 422 ? 26.709 -6.904 -19.985 1.00 95.81 422 ASP A C 1
ATOM 3055 O O . ASP A 1 422 ? 25.956 -7.867 -19.841 1.00 95.81 422 ASP A O 1
ATOM 3059 N N . LEU A 1 423 ? 26.855 -5.976 -19.029 1.00 94.75 423 LEU A N 1
ATOM 3060 C CA . LEU A 1 423 ? 26.085 -6.007 -17.787 1.00 94.75 423 LEU A CA 1
ATOM 3061 C C . LEU A 1 423 ? 24.579 -5.922 -18.065 1.00 94.75 423 LEU A C 1
ATOM 3063 O O . LEU A 1 423 ? 23.809 -6.740 -17.564 1.00 94.75 423 LEU A O 1
ATOM 3067 N N . ALA A 1 424 ? 24.149 -4.947 -18.867 1.00 95.56 424 ALA A N 1
ATOM 3068 C CA . ALA A 1 424 ? 22.739 -4.779 -19.196 1.00 95.56 424 ALA A CA 1
ATOM 3069 C C . ALA A 1 424 ? 22.169 -6.009 -19.922 1.00 95.56 424 ALA A C 1
ATOM 3071 O O . ALA A 1 424 ? 21.057 -6.436 -19.616 1.00 95.56 424 ALA A O 1
ATOM 3072 N N . HIS A 1 425 ? 22.919 -6.610 -20.848 1.00 95.25 425 HIS A N 1
ATOM 3073 C CA . HIS A 1 425 ? 22.523 -7.822 -21.573 1.00 95.25 425 HIS A CA 1
ATOM 3074 C C . HIS A 1 425 ? 22.482 -9.048 -20.673 1.00 95.25 425 HIS A C 1
ATOM 3076 O O . HIS A 1 425 ? 21.543 -9.828 -20.788 1.00 95.25 425 HIS A O 1
ATOM 3082 N N . ALA A 1 426 ? 23.425 -9.193 -19.740 1.00 93.50 426 ALA A N 1
ATOM 3083 C CA . ALA A 1 426 ? 23.391 -10.265 -18.750 1.00 93.50 426 ALA A CA 1
ATOM 3084 C C . ALA A 1 426 ? 22.141 -10.167 -17.862 1.00 93.50 426 ALA A C 1
ATOM 3086 O O . ALA A 1 426 ? 21.455 -11.164 -17.649 1.00 93.50 426 ALA A O 1
ATOM 3087 N N . LEU A 1 427 ? 21.801 -8.959 -17.399 1.00 91.56 427 LEU A N 1
ATOM 3088 C CA . LEU A 1 427 ? 20.608 -8.715 -16.579 1.00 91.56 427 LEU A CA 1
ATOM 3089 C C . LEU A 1 427 ? 19.301 -8.892 -17.365 1.00 91.56 427 LEU A C 1
ATOM 3091 O O . LEU A 1 427 ? 18.278 -9.240 -16.787 1.00 91.56 427 LEU A O 1
ATOM 3095 N N . THR A 1 428 ? 19.322 -8.660 -18.679 1.00 92.12 428 THR A N 1
ATOM 3096 C CA . THR A 1 428 ? 18.139 -8.715 -19.559 1.00 92.12 428 THR A CA 1
ATOM 3097 C C . THR A 1 428 ? 18.172 -9.907 -20.518 1.00 92.12 428 THR A C 1
ATOM 3099 O O . THR A 1 428 ? 17.521 -9.897 -21.564 1.00 92.12 428 THR A O 1
ATOM 3102 N N . ALA A 1 429 ? 18.911 -10.962 -20.168 1.00 90.50 429 ALA A N 1
ATOM 3103 C CA . ALA A 1 429 ? 19.105 -12.129 -21.025 1.00 90.50 429 ALA A CA 1
ATOM 3104 C C . ALA A 1 429 ? 17.786 -12.855 -21.344 1.00 90.50 429 ALA A C 1
ATOM 3106 O O . ALA A 1 429 ? 17.627 -13.403 -22.432 1.00 90.50 429 ALA A O 1
ATOM 3107 N N . GLU A 1 430 ? 16.808 -12.805 -20.441 1.00 82.38 430 GLU A N 1
ATOM 3108 C CA . GLU A 1 430 ? 15.483 -13.403 -20.649 1.00 82.38 430 GLU A CA 1
ATOM 3109 C C . GLU A 1 430 ? 14.553 -12.540 -21.518 1.00 82.38 430 GLU A C 1
ATOM 3111 O O . GLU A 1 430 ? 13.519 -13.016 -21.991 1.00 82.38 430 GLU A O 1
ATOM 3116 N N . CYS A 1 431 ? 14.913 -11.279 -21.774 1.00 85.69 431 CYS A N 1
ATOM 3117 C CA . CYS A 1 431 ? 14.175 -10.432 -22.702 1.00 85.69 431 CYS A CA 1
ATOM 3118 C C . CYS A 1 431 ? 14.470 -10.831 -24.159 1.00 85.69 431 CYS A C 1
ATOM 3120 O O . CYS A 1 431 ? 15.608 -11.189 -24.482 1.00 85.69 431 CYS A O 1
ATOM 3122 N N . PRO A 1 432 ? 13.496 -10.679 -25.074 1.00 86.75 432 PRO A N 1
ATOM 3123 C CA . PRO A 1 432 ? 13.739 -10.692 -26.507 1.00 86.75 432 PRO A CA 1
ATOM 3124 C C . PRO A 1 432 ? 14.791 -9.659 -26.893 1.00 86.75 432 PRO A C 1
ATOM 3126 O O . PRO A 1 432 ? 14.824 -8.562 -26.331 1.00 86.75 432 PRO A O 1
ATOM 3129 N N . ASP A 1 433 ? 15.579 -9.968 -27.921 1.00 90.62 433 ASP A N 1
ATOM 3130 C CA . ASP A 1 433 ? 16.704 -9.131 -28.351 1.00 90.62 433 ASP A CA 1
ATOM 3131 C C . ASP A 1 433 ? 16.309 -7.666 -28.593 1.00 90.62 433 ASP A C 1
ATOM 3133 O O . ASP A 1 433 ? 17.024 -6.758 -28.175 1.00 90.62 433 ASP A O 1
ATOM 3137 N N . TYR A 1 434 ? 15.138 -7.415 -29.190 1.00 88.44 434 TYR A N 1
ATOM 3138 C CA . TYR A 1 434 ? 14.663 -6.055 -29.478 1.00 88.44 434 TYR A CA 1
ATOM 3139 C C . TYR A 1 434 ? 14.395 -5.214 -28.218 1.00 88.44 434 TYR A C 1
ATOM 3141 O O . TYR A 1 434 ? 14.405 -3.989 -28.292 1.00 88.44 434 TYR A O 1
ATOM 3149 N N . ALA A 1 435 ? 14.131 -5.848 -27.071 1.00 90.12 435 ALA A N 1
ATOM 3150 C CA . ALA A 1 435 ? 13.862 -5.171 -25.803 1.00 90.12 435 ALA A CA 1
ATOM 3151 C C . ALA A 1 435 ? 15.133 -4.953 -24.968 1.00 90.12 435 ALA A C 1
ATOM 3153 O O . ALA A 1 435 ? 15.113 -4.164 -24.021 1.00 90.12 435 ALA A O 1
ATOM 3154 N N . ARG A 1 436 ? 16.239 -5.628 -25.308 1.00 94.31 436 ARG A N 1
ATOM 3155 C CA . ARG A 1 436 ? 17.518 -5.444 -24.618 1.00 94.31 436 ARG A CA 1
ATOM 3156 C C . ARG A 1 436 ? 18.108 -4.072 -24.953 1.00 94.31 436 ARG A C 1
ATOM 3158 O O . ARG A 1 436 ? 18.043 -3.669 -26.119 1.00 94.31 436 ARG A O 1
ATOM 3165 N N . PRO A 1 437 ? 18.697 -3.360 -23.973 1.00 96.12 437 PRO A N 1
ATOM 3166 C CA . PRO A 1 437 ? 19.323 -2.069 -24.229 1.00 96.12 437 PRO A CA 1
ATOM 3167 C C . PRO A 1 437 ? 20.386 -2.169 -25.323 1.00 96.12 437 PRO A C 1
ATOM 3169 O O . PRO A 1 437 ? 21.227 -3.061 -25.284 1.00 96.12 437 PRO A O 1
ATOM 3172 N N . GLY A 1 438 ? 20.362 -1.254 -26.291 1.00 95.06 438 GLY A N 1
ATOM 3173 C CA . GLY A 1 438 ? 21.420 -1.130 -27.304 1.00 95.06 438 GLY A CA 1
ATOM 3174 C C . GLY A 1 438 ? 22.555 -0.217 -26.853 1.00 95.06 438 GLY A C 1
ATOM 3175 O O . GLY A 1 438 ? 23.628 -0.210 -27.444 1.00 95.06 438 GLY A O 1
ATOM 3176 N N . ARG A 1 439 ? 22.304 0.565 -25.801 1.00 94.81 439 ARG A N 1
ATOM 3177 C CA . ARG A 1 439 ? 23.248 1.500 -25.204 1.00 94.81 439 ARG A CA 1
ATOM 3178 C C . ARG A 1 439 ? 22.908 1.718 -23.737 1.00 94.81 439 ARG A C 1
ATOM 3180 O O . ARG A 1 439 ? 21.733 1.717 -23.364 1.00 94.81 439 ARG A O 1
ATOM 3187 N N . VAL A 1 440 ? 23.935 1.967 -22.931 1.00 96.31 440 VAL A N 1
ATOM 3188 C CA . VAL A 1 440 ? 23.799 2.359 -21.527 1.00 96.31 440 VAL A CA 1
ATOM 3189 C C . VAL A 1 440 ? 24.365 3.764 -21.342 1.00 96.31 440 VAL A C 1
ATOM 3191 O O . VAL A 1 440 ? 25.486 4.043 -21.761 1.00 96.31 440 VAL A O 1
ATOM 3194 N N . VAL A 1 441 ? 23.595 4.657 -20.723 1.00 95.44 441 VAL A N 1
ATOM 3195 C CA . VAL A 1 441 ? 24.048 5.998 -20.336 1.00 95.44 441 VAL A CA 1
ATOM 3196 C C . VAL A 1 441 ? 24.052 6.101 -18.821 1.00 95.44 441 VAL A C 1
ATOM 3198 O O . VAL A 1 441 ? 23.011 5.973 -18.179 1.00 95.44 441 VAL A O 1
ATOM 3201 N N . VAL A 1 442 ? 25.227 6.359 -18.255 1.00 95.44 442 VAL A N 1
ATOM 3202 C CA . VAL A 1 442 ? 25.391 6.583 -16.819 1.00 95.44 442 VAL A CA 1
ATOM 3203 C C . VAL A 1 442 ? 25.174 8.063 -16.522 1.00 95.44 442 VAL A C 1
ATOM 3205 O O . VAL A 1 442 ? 25.814 8.915 -17.137 1.00 95.44 442 VAL A O 1
ATOM 3208 N N . ILE A 1 443 ? 24.279 8.369 -15.584 1.00 94.06 443 ILE A N 1
ATOM 3209 C CA . ILE A 1 443 ? 24.052 9.725 -15.075 1.00 94.06 443 ILE A CA 1
ATOM 3210 C C . ILE A 1 443 ? 24.439 9.761 -13.600 1.00 94.06 443 ILE A C 1
ATOM 3212 O O . ILE A 1 443 ? 24.034 8.900 -12.819 1.00 94.06 443 ILE A O 1
ATOM 3216 N N . ASP A 1 444 ? 25.202 10.783 -13.219 1.00 91.88 444 ASP A N 1
ATOM 3217 C CA . ASP A 1 444 ? 25.537 11.044 -11.822 1.00 91.88 444 ASP A CA 1
ATOM 3218 C C . ASP A 1 444 ? 24.274 11.307 -10.974 1.00 91.88 444 ASP A C 1
ATOM 3220 O O . ASP A 1 444 ? 23.315 11.943 -11.420 1.00 91.88 444 ASP A O 1
ATOM 3224 N N . ALA A 1 445 ? 24.268 10.846 -9.721 1.00 90.56 445 ALA A N 1
ATOM 3225 C CA . ALA A 1 445 ? 23.109 10.982 -8.838 1.00 90.56 445 ALA A CA 1
ATOM 3226 C C . ALA A 1 445 ? 22.742 12.453 -8.562 1.00 90.56 445 ALA A C 1
ATOM 3228 O O . ALA A 1 445 ? 21.556 12.800 -8.537 1.00 90.56 445 ALA A O 1
ATOM 3229 N N . GLY A 1 446 ? 23.739 13.330 -8.412 1.00 90.56 446 GLY A N 1
ATOM 3230 C CA . GLY A 1 446 ? 23.542 14.767 -8.237 1.00 90.56 446 GLY A CA 1
ATOM 3231 C C . GLY A 1 446 ? 22.956 15.422 -9.487 1.00 90.56 446 GLY A C 1
ATOM 3232 O O . GLY A 1 446 ? 22.013 16.209 -9.388 1.00 90.56 446 GLY A O 1
ATOM 3233 N N . GLN A 1 447 ? 23.439 15.042 -10.673 1.00 91.44 447 GLN A N 1
ATOM 3234 C CA . GLN A 1 447 ? 22.871 15.493 -11.949 1.00 91.44 447 GLN A CA 1
ATOM 3235 C C . GLN A 1 447 ? 21.417 15.040 -12.129 1.00 91.44 447 GLN A C 1
ATOM 3237 O O . GLN A 1 447 ? 20.557 15.844 -12.502 1.00 91.44 447 GLN A O 1
ATOM 3242 N N . ALA A 1 448 ? 21.121 13.772 -11.829 1.00 92.00 448 ALA A N 1
ATOM 3243 C CA . ALA A 1 448 ? 19.772 13.226 -11.916 1.00 92.00 448 ALA A CA 1
ATOM 3244 C C . ALA A 1 448 ? 18.798 13.955 -10.975 1.00 92.00 448 ALA A C 1
ATOM 3246 O O . ALA A 1 448 ? 17.664 14.249 -11.369 1.00 92.00 448 ALA A O 1
ATOM 3247 N N . ALA A 1 449 ? 19.247 14.293 -9.762 1.00 89.00 449 ALA A N 1
ATOM 3248 C CA . ALA A 1 449 ? 18.476 15.076 -8.802 1.00 89.00 449 ALA A CA 1
ATOM 3249 C C . ALA A 1 449 ? 18.266 16.525 -9.276 1.00 89.00 449 ALA A C 1
ATOM 3251 O O . ALA A 1 449 ? 17.129 17.001 -9.307 1.00 89.00 449 ALA A O 1
ATOM 3252 N N . ALA A 1 450 ? 19.328 17.209 -9.715 1.00 89.88 450 ALA A N 1
ATOM 3253 C CA . ALA A 1 450 ? 19.273 18.601 -10.168 1.00 89.88 450 ALA A CA 1
ATOM 3254 C C . ALA A 1 450 ? 18.339 18.791 -11.373 1.00 89.88 450 ALA A C 1
ATOM 3256 O O . ALA A 1 450 ? 17.560 19.742 -11.423 1.00 89.88 450 ALA A O 1
ATOM 3257 N N . ALA A 1 451 ? 18.361 17.851 -12.321 1.00 90.38 451 ALA A N 1
ATOM 3258 C CA . ALA A 1 451 ? 17.466 17.858 -13.474 1.00 90.38 451 ALA A CA 1
ATOM 3259 C C . ALA A 1 451 ? 16.080 17.249 -13.180 1.00 90.38 451 ALA A C 1
ATOM 3261 O O . ALA A 1 451 ? 15.245 17.174 -14.082 1.00 90.38 451 ALA A O 1
ATOM 3262 N N . SER A 1 452 ? 15.815 16.829 -11.933 1.00 88.50 452 SER A N 1
ATOM 3263 C CA . SER A 1 452 ? 14.561 16.193 -11.513 1.00 88.50 452 SER A CA 1
ATOM 3264 C C . SER A 1 452 ? 14.153 15.039 -12.436 1.00 88.50 452 SER A C 1
ATOM 3266 O O . SER A 1 452 ? 13.006 14.968 -12.877 1.00 88.50 452 SER A O 1
ATOM 3268 N N . LEU A 1 453 ? 15.101 14.160 -12.774 1.00 91.75 453 LEU A N 1
ATOM 3269 C CA . LEU A 1 453 ? 14.910 13.078 -13.748 1.00 91.75 453 LEU A CA 1
ATOM 3270 C C . LEU A 1 453 ? 14.046 11.928 -13.220 1.00 91.75 453 LEU A C 1
ATOM 3272 O O . LEU A 1 453 ? 13.404 11.223 -13.997 1.00 91.75 453 LEU A O 1
ATOM 3276 N N . PHE A 1 454 ? 13.990 11.770 -11.903 1.00 89.31 454 PHE A N 1
ATOM 3277 C CA . PHE A 1 454 ? 13.168 10.783 -11.216 1.00 89.31 454 PHE A CA 1
ATOM 3278 C C . PHE A 1 454 ? 12.276 11.488 -10.194 1.00 89.31 454 PHE A C 1
ATOM 3280 O O . PHE A 1 454 ? 12.595 12.574 -9.703 1.00 89.31 454 PHE A O 1
ATOM 3287 N N . THR A 1 455 ? 11.126 10.899 -9.889 1.00 77.44 455 THR A N 1
ATOM 3288 C CA . THR A 1 455 ? 10.300 11.327 -8.756 1.00 77.44 455 THR A CA 1
ATOM 3289 C C . THR A 1 455 ? 10.974 10.947 -7.424 1.00 77.44 455 THR A C 1
ATOM 3291 O O . THR A 1 455 ? 11.903 10.135 -7.425 1.00 77.44 455 THR A O 1
ATOM 3294 N N . PRO A 1 456 ? 10.531 11.496 -6.274 1.00 64.94 456 PRO A N 1
ATOM 3295 C CA . PRO A 1 456 ? 11.087 11.132 -4.964 1.00 64.94 456 PRO A CA 1
ATOM 3296 C C . PRO A 1 456 ? 11.026 9.624 -4.656 1.00 64.94 456 PRO A C 1
ATOM 3298 O O . PRO A 1 456 ? 11.969 9.067 -4.106 1.00 64.94 456 PRO A O 1
ATOM 3301 N N . ASP A 1 457 ? 9.963 8.947 -5.095 1.00 63.66 457 ASP A N 1
ATOM 3302 C CA . ASP A 1 457 ? 9.770 7.489 -5.032 1.00 63.66 457 ASP A CA 1
ATOM 3303 C C . ASP A 1 457 ? 10.577 6.711 -6.095 1.00 63.66 457 ASP A C 1
ATOM 3305 O O . ASP A 1 457 ? 10.487 5.491 -6.197 1.00 63.66 457 ASP A O 1
ATOM 3309 N N . GLY A 1 458 ? 11.409 7.400 -6.880 1.00 74.94 458 GLY A N 1
ATOM 3310 C CA . GLY A 1 458 ? 12.334 6.796 -7.836 1.00 74.94 458 GLY A CA 1
ATOM 3311 C C . GLY A 1 458 ? 11.721 6.423 -9.183 1.00 74.94 458 GLY A C 1
ATOM 3312 O O . GLY A 1 458 ? 12.407 5.786 -9.984 1.00 74.94 458 GLY A O 1
ATOM 3313 N N . ARG A 1 459 ? 10.476 6.822 -9.471 1.00 81.38 459 ARG A N 1
ATOM 3314 C CA . ARG A 1 459 ? 9.843 6.578 -10.771 1.00 81.38 459 ARG A CA 1
ATOM 3315 C C . ARG A 1 459 ? 10.489 7.455 -11.855 1.00 81.38 459 ARG A C 1
ATOM 3317 O O . ARG A 1 459 ? 10.660 8.660 -11.640 1.00 81.38 459 ARG A O 1
ATOM 3324 N N . PRO A 1 460 ? 10.812 6.903 -13.036 1.00 89.12 460 PRO A N 1
ATOM 3325 C CA . PRO A 1 460 ? 11.353 7.679 -14.146 1.00 89.12 460 PRO A CA 1
ATOM 3326 C C . PRO A 1 460 ? 10.411 8.791 -14.619 1.00 89.12 460 PRO A C 1
ATOM 3328 O O . PRO A 1 460 ? 9.241 8.547 -14.915 1.00 89.12 460 PRO A O 1
ATOM 3331 N N . ARG A 1 461 ? 10.931 10.011 -14.803 1.00 89.44 461 ARG A N 1
ATOM 3332 C CA . ARG A 1 461 ? 10.265 11.048 -15.606 1.00 89.44 461 ARG A CA 1
ATOM 3333 C C . ARG A 1 461 ? 10.761 10.948 -17.046 1.00 89.44 461 ARG A C 1
ATOM 3335 O O . ARG A 1 461 ? 11.529 11.791 -17.503 1.00 89.44 461 ARG A O 1
ATOM 3342 N N . ARG A 1 462 ? 10.332 9.907 -17.773 1.00 90.50 462 ARG A N 1
ATOM 3343 C CA . ARG A 1 462 ? 10.902 9.519 -19.085 1.00 90.50 462 ARG A CA 1
ATOM 3344 C C . ARG A 1 462 ? 10.988 10.648 -20.101 1.00 90.50 462 ARG A C 1
ATOM 3346 O O . ARG A 1 462 ? 12.001 10.748 -20.782 1.00 90.50 462 ARG A O 1
ATOM 3353 N N . ARG A 1 463 ? 10.007 11.554 -20.163 1.00 88.94 463 ARG A N 1
ATOM 3354 C CA . ARG A 1 463 ? 10.087 12.744 -21.036 1.00 88.94 463 ARG A CA 1
ATOM 3355 C C . ARG A 1 463 ? 11.254 13.667 -20.667 1.00 88.94 463 ARG A C 1
ATOM 3357 O O . ARG A 1 463 ? 11.973 14.119 -21.551 1.00 88.94 463 ARG A O 1
ATOM 3364 N N . ALA A 1 464 ? 11.465 13.917 -19.373 1.00 90.69 464 ALA A N 1
ATOM 3365 C CA . ALA A 1 464 ? 12.582 14.726 -18.886 1.00 90.69 464 ALA A CA 1
ATOM 3366 C C . ALA A 1 464 ? 13.927 14.022 -19.110 1.00 90.69 464 ALA A C 1
ATOM 3368 O O . ALA A 1 464 ? 14.875 14.664 -19.551 1.00 90.69 464 ALA A O 1
ATOM 3369 N N . ILE A 1 465 ? 13.988 12.706 -18.875 1.00 94.31 465 ILE A N 1
ATOM 3370 C CA . ILE A 1 465 ? 15.180 11.887 -19.136 1.00 94.31 465 ILE A CA 1
ATOM 3371 C C . ILE A 1 465 ? 15.520 11.909 -20.626 1.00 94.31 465 ILE A C 1
ATOM 3373 O O . ILE A 1 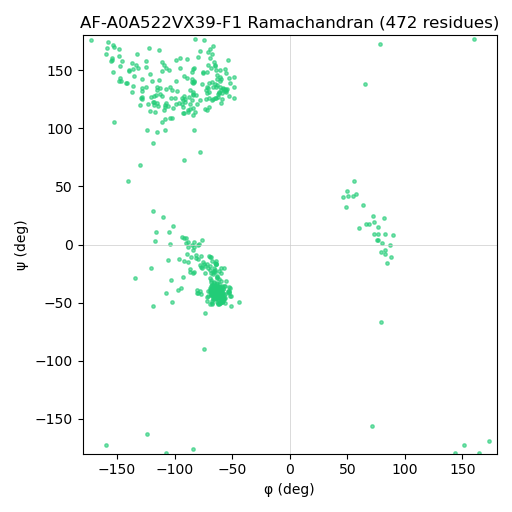465 ? 16.640 12.245 -20.984 1.00 94.31 465 ILE A O 1
ATOM 3377 N N . THR A 1 466 ? 14.550 11.643 -21.499 1.00 92.06 466 THR A N 1
ATOM 3378 C CA . THR A 1 466 ? 14.740 11.654 -22.959 1.00 92.06 466 THR A CA 1
ATOM 3379 C C . THR A 1 466 ? 15.253 13.014 -23.432 1.00 92.06 466 THR A C 1
ATOM 3381 O O . THR A 1 466 ? 16.236 13.082 -24.162 1.00 92.06 466 THR A O 1
ATOM 3384 N N . ALA A 1 467 ? 14.654 14.112 -22.955 1.00 90.88 467 ALA A N 1
ATOM 3385 C CA . ALA A 1 467 ? 15.108 15.465 -23.280 1.00 90.88 467 ALA A CA 1
ATOM 3386 C C . ALA A 1 467 ? 16.502 15.788 -22.713 1.00 90.88 467 ALA A C 1
ATOM 3388 O O . ALA A 1 467 ? 17.249 16.557 -23.313 1.00 90.88 467 ALA A O 1
ATOM 3389 N N . HIS A 1 468 ? 16.857 15.237 -21.550 1.00 92.44 468 HIS A N 1
ATOM 3390 C CA . HIS A 1 468 ? 18.193 15.376 -20.977 1.00 92.44 468 HIS A CA 1
ATOM 3391 C C . HIS A 1 468 ? 19.228 14.642 -21.832 1.00 92.44 468 HIS A C 1
ATOM 3393 O O . HIS A 1 468 ? 20.189 15.266 -22.265 1.00 92.44 468 HIS A O 1
ATOM 3399 N N . ILE A 1 469 ? 18.976 13.372 -22.157 1.00 90.38 469 ILE A N 1
ATOM 3400 C CA . ILE A 1 469 ? 19.843 12.554 -23.010 1.00 90.38 469 ILE A CA 1
ATOM 3401 C C . ILE A 1 469 ? 20.029 13.202 -24.384 1.00 90.38 469 ILE A C 1
ATOM 3403 O O . ILE A 1 469 ? 21.162 13.367 -24.815 1.00 90.38 469 ILE A O 1
ATOM 3407 N N . ALA A 1 470 ? 18.960 13.670 -25.031 1.00 86.88 470 ALA A N 1
ATOM 3408 C CA . ALA A 1 470 ? 19.047 14.319 -26.342 1.00 86.88 470 ALA A CA 1
ATOM 3409 C C . ALA A 1 470 ? 19.933 15.582 -26.364 1.00 86.88 470 ALA A C 1
ATOM 3411 O O . ALA A 1 470 ? 20.444 15.940 -27.415 1.00 86.88 470 ALA A O 1
ATOM 3412 N N . ARG A 1 471 ? 20.125 16.262 -25.222 1.00 84.62 471 ARG A N 1
ATOM 3413 C CA . ARG A 1 471 ? 21.044 17.413 -25.103 1.00 84.62 471 ARG A CA 1
ATOM 3414 C C . ARG A 1 471 ? 22.485 17.016 -24.789 1.00 84.62 471 ARG A C 1
ATOM 3416 O O . ARG A 1 471 ? 23.385 17.824 -24.979 1.00 84.62 471 ARG A O 1
ATOM 3423 N N . SER A 1 472 ? 22.679 15.822 -24.241 1.00 73.12 472 SER A N 1
ATOM 3424 C CA . SER A 1 472 ? 23.980 15.288 -23.829 1.00 73.12 472 SER A CA 1
ATOM 3425 C C . SER A 1 472 ? 24.608 14.380 -24.889 1.00 73.12 472 SER A C 1
ATOM 3427 O O . SER A 1 472 ? 25.780 14.030 -24.767 1.00 73.12 472 SER A O 1
ATOM 3429 N N . LEU A 1 473 ? 23.838 13.979 -25.903 1.00 63.09 473 LEU A N 1
ATOM 3430 C CA . LEU A 1 473 ? 24.327 13.260 -27.071 1.00 63.09 473 LEU A CA 1
ATOM 3431 C C . LEU A 1 473 ? 24.877 14.262 -28.106 1.00 63.09 473 LEU A C 1
ATOM 3433 O O . LEU A 1 473 ? 24.190 15.245 -28.380 1.00 63.09 473 LEU A O 1
ATOM 3437 N N . PRO A 1 474 ? 26.104 14.051 -28.620 1.00 49.59 474 PRO A N 1
ATOM 3438 C CA . PRO A 1 474 ? 26.723 14.923 -29.618 1.00 49.59 474 PRO A CA 1
ATOM 3439 C C . PRO A 1 474 ? 26.026 14.886 -30.980 1.00 49.59 474 PRO A C 1
ATOM 3441 O O . PRO A 1 474 ? 25.412 13.843 -31.309 1.00 49.59 474 PRO A O 1
#

Nearest PDB structures (foldseek):
  4fut-assembly1_A  TM=8.072E-01  e=2.900E-33  Rhodopseudomonas palustris CGA009
  4gxr-assembly1_A  TM=8.054E-01  e=3.086E-33  Rhodopseudomonas palustris CGA009
  8aff-assembly1_A  TM=7.634E-01  e=5.833E-29  Saccharomyces cerevisiae
  8gjp-assembly1_A  TM=8.090E-01  e=2.683E-26  Actinoplanes teichomyceticus
  4gr5-assembly3_C  TM=8.413E-01  e=4.929E-25  Streptomyces lydicus

pLDDT: mean 92.7, std 6.98, range [49.59, 98.69]

Mean predicted aligned error: 5.55 Å

Secondary structure (DSSP, 8-state):
-HHHHHHHHHHHHHSTTSEEEEEEETTEEEEEEHHHHHHHHHHHHHHTTT--SEEEEE--SSHHHHHHHHHHHHTTPEEEE--TTS-HHHHHHHHHHHT--EEEE-TTHHHHHHTTTS-EE-------------S--EEEEEE--TTSS-EEEEEEHHHHHHHHHHHHHHHT--TT-EEEE-S-TTSHHIIIIIIIHHHHHT-EEEE-S-GGGHHHHHHHTT-SEEEE-HHHHHHHHHHHHHTT----TT--EEEE-SSPPPHHHHHHHHHTT--EEEEE--GGGTS-SEEPPTTT--TT---EEPTT-EEEEETTEEEEESTTS-SEETTS-B-TTEEEEEEEEEE-TTS-EEEEEEGGG-EE-TTS-EE-HHHHHHHHTTSTTEEEEEEE--SSSPEEEEEEPTT-HHHHHH--HHHHHHHHHHHTTTS-GGGS-SEEEE--HHHHHHTT-B-TT--B-HHHHHHHHHHH--

Foldseek 3Di:
DQLLLVLLVVCCVPVVQAWAEWEQDPNDIDTHGSVRLQFLLQQLLVLCLVADQEEEEDEPPDSNSLSNVSSCQLNLHEYEYQFPLDDPVLSLLCCVQVVHQEYEYDPPCQVVRVVSVHHYRDRDGDGGDGGRRPANYWYFQWDCDLVRHTWTFIGGPQLLVQLLVLVLVQAVAAQDFEEEQEDTCSDLQSVRPQRRNCSSRNHYHYDYPHLLCVQVCCVVSVGQEYEEELVSLLSNLVVCVVVVAAGRLSHQYYEYDPAAHALVSCVSNVVRPHNYKYFDDDVQQRGGQAIQGRPRDDRQFRHAGTPQWDWDQDVQFTKIFGSNGTLAIRVDDGPVRIDRPQWGWDADPVRTIGTQAGVVQWEQEQVRDTAHQSNQQVLLVVDQQFPAWTWAYDHQATEIETEGDPPCVVVVVPDDFVNVLVSQCVSCVVPDPSHGHPTYHYDYPVRCVVLVQARSVRHGSRVSVVVVVVVVDD

Radius of gyration: 22.81 Å; Cα contacts (8 Å, |Δ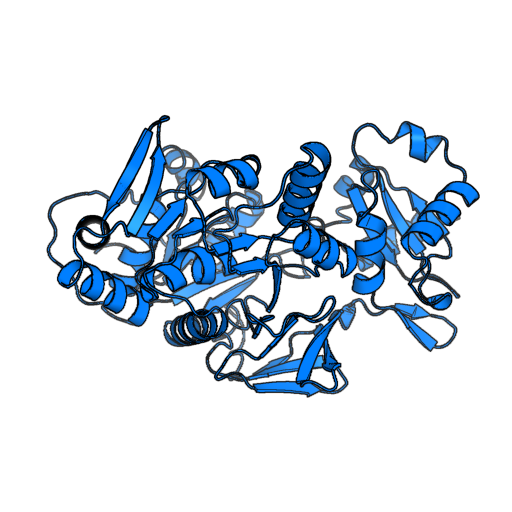i|>4): 1034; chains: 1; bounding box: 59×49×66 Å

Sequence (474 aa):
MREVLAALFRHAETRPAAEAISAVQDGRRVVLDYAGLAARVSSFAASLEGAPARVGLYLPRGIDFVAADLALALLGRWVVPLPDFFSEGQLRHIAADSGIEALISAPPLAEAATAFGLPVIVPVAGPAGPRRPSGGSGRIIYTSGTTGRPKGVLLGEDQVAASVAALAEAAGAGPADRTLSVLPFALLLEQLAGLYVPILAGASIHLADRPDHLPMAALETGATTTVLVPELLAGWVRFLKASNSRAPETLRFVAVGGATVPPALADEAWALGIPVHEGYGLSECCSVVAVNRPGERVAGTVGRPLPGLSVTLDAGEIVVSGPTVMQGYLNGASAGGIWHTGDLGRFDEAGRLVVLGRKDDLIVTSTGRNIHPEWVEPLLKADPRIARTALVPGDSHPIAVVVPSPGVEAWFAAAGEAALLDLAHALTAECPDYARPGRVVVIDAGQAAAASLFTPDGRPRRRAITAHIARSLP

Solvent-accessible surface area (backbone atoms only — not comparable to full-atom values): 24644 Å² total; per-residue (Å²): 67,65,64,38,54,52,28,35,50,50,38,23,74,76,41,31,83,43,60,34,41,32,35,63,54,97,92,36,83,47,75,28,22,19,37,51,46,45,37,48,18,26,9,23,29,64,61,43,66,87,57,58,66,31,28,30,41,45,51,61,92,53,69,66,38,57,27,45,56,54,10,38,36,34,70,23,21,28,41,27,56,56,51,86,90,51,54,71,70,55,50,51,47,49,50,62,73,69,60,42,67,31,32,39,25,36,84,84,41,38,67,66,49,49,78,73,77,41,56,75,44,64,75,43,85,58,95,45,66,89,74,76,64,68,50,80,20,31,36,39,50,69,40,65,47,98,84,70,56,65,46,39,32,31,35,45,36,59,17,48,41,47,31,31,52,26,49,27,59,56,70,65,57,39,52,87,39,29,29,39,29,53,57,61,74,50,40,59,57,34,42,40,64,41,48,41,25,32,40,46,36,54,10,25,31,38,44,50,85,49,64,91,46,46,69,58,50,37,53,78,65,52,23,21,31,37,53,42,40,49,68,58,50,52,50,47,46,52,50,29,62,75,65,77,48,66,48,54,85,56,37,67,42,30,40,31,27,95,52,85,60,56,39,68,58,48,52,54,28,45,77,36,46,38,44,68,22,38,30,38,60,41,70,60,35,43,32,58,44,19,38,23,33,88,96,62,65,52,74,65,36,23,17,34,65,35,69,79,50,47,78,47,67,60,99,38,29,36,31,43,32,34,60,22,38,24,57,22,42,65,99,52,64,67,40,83,45,50,43,80,70,56,32,26,40,49,67,48,98,86,57,28,36,28,77,49,33,47,63,91,61,56,34,68,28,80,83,71,49,80,35,44,40,67,63,50,36,57,39,53,51,68,40,83,58,35,64,40,55,37,57,35,82,44,58,71,25,30,29,32,37,35,22,54,22,90,94,42,52,70,56,61,73,68,46,50,72,66,59,47,36,51,51,51,43,65,50,33,61,90,46,58,76,63,62,28,58,70,42,66,45,82,42,56,62,67,59,40,58,76,67,56,27,42,46,97,90,56,50,60,35,51,71,55,40,46,57,50,49,66,72,71,52,133